Protein AF-0000000084926684 (afdb_homodimer)

Solvent-accessible surface area (backbone atoms only — not comparable to full-atom values): 25159 Å² total; per-residue (Å²): 110,56,66,33,24,41,9,26,12,23,26,50,42,32,26,41,13,52,52,22,28,48,64,52,44,57,76,66,35,34,79,58,34,39,21,10,3,25,33,12,22,49,54,46,49,42,50,31,59,65,50,61,58,69,57,51,49,54,52,50,63,63,48,74,48,72,62,54,48,48,65,66,72,50,98,59,48,67,61,27,46,51,53,54,50,51,55,45,42,74,76,22,63,89,38,38,41,85,64,34,81,41,58,49,36,30,29,22,22,31,58,48,79,50,39,79,38,76,35,67,60,55,51,40,36,62,41,40,55,18,6,50,9,35,76,79,58,30,70,66,33,72,59,89,92,43,42,20,22,19,5,37,62,76,34,32,53,31,26,52,64,44,43,76,68,70,50,84,41,31,36,27,36,43,28,58,20,86,52,86,50,62,82,57,89,47,55,67,46,38,45,51,50,49,50,50,31,37,40,49,51,43,44,62,74,48,48,81,43,34,77,39,76,50,74,45,95,38,48,88,51,65,44,57,37,49,72,48,31,64,59,26,22,51,46,20,30,51,51,40,60,70,41,43,66,60,49,57,60,64,72,96,111,58,64,34,26,42,9,27,11,23,26,49,41,34,25,41,13,53,54,22,28,49,64,52,45,59,75,66,34,36,80,58,35,40,22,9,2,23,33,12,21,50,54,47,48,44,49,31,60,65,50,60,58,69,58,52,50,54,52,49,63,64,50,71,54,76,62,49,50,53,67,65,71,53,96,60,49,69,57,34,50,53,54,53,50,52,53,46,42,73,76,23,61,91,37,36,42,86,66,34,80,40,57,50,37,31,29,20,21,30,59,48,79,49,39,80,39,77,34,66,61,56,51,39,35,61,40,41,54,19,6,51,8,36,76,78,58,30,71,66,32,71,58,90,92,42,44,20,23,19,5,37,62,77,34,31,52,30,26,52,63,45,44,76,68,69,50,83,41,31,36,29,36,44,29,58,20,85,53,83,49,62,81,57,88,46,55,68,48,38,44,52,50,50,49,52,33,36,40,50,51,43,45,62,74,48,48,82,43,34,76,40,75,48,73,47,94,38,49,88,51,64,44,57,37,49,73,49,33,61,59,26,22,53,47,20,30,52,51,40,60,70,41,44,66,61,48,57,61,65,71,99

Secondary structure (DSSP, 8-state):
--EEEEEEPP-GGGGGHHHHHHHHHTTT-EEEEEEEETHHHHHHHHHHHT--HHHHHHHHHHS-TTSS-----SS-THHHHHHHHHHHHHHHTT-BGGG-SS-EEEEEEETTTTEEEEE-SSBHHHHHHHHT--TTTSPPEEETTEEEEEGGGT-SS-HHHHHHTT-SSEEEEE-S-----PPPSSHHHHHHHHHHHHHHHHHHHHGGG-SEEEE---TTS-TT-STTHHHHHHHHHHHHHHHHHHHHHHH-/--EEEEEEPP-GGGGGHHHHHHHHHTTT-EEEEEEEETHHHHHHHHHHHT--HHHHHHHHHHS-TTSS-----SS-TTSTHHHHHHHHHHHHTT-BGGG-SS-EEEEEEETTTTEEEEE-SSBHHHHHHHHT--TTTSPPEEETTEEEEEGGGT-SS-HHHHHHTT-SSEEEEE-S-----PPPSSHHHHHHHHHHHHHHHHHHHHGGG-SEEEE---TTS-TT-STTHHHHHHHHHHHHHHHHHHHHHHH-

Organism: Caldicellulosiruptor owensensis (strain ATCC 700167 / DSM 13100 / OL) (NCBI:txid632518)

Structure (mmCIF, N/CA/C/O backbone):
data_AF-0000000084926684-model_v1
#
loop_
_entity.id
_entity.type
_entity.pdbx_description
1 polymer Patatin
#
loop_
_atom_site.group_PDB
_atom_site.id
_atom_site.type_symbol
_atom_site.label_atom_id
_atom_site.label_alt_id
_atom_site.label_comp_id
_atom_site.label_asym_id
_atom_site.label_entity_id
_atom_site.label_seq_id
_atom_site.pdbx_PDB_ins_code
_atom_site.Cartn_x
_atom_site.Cartn_y
_atom_site.Cartn_z
_atom_site.occupancy
_atom_site.B_iso_or_equiv
_atom_site.auth_seq_id
_atom_site.auth_comp_id
_atom_site.auth_asym_id
_atom_site.auth_atom_id
_atom_site.pdbx_PDB_model_num
ATOM 1 N N . MET A 1 1 ? -24.438 25.297 12.812 1 77.62 1 MET A N 1
ATOM 2 C CA . MET A 1 1 ? -23.547 24.828 11.758 1 77.62 1 MET A CA 1
ATOM 3 C C . MET A 1 1 ? -23.266 23.328 11.922 1 77.62 1 MET A C 1
ATOM 5 O O . MET A 1 1 ? -23.172 22.828 13.039 1 77.62 1 MET A O 1
ATOM 9 N N . LYS A 1 2 ? -23.359 22.609 10.852 1 88.75 2 LYS A N 1
ATOM 10 C CA . LYS A 1 2 ? -23.109 21.172 10.891 1 88.75 2 LYS A CA 1
ATOM 11 C C . LYS A 1 2 ? -21.656 20.891 11.281 1 88.75 2 LYS A C 1
ATOM 13 O O . LYS A 1 2 ? -20.734 21.609 10.875 1 88.75 2 LYS A O 1
ATOM 18 N N . LYS A 1 3 ? -21.531 19.906 12.117 1 94.62 3 LYS A N 1
ATOM 19 C CA . LYS A 1 3 ? -20.203 19.531 12.586 1 94.62 3 LYS A CA 1
ATOM 20 C C . LYS A 1 3 ? -19.516 18.609 11.578 1 94.62 3 LYS A C 1
ATOM 22 O O . LYS A 1 3 ? -20.125 17.656 11.078 1 94.62 3 LYS A O 1
ATOM 27 N N . VAL A 1 4 ? -18.312 18.969 11.258 1 97.44 4 VAL A N 1
ATOM 28 C CA . VAL A 1 4 ? -17.531 18.141 10.344 1 97.44 4 VAL A CA 1
ATOM 29 C C . VAL A 1 4 ? -16.141 17.922 10.906 1 97.44 4 VAL A C 1
ATOM 31 O O . VAL A 1 4 ? -15.641 18.719 11.703 1 97.44 4 VAL A O 1
ATOM 34 N N . SER A 1 5 ? -15.539 16.812 10.602 1 98.56 5 SER A N 1
ATOM 35 C CA . SER A 1 5 ? -14.141 16.516 10.906 1 98.56 5 SER A CA 1
ATOM 36 C C . SER A 1 5 ? -13.305 16.469 9.633 1 98.56 5 SER A C 1
ATOM 38 O O . SER A 1 5 ? -13.773 16.016 8.586 1 98.56 5 SER A O 1
ATOM 40 N N . LEU A 1 6 ? -12.086 16.953 9.734 1 98.75 6 LEU A N 1
ATOM 41 C CA . LEU A 1 6 ? -11.242 17.078 8.555 1 98.75 6 LEU A CA 1
ATOM 42 C C . LEU A 1 6 ? -10.031 16.172 8.648 1 98.75 6 LEU A C 1
ATOM 44 O O . LEU A 1 6 ? -9.312 16.172 9.648 1 98.75 6 LEU A O 1
ATOM 48 N N . ALA A 1 7 ? -9.859 15.32 7.668 1 98.88 7 ALA A N 1
ATOM 49 C CA . ALA A 1 7 ? -8.641 14.539 7.48 1 98.88 7 ALA A CA 1
ATOM 50 C C . ALA A 1 7 ? -7.711 15.203 6.469 1 98.88 7 ALA A C 1
ATOM 52 O O . ALA A 1 7 ? -7.984 15.203 5.266 1 98.88 7 ALA A O 1
ATOM 53 N N . LEU A 1 8 ? -6.617 15.719 6.969 1 98.81 8 LEU A N 1
ATOM 54 C CA . LEU A 1 8 ? -5.68 16.484 6.148 1 98.81 8 LEU A CA 1
ATOM 55 C C . LEU A 1 8 ? -4.586 15.586 5.59 1 98.81 8 LEU A C 1
ATOM 57 O O . LEU A 1 8 ? -3.748 15.078 6.34 1 98.81 8 LEU A O 1
ATOM 61 N N . GLY A 1 9 ? -4.559 15.484 4.301 1 98.38 9 GLY A N 1
ATOM 62 C CA . GLY A 1 9 ? -3.717 14.508 3.633 1 98.38 9 GLY A CA 1
ATOM 63 C C . GLY A 1 9 ? -2.277 14.961 3.486 1 98.38 9 GLY A C 1
ATOM 64 O O . GLY A 1 9 ? -1.965 16.141 3.693 1 98.38 9 GLY A O 1
ATOM 65 N N . SER A 1 10 ? -1.472 13.984 3.096 1 96.75 10 SER A N 1
ATOM 66 C CA . SER A 1 10 ? -0.053 14.203 2.836 1 96.75 10 SER A CA 1
ATOM 67 C C . SER A 1 10 ? 0.173 14.75 1.431 1 96.75 10 SER A C 1
ATOM 69 O O . SER A 1 10 ? -0.667 14.57 0.546 1 96.75 10 SER A O 1
ATOM 71 N N . GLY A 1 11 ? 1.316 15.523 1.32 1 92.31 11 GLY A N 1
ATOM 72 C CA . GLY A 1 11 ? 1.577 16.078 0.004 1 92.31 11 GLY A CA 1
ATOM 73 C C . GLY A 1 11 ? 2.719 17.078 -0.004 1 92.31 11 GLY A C 1
ATOM 74 O O . GLY A 1 11 ? 2.82 17.906 -0.913 1 92.31 11 GLY A O 1
ATOM 75 N N . ALA A 1 12 ? 3.512 17.031 0.988 1 88.5 12 ALA A N 1
ATOM 76 C CA . ALA A 1 12 ? 4.629 17.969 1.131 1 88.5 12 ALA A CA 1
ATOM 77 C C . ALA A 1 12 ? 4.164 19.406 0.957 1 88.5 12 ALA A C 1
ATOM 79 O O . ALA A 1 12 ? 3.172 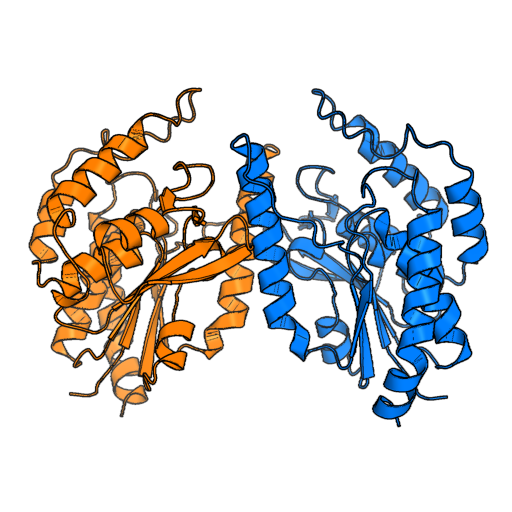19.828 1.556 1 88.5 12 ALA A O 1
ATOM 80 N N . MET A 1 13 ? 4.871 20.188 0.144 1 86.06 13 MET A N 1
ATOM 81 C CA . MET A 1 13 ? 4.586 21.609 0.064 1 86.06 13 MET A CA 1
ATOM 82 C C . MET A 1 13 ? 3.264 21.859 -0.654 1 86.06 13 MET A C 1
ATOM 84 O O . MET A 1 13 ? 2.707 22.969 -0.574 1 86.06 13 MET A O 1
ATOM 88 N N . ARG A 1 14 ? 2.721 20.906 -1.302 1 91.25 14 ARG A N 1
ATOM 89 C CA . ARG A 1 14 ? 1.383 21.016 -1.87 1 91.25 14 ARG A CA 1
ATOM 90 C C . ARG A 1 14 ? 0.336 21.188 -0.774 1 91.25 14 ARG A C 1
ATOM 92 O O . ARG A 1 14 ? -0.77 21.672 -1.032 1 91.25 14 ARG A O 1
ATOM 99 N N . GLY A 1 15 ? 0.779 20.891 0.385 1 94 15 GLY A N 1
ATOM 100 C CA . GLY A 1 15 ? -0.102 20.922 1.542 1 94 15 GLY A CA 1
ATOM 101 C C . GLY A 1 15 ? -0.52 22.312 1.944 1 94 15 GLY A C 1
ATOM 102 O O . GLY A 1 15 ? -1.452 22.484 2.732 1 94 15 GLY A O 1
ATOM 103 N N . PHE A 1 16 ? 0.102 23.328 1.389 1 93.69 16 PHE A N 1
ATOM 104 C CA . PHE A 1 16 ? -0.371 24.688 1.645 1 93.69 16 PHE A CA 1
ATOM 105 C C . PHE A 1 16 ? -1.795 24.859 1.133 1 93.69 16 PHE A C 1
ATOM 107 O O . PHE A 1 16 ? -2.49 25.797 1.534 1 93.69 16 PHE A O 1
ATOM 114 N N . ALA A 1 17 ? -2.217 24 0.299 1 97 17 ALA A N 1
ATOM 115 C CA . ALA A 1 17 ? -3.607 23.969 -0.147 1 97 17 ALA A CA 1
ATOM 116 C C . ALA A 1 17 ? -4.555 23.75 1.027 1 97 17 ALA A C 1
ATOM 118 O O . ALA A 1 17 ? -5.699 24.219 1.003 1 97 17 ALA A O 1
ATOM 119 N N . HIS A 1 18 ? -4.113 23.016 2.021 1 98.38 18 HIS A N 1
ATOM 120 C CA . HIS A 1 18 ? -4.938 22.797 3.203 1 98.38 18 HIS A CA 1
ATOM 121 C C . HIS A 1 18 ? -5.379 24.109 3.826 1 98.38 18 HIS A C 1
ATOM 123 O O . HIS A 1 18 ? -6.496 24.219 4.336 1 98.38 18 HIS A O 1
ATOM 129 N N . ILE A 1 19 ? -4.512 25.125 3.822 1 97.38 19 ILE A N 1
ATOM 130 C CA . ILE A 1 19 ? -4.812 26.422 4.422 1 97.38 19 ILE A CA 1
ATOM 131 C C . ILE A 1 19 ? -6.02 27.047 3.723 1 97.38 19 ILE A C 1
ATOM 133 O O . ILE A 1 19 ? -6.957 27.516 4.379 1 97.38 19 ILE A O 1
ATOM 137 N N . GLY A 1 20 ? -5.992 27.031 2.389 1 97.75 20 GLY A N 1
ATOM 138 C CA . GLY A 1 20 ? -7.125 27.531 1.633 1 97.75 20 GLY A CA 1
ATOM 139 C C . GLY A 1 20 ? -8.414 26.797 1.928 1 97.75 20 GLY A C 1
ATOM 140 O O . GLY A 1 20 ? -9.469 27.406 2.098 1 97.75 20 GLY A O 1
ATOM 141 N N . VAL A 1 21 ? -8.352 25.516 2.02 1 98.56 21 VAL A N 1
ATOM 142 C CA . VAL A 1 21 ? -9.523 24.672 2.271 1 98.56 21 VAL A CA 1
ATOM 143 C C . VAL A 1 21 ? -10.109 25 3.646 1 98.56 21 VAL A C 1
ATOM 145 O O . VAL A 1 21 ? -11.312 25.219 3.781 1 98.56 21 VAL A O 1
ATOM 148 N N . ILE A 1 22 ? -9.289 25.062 4.652 1 98.5 22 ILE A N 1
ATOM 149 C CA . ILE A 1 22 ? -9.719 25.297 6.027 1 98.5 22 ILE A CA 1
ATOM 150 C C . ILE A 1 22 ? -10.391 26.656 6.129 1 98.5 22 ILE A C 1
ATOM 152 O O . ILE A 1 22 ? -11.453 26.797 6.746 1 98.5 22 ILE A O 1
ATOM 156 N N . GLU A 1 23 ? -9.812 27.688 5.508 1 97.44 23 GLU A N 1
ATOM 157 C CA . GLU A 1 23 ? -10.336 29.047 5.57 1 97.44 23 GLU A CA 1
ATOM 158 C C . GLU A 1 23 ? -11.75 29.125 5 1 97.44 23 GLU A C 1
ATOM 160 O O . GLU A 1 23 ? -12.586 29.875 5.508 1 97.44 23 GLU A O 1
ATOM 165 N N . VAL A 1 24 ? -11.945 28.375 3.99 1 97.88 24 VAL A N 1
ATOM 166 C CA . VAL A 1 24 ? -13.258 28.391 3.354 1 97.88 24 VAL A CA 1
ATOM 167 C C . VAL A 1 24 ? -14.25 27.594 4.203 1 97.88 24 VAL A C 1
ATOM 169 O O . VAL A 1 24 ? -15.352 28.062 4.488 1 97.88 24 VAL A O 1
ATOM 172 N N . LEU A 1 25 ? -13.875 26.453 4.648 1 97.75 25 LEU A N 1
ATOM 173 C CA . LEU A 1 25 ? -14.805 25.547 5.328 1 97.75 25 LEU A CA 1
ATOM 174 C C . LEU A 1 25 ? -15.156 26.078 6.711 1 97.75 25 LEU A C 1
ATOM 176 O O . LEU A 1 25 ? -16.281 25.875 7.191 1 97.75 25 LEU A O 1
ATOM 180 N N . GLU A 1 26 ? -14.211 26.734 7.34 1 96.94 26 GLU A N 1
ATOM 181 C CA . GLU A 1 26 ? -14.445 27.172 8.711 1 96.94 26 GLU A CA 1
ATOM 182 C C . GLU A 1 26 ? -15.555 28.219 8.766 1 96.94 26 GLU A C 1
ATOM 184 O O . GLU A 1 26 ? -16.141 28.469 9.828 1 96.94 26 GLU A O 1
ATOM 189 N N . LYS A 1 27 ? -15.859 28.859 7.664 1 96 27 LYS A N 1
ATOM 190 C CA . LYS A 1 27 ? -16.922 29.859 7.59 1 96 27 LYS A CA 1
ATOM 191 C C . LYS A 1 27 ? -18.281 29.203 7.477 1 96 27 LYS A C 1
ATOM 193 O O . LYS A 1 27 ? -19.312 29.844 7.73 1 96 27 LYS A O 1
ATOM 198 N N . GLU A 1 28 ? -18.281 27.984 7.125 1 96 28 GLU A N 1
ATOM 199 C CA . GLU A 1 28 ? -19.547 27.344 6.762 1 96 28 GLU A CA 1
ATOM 200 C C . GLU A 1 28 ? -19.875 26.188 7.703 1 96 28 GLU A C 1
ATOM 202 O O . GLU A 1 28 ? -21.031 25.781 7.809 1 96 28 GLU A O 1
ATOM 207 N N . PHE A 1 29 ? -18.875 25.672 8.336 1 96.81 29 PHE A N 1
ATOM 208 C CA . PHE A 1 29 ? -19.062 24.484 9.18 1 96.81 29 PHE A CA 1
ATOM 209 C C . PHE A 1 29 ? -18.375 24.672 10.531 1 96.81 29 PHE A C 1
ATOM 211 O O . PHE A 1 29 ? -17.5 25.531 10.68 1 96.81 29 PHE A O 1
ATOM 218 N N . LYS A 1 30 ? -18.844 23.938 11.484 1 96.62 30 LYS A N 1
ATOM 219 C CA . LYS A 1 30 ? -18.141 23.797 12.758 1 96.62 30 LYS A CA 1
ATOM 220 C C . LYS A 1 30 ? -17.234 22.562 12.742 1 96.62 30 LYS A C 1
ATOM 222 O O . LYS A 1 30 ? -17.688 21.469 12.438 1 96.62 30 LYS A O 1
ATOM 227 N N . PHE A 1 31 ? -16.016 22.766 13.094 1 97.69 31 PHE A N 1
ATOM 228 C CA . PHE A 1 31 ? -15.094 21.641 13.117 1 97.69 31 PHE A CA 1
ATOM 229 C C . PHE A 1 31 ? -15.195 20.875 14.43 1 97.69 31 PHE A C 1
ATOM 231 O O . PHE A 1 31 ? -15.32 21.484 15.5 1 97.69 31 PHE A O 1
ATOM 238 N N . GLU A 1 32 ? -15.102 19.562 14.25 1 97.38 32 GLU A N 1
ATOM 239 C CA . GLU A 1 32 ? -15.18 18.703 15.422 1 97.38 32 GLU A CA 1
ATOM 240 C C . GLU A 1 32 ? -13.82 18.109 15.766 1 97.38 32 GLU A C 1
ATOM 242 O O . GLU A 1 32 ? -13.477 17.969 16.938 1 97.38 32 GLU A O 1
ATOM 247 N N . ALA A 1 33 ? -13.148 17.688 14.828 1 98.62 33 ALA A N 1
ATOM 248 C CA . ALA A 1 33 ? -11.859 17.047 15.008 1 98.62 33 ALA A CA 1
ATOM 249 C C . ALA A 1 33 ? -11.031 17.094 13.719 1 98.62 33 ALA A C 1
ATOM 251 O O . ALA A 1 33 ? -11.57 17.359 12.648 1 98.62 33 ALA A O 1
ATOM 252 N N . PHE A 1 34 ? -9.742 16.891 13.93 1 98.88 34 PHE A N 1
ATOM 253 C CA . PHE A 1 34 ? -8.828 16.844 12.797 1 98.88 34 PHE A CA 1
ATOM 254 C C . PHE A 1 34 ? -7.941 15.609 12.859 1 98.88 34 PHE A C 1
ATOM 256 O O . PHE A 1 34 ? -7.688 15.07 13.945 1 98.88 34 PHE A O 1
ATOM 263 N N . SER A 1 35 ? -7.57 15.094 11.758 1 98.94 35 SER A N 1
ATOM 264 C CA . SER A 1 35 ? -6.453 14.164 11.617 1 98.94 35 SER A CA 1
ATOM 265 C C . SER A 1 35 ? -5.488 14.625 10.523 1 98.94 35 SER A C 1
ATOM 267 O O . SER A 1 35 ? -5.848 15.445 9.68 1 98.94 35 SER A O 1
ATOM 269 N N . GLY A 1 36 ? -4.234 14.211 10.68 1 98.81 36 GLY A N 1
ATOM 270 C CA . GLY A 1 36 ? -3.275 14.656 9.68 1 98.81 36 GLY A CA 1
ATOM 271 C C . GLY A 1 36 ? -2.127 13.68 9.484 1 98.81 36 GLY A C 1
ATOM 272 O O . GLY A 1 36 ? -1.675 13.047 10.438 1 98.81 36 GLY A O 1
ATOM 273 N N . SER A 1 37 ? -1.598 13.602 8.281 1 98.44 37 SER A N 1
ATOM 274 C CA . SER A 1 37 ? -0.373 12.906 7.902 1 98.44 37 SER A CA 1
ATOM 275 C C . SER A 1 37 ? 0.59 13.836 7.172 1 98.44 37 SER A C 1
ATOM 277 O O . SER A 1 37 ? 0.21 14.492 6.199 1 98.44 37 SER A O 1
ATOM 279 N N . SER A 1 38 ? 1.878 13.836 7.574 1 96.5 38 SER A N 1
ATOM 280 C CA . SER A 1 38 ? 2.922 14.648 6.953 1 96.5 38 SER A CA 1
ATOM 281 C C . SER A 1 38 ? 2.553 16.125 6.969 1 96.5 38 SER A C 1
ATOM 283 O O . SER A 1 38 ? 2.322 16.703 8.031 1 96.5 38 SER A O 1
ATOM 285 N N . ILE A 1 39 ? 2.418 16.766 5.867 1 94.88 39 ILE A N 1
ATOM 286 C CA . ILE A 1 39 ? 2.096 18.188 5.812 1 94.88 39 ILE A CA 1
ATOM 287 C C . ILE A 1 39 ? 0.715 18.422 6.422 1 94.88 39 ILE A C 1
ATOM 289 O O . ILE A 1 39 ? 0.464 19.484 7.008 1 94.88 39 ILE A O 1
ATOM 293 N N . GLY A 1 40 ? -0.131 17.469 6.289 1 98 40 GLY A N 1
ATOM 294 C CA . GLY A 1 40 ? -1.421 17.562 6.953 1 98 40 GLY A CA 1
ATOM 295 C C . GLY A 1 40 ? -1.308 17.641 8.461 1 98 40 GLY A C 1
ATOM 296 O O . GLY A 1 40 ? -2.072 18.344 9.117 1 98 40 GLY A O 1
ATOM 297 N N . ALA A 1 41 ? -0.378 16.875 8.977 1 98.44 41 ALA A N 1
ATOM 298 C CA . ALA A 1 41 ? -0.107 16.953 10.414 1 98.44 41 ALA A CA 1
ATOM 299 C C . ALA A 1 41 ? 0.43 18.328 10.797 1 98.44 41 ALA A C 1
ATOM 301 O O . ALA A 1 41 ? 0.067 18.875 11.844 1 98.44 41 ALA A O 1
ATOM 302 N N . VAL A 1 42 ? 1.237 18.938 9.984 1 95.75 42 VAL A N 1
ATOM 303 C CA . VAL A 1 42 ? 1.832 20.25 10.25 1 95.75 42 VAL A CA 1
ATOM 304 C C . VAL A 1 42 ? 0.745 21.312 10.25 1 95.75 42 VAL A C 1
ATOM 306 O O . VAL A 1 42 ? 0.564 22.016 11.25 1 95.75 42 VAL A O 1
ATOM 309 N N . ILE A 1 43 ? -0.003 21.391 9.203 1 96.94 43 ILE A N 1
ATOM 310 C CA . ILE A 1 43 ? -1.028 22.406 9.055 1 96.94 43 ILE A CA 1
ATOM 311 C C . ILE A 1 43 ? -2.119 22.203 10.102 1 96.94 43 ILE A C 1
ATOM 313 O O . ILE A 1 43 ? -2.605 23.172 10.695 1 96.94 43 ILE A O 1
ATOM 317 N N . GLY A 1 44 ? -2.48 20.938 10.297 1 98.44 44 GLY A N 1
ATOM 318 C CA . GLY A 1 44 ? -3.453 20.641 11.336 1 98.44 44 GLY A CA 1
ATOM 319 C C . GLY A 1 44 ? -3.006 21.078 12.719 1 98.44 44 GLY A C 1
ATOM 320 O O . GLY A 1 44 ? -3.797 21.641 13.484 1 98.44 44 GLY A O 1
ATOM 321 N N . ALA A 1 45 ? -1.754 20.859 13.023 1 98 45 ALA A N 1
ATOM 322 C CA . ALA A 1 45 ? -1.217 21.281 14.312 1 98 45 ALA A CA 1
ATOM 323 C C . ALA A 1 45 ? -1.296 22.797 14.469 1 98 45 ALA A C 1
ATOM 325 O O . ALA A 1 45 ? -1.745 23.297 15.508 1 98 45 ALA A O 1
ATOM 326 N N . PHE A 1 46 ? -0.872 23.5 13.453 1 96.81 46 PHE A N 1
ATOM 327 C CA . PHE A 1 46 ? -0.891 24.953 13.5 1 96.81 46 PHE A CA 1
ATOM 328 C C . PHE A 1 46 ? -2.311 25.484 13.688 1 96.81 46 PHE A C 1
ATOM 330 O O . PHE A 1 46 ? -2.553 26.344 14.523 1 96.81 46 PHE A O 1
ATOM 337 N N . TYR A 1 47 ? -3.227 24.922 12.992 1 97.88 47 TYR A N 1
ATOM 338 C CA . TYR A 1 47 ? -4.613 25.375 13.094 1 97.88 47 TYR A CA 1
ATOM 339 C C . TYR A 1 47 ? -5.18 25.062 14.477 1 97.88 47 TYR A C 1
ATOM 341 O O . TYR A 1 47 ? -5.789 25.938 15.109 1 97.88 47 TYR A O 1
ATOM 349 N N . CYS A 1 48 ? -4.961 23.844 14.93 1 98.31 48 CYS A N 1
ATOM 350 C CA . CYS A 1 48 ? -5.543 23.406 16.188 1 98.31 48 CYS A CA 1
ATOM 351 C C . CYS A 1 48 ? -4.926 24.141 17.359 1 98.31 48 CYS A C 1
ATOM 353 O O . CYS A 1 48 ? -5.527 24.234 18.438 1 98.31 48 CYS A O 1
ATOM 355 N N . LEU A 1 49 ? -3.734 24.641 17.188 1 97.38 49 LEU A N 1
ATOM 356 C CA . LEU A 1 49 ? -3.104 25.453 18.203 1 97.38 49 LEU A CA 1
ATOM 357 C C . LEU A 1 49 ? -3.697 26.859 18.219 1 97.38 49 LEU A C 1
ATOM 359 O O . LEU A 1 49 ? -3.473 27.625 19.156 1 97.38 49 LEU A O 1
ATOM 363 N N . GLY A 1 50 ? -4.355 27.25 17.156 1 96.62 50 GLY A N 1
ATOM 364 C CA . GLY A 1 50 ? -4.965 28.578 17.062 1 96.62 50 GLY A CA 1
ATOM 365 C C . GLY A 1 50 ? -4.098 29.578 16.328 1 96.62 50 GLY A C 1
ATOM 366 O O . GLY A 1 50 ? -4.32 30.797 16.422 1 96.62 50 GLY A O 1
ATOM 367 N N . TYR A 1 51 ? -3.045 29.047 15.672 1 94.44 51 TYR A N 1
ATOM 368 C CA . TYR A 1 51 ? -2.215 29.969 14.891 1 94.44 51 TYR A CA 1
ATOM 369 C C . TYR A 1 51 ? -2.98 30.5 13.688 1 94.44 51 TYR A C 1
ATOM 371 O O . TYR A 1 51 ? -3.92 29.859 13.203 1 94.44 51 TYR A O 1
ATOM 379 N N . ASP A 1 52 ? -2.594 31.719 13.273 1 94.38 52 ASP A N 1
ATOM 380 C CA . ASP A 1 52 ? -3.156 32.312 12.07 1 94.38 52 ASP A CA 1
ATOM 381 C C . ASP A 1 52 ? -2.539 31.688 10.812 1 94.38 52 ASP A C 1
ATOM 383 O O . ASP A 1 52 ? -1.412 32.031 10.438 1 94.38 52 ASP A O 1
ATOM 387 N N . LEU A 1 53 ? -3.334 30.859 10.148 1 94 53 LEU A N 1
ATOM 388 C CA . LEU A 1 53 ? -2.818 30.156 8.977 1 94 53 LEU A CA 1
ATOM 389 C C . LEU A 1 53 ? -2.531 31.141 7.848 1 94 53 LEU A C 1
ATOM 391 O O . LEU A 1 53 ? -1.621 30.922 7.043 1 94 53 LEU A O 1
ATOM 395 N N . GLY A 1 54 ? -3.342 32.156 7.762 1 90.88 54 GLY A N 1
ATOM 396 C CA . GLY A 1 54 ? -3.07 33.188 6.781 1 90.88 54 GLY A CA 1
ATOM 397 C C . GLY A 1 54 ? -1.704 33.844 6.949 1 90.88 54 GLY A C 1
ATOM 398 O O . GLY A 1 54 ? -0.999 34.062 5.969 1 90.88 54 GLY A O 1
ATOM 399 N N . LEU A 1 55 ? -1.331 34.094 8.133 1 88.56 55 LEU A N 1
ATOM 400 C CA . LEU A 1 55 ? -0.016 34.656 8.422 1 88.56 55 LEU A CA 1
ATOM 401 C C . LEU A 1 55 ? 1.086 33.656 8.086 1 88.56 55 LEU A C 1
ATOM 403 O O . LEU A 1 55 ? 2.117 34.031 7.52 1 88.56 55 LEU A O 1
ATOM 407 N N . ILE A 1 56 ? 0.847 32.469 8.469 1 86.81 56 ILE A N 1
ATOM 408 C CA . ILE A 1 56 ? 1.816 31.422 8.18 1 86.81 56 ILE A CA 1
ATOM 409 C C . ILE A 1 56 ? 2.045 31.344 6.672 1 86.81 56 ILE A C 1
ATOM 411 O O . ILE A 1 56 ? 3.188 31.25 6.215 1 86.81 56 ILE A O 1
ATOM 415 N N . TYR A 1 57 ? 1.005 31.328 5.926 1 89.19 57 TYR A N 1
ATOM 416 C CA . TYR A 1 57 ? 1.083 31.312 4.469 1 89.19 57 TYR A CA 1
ATOM 417 C C . TYR A 1 57 ? 1.87 32.5 3.957 1 89.19 57 TYR A C 1
ATOM 419 O O . TYR A 1 57 ? 2.744 32.375 3.1 1 89.19 57 TYR A O 1
ATOM 427 N N . LYS A 1 58 ? 1.613 33.688 4.484 1 87.38 58 LYS A N 1
ATOM 428 C CA . LYS A 1 58 ? 2.281 34.906 4.047 1 87.38 58 LYS A CA 1
ATOM 429 C C . LYS A 1 58 ? 3.781 34.844 4.316 1 87.38 58 LYS A C 1
ATOM 431 O O . LYS A 1 58 ? 4.586 35.25 3.482 1 87.38 58 LYS A O 1
ATOM 436 N N . VAL A 1 59 ? 4.16 34.281 5.426 1 82 59 VAL A N 1
ATOM 437 C CA . VAL A 1 59 ? 5.566 34.156 5.777 1 82 59 VAL A CA 1
ATOM 438 C C . VAL A 1 59 ? 6.234 33.156 4.828 1 82 59 VAL A C 1
ATOM 440 O O . VAL A 1 59 ? 7.328 33.406 4.32 1 82 59 VAL A O 1
ATOM 443 N N . ALA A 1 60 ? 5.559 32.031 4.617 1 82.12 60 ALA A N 1
ATOM 444 C CA . ALA A 1 60 ? 6.105 31.031 3.727 1 82.12 60 ALA A CA 1
ATOM 445 C C . ALA A 1 60 ? 6.297 31.578 2.314 1 82.12 60 ALA A C 1
ATOM 447 O O . ALA A 1 60 ? 7.289 31.266 1.65 1 82.12 60 ALA A O 1
ATOM 448 N N . LYS A 1 61 ? 5.355 32.312 1.916 1 84.25 61 LYS A N 1
ATOM 449 C CA . LYS A 1 61 ? 5.383 32.906 0.58 1 84.25 61 LYS A CA 1
ATOM 450 C C . LYS A 1 61 ? 6.586 33.812 0.411 1 84.25 61 LYS A C 1
ATOM 452 O O . LYS A 1 61 ? 7.113 33.969 -0.695 1 84.25 61 LYS A O 1
ATOM 457 N N . GLN A 1 62 ? 6.996 34.406 1.486 1 78.75 62 GLN A N 1
ATOM 458 C CA . GLN A 1 62 ? 8.094 35.344 1.434 1 78.75 62 GLN A CA 1
ATOM 459 C C . GLN A 1 62 ? 9.445 34.656 1.535 1 78.75 62 GLN A C 1
ATOM 461 O O . GLN A 1 62 ? 10.477 35.25 1.19 1 78.75 62 GLN A O 1
ATOM 466 N N . ILE A 1 63 ? 9.391 33.5 2.199 1 68.75 63 ILE A N 1
ATOM 467 C CA . ILE A 1 63 ? 10.641 32.781 2.316 1 68.75 63 ILE A CA 1
ATOM 468 C C . ILE A 1 63 ? 11.109 32.312 0.934 1 68.75 63 ILE A C 1
ATOM 470 O O . ILE A 1 63 ? 10.344 31.734 0.172 1 68.75 63 ILE A O 1
ATOM 474 N N . ARG A 1 64 ? 12.086 33 0.257 1 54.94 64 ARG A N 1
ATOM 475 C CA . ARG A 1 64 ? 12.688 32.719 -1.047 1 54.94 64 ARG A CA 1
ATOM 476 C C . ARG A 1 64 ? 12.992 31.25 -1.23 1 54.94 64 ARG A C 1
ATOM 478 O O . ARG A 1 64 ? 13.203 30.531 -0.254 1 54.94 64 ARG A O 1
ATOM 485 N N . ASN A 1 65 ? 12.734 30.5 -2.461 1 54.91 65 ASN A N 1
ATOM 486 C CA . ASN A 1 65 ? 12.531 29.219 -3.123 1 54.91 65 ASN A CA 1
ATOM 487 C C . ASN A 1 65 ? 13.523 28.172 -2.641 1 54.91 65 ASN A C 1
ATOM 489 O O . ASN A 1 65 ? 13.258 26.969 -2.715 1 54.91 65 ASN A O 1
ATOM 493 N N . ASP A 1 66 ? 14.914 28.594 -2.459 1 47.94 66 ASP A N 1
ATOM 494 C CA . ASP A 1 66 ? 15.961 27.594 -2.676 1 47.94 66 ASP A CA 1
ATOM 495 C C . ASP A 1 66 ? 16.062 26.641 -1.488 1 47.94 66 ASP A C 1
ATOM 497 O O . ASP A 1 66 ? 16.719 25.609 -1.578 1 47.94 66 ASP A O 1
ATOM 501 N N . ILE A 1 67 ? 15.852 27.062 -0.318 1 44.38 67 ILE A N 1
ATOM 502 C CA . ILE A 1 67 ? 16.625 26.422 0.736 1 44.38 67 ILE A CA 1
ATOM 503 C C . ILE A 1 67 ? 15.82 25.297 1.365 1 44.38 67 ILE A C 1
ATOM 505 O O . ILE A 1 67 ? 16.297 24.625 2.287 1 44.38 67 ILE A O 1
ATOM 509 N N . LEU A 1 68 ? 14.547 25.297 1.291 1 48.53 68 LEU A N 1
ATOM 510 C CA . LEU A 1 68 ? 14.062 24.453 2.371 1 48.53 68 LEU A CA 1
ATOM 511 C C . LEU A 1 68 ? 14.539 23.016 2.186 1 48.53 68 LEU A C 1
ATOM 513 O O . LEU A 1 68 ? 15.062 22.406 3.121 1 48.53 68 LEU A O 1
ATOM 517 N N . ILE A 1 69 ? 13.898 22.266 1.166 1 44.94 69 ILE A N 1
ATOM 518 C CA . ILE A 1 69 ? 14.25 20.844 1.044 1 44.94 69 ILE A CA 1
ATOM 519 C C . ILE A 1 69 ? 15.234 20.656 -0.106 1 44.94 69 ILE A C 1
ATOM 521 O O . ILE A 1 69 ? 14.875 20.797 -1.275 1 44.94 69 ILE A O 1
ATOM 525 N N . ASP A 1 70 ? 16.453 21.172 -0.021 1 42.06 70 ASP A N 1
ATOM 526 C CA . ASP A 1 70 ? 17.422 20.906 -1.084 1 42.06 70 ASP A CA 1
ATOM 527 C C . ASP A 1 70 ? 17.469 19.422 -1.416 1 42.06 70 ASP A C 1
ATOM 529 O O . ASP A 1 70 ? 18.078 18.641 -0.677 1 42.06 70 ASP A O 1
ATOM 533 N N . PHE A 1 71 ? 16.578 18.969 -2.139 1 37.72 71 PHE A N 1
ATOM 534 C CA . PHE A 1 71 ? 16.625 17.578 -2.566 1 37.72 71 PHE A CA 1
ATOM 535 C C . PHE A 1 71 ? 17.859 17.297 -3.41 1 37.72 71 PHE A C 1
ATOM 537 O O . PHE A 1 71 ? 17.906 16.312 -4.148 1 37.72 71 PHE A O 1
ATOM 544 N N . LYS A 1 72 ? 18.656 18.297 -3.902 1 37.78 72 LYS A N 1
ATOM 545 C CA . LYS A 1 72 ? 19.797 17.703 -4.59 1 37.78 72 LYS A CA 1
ATOM 546 C C . LYS A 1 72 ? 20.359 16.516 -3.803 1 37.78 72 LYS A C 1
ATOM 548 O O . LYS A 1 72 ? 20.797 16.672 -2.66 1 37.78 72 LYS A O 1
ATOM 553 N N . VAL A 1 73 ? 19.719 15.43 -4.055 1 34.44 73 VAL A N 1
ATOM 554 C CA . VAL A 1 73 ? 20.281 14.117 -3.74 1 34.44 73 VAL A CA 1
ATOM 555 C C . VAL A 1 73 ? 21.797 14.188 -3.723 1 34.44 73 VAL A C 1
ATOM 557 O O . VAL A 1 73 ? 22.469 13.195 -4.023 1 34.44 73 VAL A O 1
ATOM 560 N N . ARG A 1 74 ? 22.453 15.273 -3.75 1 35.09 74 ARG A N 1
ATOM 561 C CA . ARG A 1 74 ? 23.859 14.945 -3.494 1 35.09 74 ARG A CA 1
ATOM 562 C C . ARG A 1 74 ? 24 14.086 -2.244 1 35.09 74 ARG A C 1
ATOM 564 O O . ARG A 1 74 ? 23.109 14.078 -1.386 1 35.09 74 ARG A O 1
ATOM 571 N N . LYS A 1 75 ? 25.156 13.602 -2.021 1 37 75 LYS A N 1
ATOM 572 C CA . LYS A 1 75 ? 25.656 12.766 -0.937 1 37 75 LYS A CA 1
ATOM 573 C C . LYS A 1 75 ? 25 13.125 0.391 1 37 75 LYS A C 1
ATOM 575 O O . LYS A 1 75 ? 25.062 12.359 1.352 1 37 75 LYS A O 1
ATOM 580 N N . ASN A 1 76 ? 24.672 14.469 0.625 1 31.89 76 ASN A N 1
ATOM 581 C CA . ASN A 1 76 ? 24.344 14.891 1.981 1 31.89 76 ASN A CA 1
ATOM 582 C C . ASN A 1 76 ? 22.844 15.094 2.152 1 31.89 76 ASN A C 1
ATOM 584 O O . ASN A 1 76 ? 22.359 16.219 2.084 1 31.89 76 ASN A O 1
ATOM 588 N N . ALA A 1 77 ? 21.922 14.414 1.769 1 40.59 77 ALA A N 1
ATOM 589 C CA . ALA A 1 77 ? 20.5 14.312 2.117 1 40.59 77 ALA A CA 1
ATOM 590 C C . ALA A 1 77 ? 20.25 14.852 3.521 1 40.59 77 ALA A C 1
ATOM 592 O O . ALA A 1 77 ? 19.094 15.109 3.893 1 40.59 77 ALA A O 1
ATOM 593 N N . LEU A 1 78 ? 21.281 14.867 4.359 1 38.69 78 LEU A N 1
ATOM 594 C CA . LEU A 1 78 ? 21.344 15.328 5.738 1 38.69 78 LEU A CA 1
ATOM 595 C C . LEU A 1 78 ? 20.938 16.797 5.844 1 38.69 78 LEU A C 1
ATOM 597 O O . LEU A 1 78 ? 20.375 17.219 6.855 1 38.69 78 LEU A O 1
ATOM 601 N N . ILE A 1 79 ? 21.344 17.578 4.988 1 39.97 79 ILE A N 1
ATOM 602 C CA . ILE A 1 79 ? 21.312 19 5.258 1 39.97 79 ILE A CA 1
ATOM 603 C C . ILE A 1 79 ? 19.859 19.469 5.371 1 39.97 79 ILE A C 1
ATOM 605 O O . ILE A 1 79 ? 19.531 20.266 6.25 1 39.97 79 ILE A O 1
ATOM 609 N N . SER A 1 80 ? 18.859 19.109 4.441 1 50.59 80 SER A N 1
ATOM 610 C CA . SER A 1 80 ? 17.562 19.75 4.273 1 50.59 80 SER A CA 1
ATOM 611 C C . SER A 1 80 ? 16.578 19.266 5.34 1 50.59 80 SER A C 1
ATOM 613 O O . SER A 1 80 ? 15.602 19.953 5.641 1 50.59 80 SER A O 1
ATOM 615 N N . GLY A 1 81 ? 16.875 18.266 6.027 1 57.84 81 GLY A N 1
ATOM 616 C CA . GLY A 1 81 ? 16.094 17.859 7.18 1 57.84 81 GLY A CA 1
ATOM 617 C C . GLY A 1 81 ? 16.266 18.766 8.375 1 57.84 81 GLY A C 1
ATOM 618 O O . GLY A 1 81 ? 15.32 18.984 9.148 1 57.84 81 GLY A O 1
ATOM 619 N N . LYS A 1 82 ? 17.344 19.469 8.438 1 63.16 82 LYS A N 1
ATOM 620 C CA . LYS A 1 82 ? 17.625 20.344 9.562 1 63.16 82 LYS A CA 1
ATOM 621 C C . LYS A 1 82 ? 16.766 21.594 9.531 1 63.16 82 LYS A C 1
ATOM 623 O O . LYS A 1 82 ? 16.297 22.047 10.578 1 63.16 82 LYS A O 1
ATOM 628 N N . ASN A 1 83 ? 16.531 22.062 8.391 1 72.88 83 ASN A N 1
ATOM 629 C CA . ASN A 1 83 ? 15.742 23.281 8.281 1 72.88 83 ASN A CA 1
ATOM 630 C C . ASN A 1 83 ? 14.289 23.047 8.68 1 72.88 83 ASN A C 1
ATOM 632 O O . ASN A 1 83 ? 13.703 23.844 9.422 1 72.88 83 ASN A O 1
ATOM 636 N N . ILE A 1 84 ? 13.773 21.938 8.359 1 77.94 84 ILE A N 1
ATOM 637 C CA . ILE A 1 84 ? 12.383 21.672 8.703 1 77.94 84 ILE A CA 1
ATOM 638 C C . ILE A 1 84 ? 12.266 21.422 10.203 1 77.94 84 ILE A C 1
ATOM 640 O O . ILE A 1 84 ? 11.289 21.828 10.836 1 77.94 84 ILE A O 1
ATOM 644 N N . GLU A 1 85 ? 13.25 20.781 10.711 1 82.75 85 GLU A N 1
ATOM 645 C CA . GLU A 1 85 ? 13.242 20.516 12.148 1 82.75 85 GLU A CA 1
ATOM 646 C C . GLU A 1 85 ? 13.289 21.812 12.953 1 82.75 85 GLU A C 1
ATOM 648 O O . GLU A 1 85 ? 12.609 21.938 13.969 1 82.75 85 GLU A O 1
ATOM 653 N N . GLU A 1 86 ? 14.062 22.734 12.531 1 82.38 86 GLU A N 1
ATOM 654 C CA . GLU A 1 86 ? 14.172 24.016 13.219 1 82.38 86 GLU A CA 1
ATOM 655 C C . GLU A 1 86 ? 12.867 24.797 13.164 1 82.38 86 GLU A C 1
ATOM 657 O O . GLU A 1 86 ? 12.461 25.422 14.148 1 82.38 86 GLU A O 1
ATOM 662 N N . ILE A 1 87 ? 12.258 24.75 12.086 1 79.62 87 ILE A N 1
ATOM 663 C CA . ILE A 1 87 ? 10.977 25.438 11.922 1 79.62 87 ILE A CA 1
ATOM 664 C C . ILE A 1 87 ? 9.938 24.797 12.836 1 79.62 87 ILE A C 1
ATOM 666 O O . ILE A 1 87 ? 9.203 25.5 13.539 1 79.62 87 ILE A O 1
ATOM 670 N N . LEU A 1 88 ? 9.898 23.531 12.898 1 89.12 88 LEU A N 1
ATOM 671 C CA . LEU A 1 88 ? 8.945 22.828 13.75 1 89.12 88 LEU A CA 1
ATOM 672 C C . LEU A 1 88 ? 9.203 23.109 15.219 1 89.12 88 LEU A C 1
ATOM 674 O O . LEU A 1 88 ? 8.258 23.281 16 1 89.12 88 LEU A O 1
ATOM 678 N N . LYS A 1 89 ? 10.445 23.109 15.508 1 88.69 89 LYS A N 1
ATOM 679 C CA . LYS A 1 89 ? 10.797 23.406 16.891 1 88.69 89 LYS A CA 1
ATOM 680 C C . LYS A 1 89 ? 10.32 24.797 17.297 1 88.69 89 LYS A C 1
ATOM 682 O O . LYS A 1 89 ? 9.82 24.984 18.406 1 88.69 89 LYS A O 1
ATOM 687 N N . LEU A 1 90 ? 10.492 25.703 16.469 1 86.06 90 LEU A N 1
ATOM 688 C CA . LEU A 1 90 ? 10.102 27.078 16.75 1 86.06 90 LEU A CA 1
ATOM 689 C C . LEU A 1 90 ? 8.602 27.172 17.031 1 86.06 90 LEU A C 1
ATOM 691 O O . LEU A 1 90 ? 8.18 27.891 17.938 1 86.06 90 LEU A O 1
ATOM 695 N N . PHE A 1 91 ? 7.824 26.391 16.375 1 89.5 91 PHE A N 1
ATOM 696 C CA . PHE A 1 91 ? 6.375 26.547 16.438 1 89.5 91 PHE A CA 1
ATOM 697 C C . PHE A 1 91 ? 5.766 25.547 17.422 1 89.5 91 PHE A C 1
ATOM 699 O O . PHE A 1 91 ? 4.707 25.812 18 1 89.5 91 PHE A O 1
ATOM 706 N N . LEU A 1 92 ? 6.469 24.391 17.656 1 94 92 LEU A N 1
ATOM 707 C CA . LEU A 1 92 ? 5.766 23.297 18.312 1 94 92 LEU A CA 1
ATOM 708 C C . LEU A 1 92 ? 6.535 22.812 19.531 1 94 92 LEU A C 1
ATOM 710 O O . LEU A 1 92 ? 6.043 21.984 20.297 1 94 92 LEU A O 1
ATOM 714 N N . ARG A 1 93 ? 7.816 23.219 19.797 1 86.75 93 ARG A N 1
ATOM 715 C CA . ARG A 1 93 ? 8.734 22.641 20.766 1 86.75 93 ARG A CA 1
ATOM 716 C C . ARG A 1 93 ? 8.07 22.5 22.125 1 86.75 93 ARG A C 1
ATOM 718 O O . ARG A 1 93 ? 8.195 21.453 22.781 1 86.75 93 ARG A O 1
ATOM 725 N N . ASP A 1 94 ? 7.324 23.344 22.656 1 91.31 94 ASP A N 1
ATOM 726 C CA . ASP A 1 94 ? 6.762 23.281 24 1 91.31 94 ASP A CA 1
ATOM 727 C C . ASP A 1 94 ? 5.242 23.109 23.953 1 91.31 94 ASP A C 1
ATOM 729 O O . ASP A 1 94 ? 4.551 23.422 24.922 1 91.31 94 ASP A O 1
ATOM 733 N N . LYS A 1 95 ? 4.836 22.609 22.844 1 97.12 95 LYS A N 1
ATOM 734 C CA . LYS A 1 95 ? 3.393 22.438 22.703 1 97.12 95 LYS A CA 1
ATOM 735 C C . LYS A 1 95 ? 2.982 20.984 22.875 1 97.12 95 LYS A C 1
ATOM 737 O O . LYS A 1 95 ? 3.76 20.078 22.578 1 97.12 95 LYS A O 1
ATOM 742 N N . ARG A 1 96 ? 1.8 20.812 23.453 1 98.38 96 ARG A N 1
ATOM 743 C CA . ARG A 1 96 ? 1.217 19.5 23.703 1 98.38 96 ARG A CA 1
ATOM 744 C C . ARG A 1 96 ? -0.174 19.391 23.078 1 98.38 96 ARG A C 1
ATOM 746 O O . ARG A 1 96 ? -0.797 20.406 22.766 1 98.38 96 ARG A O 1
ATOM 753 N N . PHE A 1 97 ? -0.597 18.203 22.938 1 98.62 97 PHE A N 1
ATOM 754 C CA . PHE A 1 97 ? -1.943 17.984 22.422 1 98.62 97 PHE A CA 1
ATOM 755 C C . PHE A 1 97 ? -2.98 18.641 23.328 1 98.62 97 PHE A C 1
ATOM 757 O O . PHE A 1 97 ? -4.023 19.094 22.859 1 98.62 97 PHE A O 1
ATOM 764 N N . SER A 1 98 ? -2.73 18.719 24.578 1 98.06 98 SER A N 1
ATOM 765 C CA . SER A 1 98 ? -3.641 19.312 25.547 1 98.06 98 SER A CA 1
ATOM 766 C C . SER A 1 98 ? -3.809 20.812 25.297 1 98.06 98 SER A C 1
ATOM 768 O O . SER A 1 98 ? -4.734 21.438 25.828 1 98.06 98 SER A O 1
ATOM 770 N N . ASP A 1 99 ? -2.902 21.406 24.547 1 98.06 99 ASP A N 1
ATOM 771 C CA . ASP A 1 99 ? -2.961 22.828 24.234 1 98.06 99 ASP A CA 1
ATOM 772 C C . ASP A 1 99 ? -3.881 23.094 23.047 1 98.06 99 ASP A C 1
ATOM 774 O O . ASP A 1 99 ? -4.184 24.25 22.719 1 98.06 99 ASP A O 1
ATOM 778 N N . LEU A 1 100 ? -4.402 22.078 22.406 1 98.44 100 LEU A N 1
ATOM 779 C CA . LEU A 1 100 ? -5.117 22.219 21.141 1 98.44 100 LEU A CA 1
ATOM 780 C C . LEU A 1 100 ? -6.582 22.562 21.375 1 98.44 100 LEU A C 1
ATOM 782 O O . LEU A 1 100 ? -7.188 22.109 22.344 1 98.44 100 LEU A O 1
ATOM 786 N N . LYS A 1 101 ? -7.172 23.281 20.422 1 98 101 LYS A N 1
ATOM 787 C CA . LYS A 1 101 ? -8.562 23.719 20.484 1 98 101 LYS A CA 1
ATOM 788 C C . LYS A 1 101 ? -9.508 22.609 20.047 1 98 101 LYS A C 1
ATOM 790 O O . LYS A 1 101 ? -10.703 22.641 20.344 1 98 101 LYS A O 1
ATOM 795 N N . TYR A 1 102 ? -8.977 21.672 19.312 1 98.38 102 TYR A N 1
ATOM 796 C CA . TYR A 1 102 ? -9.758 20.562 18.797 1 98.38 102 TYR A CA 1
ATOM 797 C C . TYR A 1 102 ? -9.047 19.234 19.031 1 98.38 102 TYR A C 1
ATOM 799 O O . TYR A 1 102 ? -7.812 19.188 19.094 1 98.38 102 TYR A O 1
ATOM 807 N N . PRO A 1 103 ? -9.844 18.141 19.172 1 98.56 103 PRO A N 1
ATOM 808 C CA . PRO A 1 103 ? -9.203 16.828 19.062 1 98.56 103 PRO A CA 1
ATOM 809 C C . PRO A 1 103 ? -8.43 16.656 17.75 1 98.56 103 PRO A C 1
ATOM 811 O O . PRO A 1 103 ? -8.945 16.969 16.672 1 98.56 103 PRO A O 1
ATOM 814 N N . PHE A 1 104 ? -7.211 16.281 17.891 1 98.88 104 PHE A N 1
ATOM 815 C CA . PHE A 1 104 ? -6.328 16.156 16.734 1 98.88 104 PHE A CA 1
ATOM 816 C C . PHE A 1 104 ? -5.562 14.836 16.781 1 98.88 104 PHE A C 1
ATOM 818 O O . PHE A 1 104 ? -4.988 14.477 17.812 1 98.88 104 PHE A O 1
ATOM 825 N N . TYR A 1 105 ? -5.613 14.078 15.695 1 98.94 105 TYR A N 1
ATOM 826 C CA . TYR A 1 105 ? -4.941 12.797 15.57 1 98.94 105 TYR A CA 1
ATOM 827 C C . TYR A 1 105 ? -3.84 12.852 14.516 1 98.94 105 TYR A C 1
ATOM 829 O O . TYR A 1 105 ? -4.117 13.031 13.328 1 98.94 105 TYR A O 1
ATOM 837 N N . VAL A 1 106 ? -2.621 12.711 14.93 1 98.88 106 VAL A N 1
ATOM 838 C CA . VAL A 1 106 ? -1.469 12.727 14.031 1 98.88 106 VAL A CA 1
ATOM 839 C C . VAL A 1 106 ? -1.04 11.297 13.711 1 98.88 106 VAL A C 1
ATOM 841 O O . VAL A 1 106 ? -0.836 10.484 14.617 1 98.88 106 VAL A O 1
ATOM 844 N N . VAL A 1 107 ? -0.906 11 12.453 1 98.81 107 VAL A N 1
ATOM 845 C CA . VAL A 1 107 ? -0.617 9.633 12.031 1 98.81 107 VAL A CA 1
ATOM 846 C C . VAL A 1 107 ? 0.851 9.516 11.625 1 98.81 107 VAL A C 1
ATOM 848 O O . VAL A 1 107 ? 1.381 10.391 10.938 1 98.81 107 VAL A O 1
ATOM 851 N N . ALA A 1 108 ? 1.517 8.547 12.086 1 98.56 108 ALA A N 1
ATOM 852 C CA . ALA A 1 108 ? 2.861 8.125 11.703 1 98.56 108 ALA A CA 1
ATOM 853 C C . ALA A 1 108 ? 2.916 6.621 11.469 1 98.56 108 ALA A C 1
ATOM 855 O O . ALA A 1 108 ? 1.881 5.949 11.461 1 98.56 108 ALA A O 1
ATOM 856 N N . THR A 1 109 ? 4.102 6.137 11.109 1 97.56 109 THR A N 1
ATOM 857 C CA . THR A 1 109 ? 4.262 4.711 10.844 1 97.56 109 THR A CA 1
ATOM 858 C C . THR A 1 109 ? 5.426 4.145 11.648 1 97.56 109 THR A C 1
ATOM 860 O O . THR A 1 109 ? 6.531 4.688 11.625 1 97.56 109 THR A O 1
ATOM 863 N N . ASP A 1 110 ? 5.199 3.088 12.391 1 96.25 110 ASP A N 1
ATOM 864 C CA . ASP A 1 110 ? 6.254 2.35 13.078 1 96.25 110 ASP A CA 1
ATOM 865 C C . ASP A 1 110 ? 7.02 1.459 12.102 1 96.25 110 ASP A C 1
ATOM 867 O O . ASP A 1 110 ? 6.465 0.503 11.555 1 96.25 110 ASP A O 1
ATOM 871 N N . LEU A 1 111 ? 8.227 1.762 11.984 1 92 111 LEU A N 1
ATOM 872 C CA . LEU A 1 111 ? 9.031 1.074 10.977 1 92 111 LEU A CA 1
ATOM 873 C C . LEU A 1 111 ? 9.344 -0.354 11.414 1 92 111 LEU A C 1
ATOM 875 O O . LEU A 1 111 ? 9.5 -1.243 10.57 1 92 111 LEU A O 1
ATOM 879 N N . LEU A 1 112 ? 9.461 -0.577 12.648 1 89.44 112 LEU A N 1
ATOM 880 C CA . LEU A 1 112 ? 9.859 -1.886 13.156 1 89.44 112 LEU A CA 1
ATOM 881 C C . LEU A 1 112 ? 8.664 -2.822 13.25 1 89.44 112 LEU A C 1
ATOM 883 O O . LEU A 1 112 ? 8.758 -4.004 12.906 1 89.44 112 LEU A O 1
ATOM 887 N N . LYS A 1 113 ? 7.543 -2.279 13.602 1 91 113 LYS A N 1
ATOM 888 C CA . LYS A 1 113 ? 6.332 -3.088 13.711 1 91 113 LYS A CA 1
ATOM 889 C C . LYS A 1 113 ? 5.559 -3.105 12.398 1 91 113 LYS A C 1
ATOM 891 O O . LYS A 1 113 ? 4.719 -3.979 12.172 1 91 113 LYS A O 1
ATOM 896 N N . GLY A 1 114 ? 5.789 -2.102 11.625 1 91.06 114 GLY A N 1
ATOM 897 C CA . GLY A 1 114 ? 5.098 -1.991 10.352 1 91.06 114 GLY A CA 1
ATOM 898 C C . GLY A 1 114 ? 3.641 -1.6 10.492 1 91.06 114 GLY A C 1
ATOM 899 O O . GLY A 1 114 ? 2.793 -2.049 9.719 1 91.06 114 GLY A O 1
ATOM 900 N N . GLU A 1 115 ? 3.371 -0.816 11.461 1 93 115 GLU A N 1
ATOM 901 C CA . GLU A 1 115 ? 1.978 -0.499 11.758 1 93 115 GLU A CA 1
ATOM 902 C C . GLU A 1 115 ? 1.771 1.007 11.891 1 93 115 GLU A C 1
ATOM 904 O O . GLU A 1 115 ? 2.725 1.749 12.133 1 93 115 GLU A O 1
ATOM 909 N N . GLN A 1 116 ? 0.534 1.379 11.727 1 96.88 116 GLN A N 1
ATOM 910 C CA . GLN A 1 116 ? 0.132 2.764 11.945 1 96.88 116 GLN A CA 1
ATOM 911 C C . GLN A 1 116 ? 0.261 3.15 13.414 1 96.88 116 GLN A C 1
ATOM 913 O O . GLN A 1 116 ? -0.087 2.367 14.297 1 96.88 116 GLN A O 1
ATOM 918 N N . VAL A 1 117 ? 0.802 4.289 13.656 1 97.88 117 VAL A N 1
ATOM 919 C CA . VAL A 1 117 ? 0.823 4.902 14.984 1 97.88 117 VAL A CA 1
ATOM 920 C C . VAL A 1 117 ? -0.001 6.188 14.977 1 97.88 117 VAL A C 1
ATOM 922 O O . VAL A 1 117 ? 0.143 7.016 14.07 1 97.88 117 VAL A O 1
ATOM 925 N N . VAL A 1 118 ? -0.887 6.32 15.945 1 98.75 118 VAL A N 1
ATOM 926 C CA . VAL A 1 118 ? -1.713 7.52 16.062 1 98.75 118 VAL A CA 1
ATOM 927 C C . VAL A 1 118 ? -1.372 8.266 17.344 1 98.75 118 VAL A C 1
ATOM 929 O O . VAL A 1 118 ? -1.433 7.688 18.438 1 98.75 118 VAL A O 1
ATOM 932 N N . PHE A 1 119 ? -0.958 9.516 17.172 1 98.62 119 PHE A N 1
ATOM 933 C CA . PHE A 1 119 ? -0.741 10.391 18.312 1 98.62 119 PHE A CA 1
ATOM 934 C C . PHE A 1 119 ? -1.969 11.258 18.578 1 98.62 119 PHE A C 1
ATOM 936 O O . PHE A 1 119 ? -2.5 11.883 17.656 1 98.62 119 PHE A O 1
ATOM 943 N N . SER A 1 120 ? -2.408 11.266 19.812 1 98.69 120 SER A N 1
ATOM 944 C CA . SER A 1 120 ? -3.512 12.133 20.203 1 98.69 120 SER A CA 1
ATOM 945 C C . SER A 1 120 ? -3.264 12.758 21.578 1 98.69 120 SER A C 1
ATOM 947 O O . SER A 1 120 ? -4.145 13.422 22.141 1 98.69 120 SER A O 1
ATOM 949 N N . GLU A 1 121 ? -2.119 12.508 22.125 1 98.38 121 GLU A N 1
ATOM 950 C CA . GLU A 1 121 ? -1.68 13.07 23.391 1 98.38 121 GLU A CA 1
ATOM 951 C C . GLU A 1 121 ? -0.162 13.219 23.438 1 98.38 121 GLU A C 1
ATOM 953 O O . GLU A 1 121 ? 0.542 12.727 22.547 1 98.38 121 GLU A O 1
ATOM 958 N N . GLY A 1 122 ? 0.293 14.023 24.391 1 97.94 122 GLY A N 1
ATOM 959 C CA . GLY A 1 122 ? 1.729 14.18 24.562 1 97.94 122 GLY A CA 1
ATOM 960 C C . GLY A 1 122 ? 2.316 15.312 23.75 1 97.94 122 GLY A C 1
ATOM 961 O O . GLY A 1 122 ? 1.693 16.359 23.594 1 97.94 122 GLY A O 1
ATOM 962 N N . SER A 1 123 ? 3.586 15.117 23.344 1 98 123 SER A N 1
ATOM 963 C CA . SER A 1 123 ? 4.332 16.156 22.641 1 98 123 SER A CA 1
ATOM 964 C C . SER A 1 123 ? 3.852 16.312 21.203 1 98 123 SER A C 1
ATOM 966 O O . SER A 1 123 ? 3.908 15.367 20.422 1 98 123 SER A O 1
ATOM 968 N N . LEU A 1 124 ? 3.426 17.531 20.984 1 98 124 LEU A N 1
ATOM 969 C CA . LEU A 1 124 ? 2.996 17.812 19.625 1 98 124 LEU A CA 1
ATOM 970 C C . LEU A 1 124 ? 4.184 17.797 18.656 1 98 124 LEU A C 1
ATOM 972 O O . LEU A 1 124 ? 4.062 17.328 17.531 1 98 124 LEU A O 1
ATOM 976 N N . TYR A 1 125 ? 5.289 18.25 19.094 1 97.25 125 TYR A N 1
ATOM 977 C CA . TYR A 1 125 ? 6.5 18.25 18.281 1 97.25 125 TYR A CA 1
ATOM 978 C C . TYR A 1 125 ? 6.887 16.828 17.891 1 97.25 125 TYR A C 1
ATOM 980 O O . TYR A 1 125 ? 7.137 16.547 16.719 1 97.25 125 TYR A O 1
ATOM 988 N N . ASP A 1 126 ? 6.879 15.898 18.859 1 97.44 126 ASP A N 1
ATOM 989 C CA . ASP A 1 126 ? 7.258 14.516 18.594 1 97.44 126 ASP A CA 1
ATOM 990 C C . ASP A 1 126 ? 6.309 13.875 17.578 1 97.44 126 ASP A C 1
ATOM 992 O O . ASP A 1 126 ? 6.75 13.164 16.672 1 97.44 126 ASP A O 1
ATOM 996 N N . ALA A 1 127 ? 5.062 14.172 17.75 1 98.31 127 ALA A N 1
ATOM 997 C CA . ALA A 1 127 ? 4.051 13.594 16.859 1 98.31 127 ALA A CA 1
ATOM 998 C C . ALA A 1 127 ? 4.234 14.078 15.43 1 98.31 127 ALA A C 1
ATOM 1000 O O . ALA A 1 127 ? 4.305 13.273 14.5 1 98.31 127 ALA A O 1
ATOM 1001 N N . VAL A 1 128 ? 4.363 15.375 15.273 1 98.06 128 VAL A N 1
ATOM 1002 C CA . VAL A 1 128 ? 4.445 15.969 13.938 1 98.06 128 VAL A CA 1
ATOM 1003 C C . VAL A 1 128 ? 5.785 15.609 13.297 1 98.06 128 VAL A C 1
ATOM 1005 O O . VAL A 1 128 ? 5.84 15.258 12.117 1 98.06 128 VAL A O 1
ATOM 1008 N N . ARG A 1 129 ? 6.875 15.656 14.039 1 95.88 129 ARG A N 1
ATOM 1009 C CA . ARG A 1 129 ? 8.188 15.297 13.508 1 95.88 129 ARG A CA 1
ATOM 1010 C C . ARG A 1 129 ? 8.203 13.852 13.031 1 95.88 129 ARG A C 1
ATOM 1012 O O . ARG A 1 129 ? 8.836 13.531 12.016 1 95.88 129 ARG A O 1
ATOM 1019 N N . SER A 1 130 ? 7.555 13 13.789 1 96.94 130 SER A N 1
ATOM 1020 C CA . SER A 1 130 ? 7.418 11.609 13.359 1 96.94 130 SER A CA 1
ATOM 1021 C C . SER A 1 130 ? 6.68 11.508 12.031 1 96.94 130 SER A C 1
ATOM 1023 O O . SER A 1 130 ? 7.148 10.836 11.109 1 96.94 130 SER A O 1
ATOM 1025 N N . SER A 1 131 ? 5.668 12.227 11.93 1 97.88 131 SER A N 1
ATOM 1026 C CA . SER A 1 131 ? 4.727 12.109 10.82 1 97.88 131 SER A CA 1
ATOM 1027 C C . SER A 1 131 ? 5.336 12.641 9.531 1 97.88 131 SER A C 1
ATOM 1029 O O . SER A 1 131 ? 4.918 12.25 8.438 1 97.88 131 SER A O 1
ATOM 1031 N N . ILE A 1 132 ? 6.359 13.453 9.602 1 94.81 132 ILE A N 1
ATOM 1032 C CA . ILE A 1 132 ? 6.875 14.078 8.391 1 94.81 132 ILE A CA 1
ATOM 1033 C C . ILE A 1 132 ? 8.148 13.352 7.941 1 94.81 132 ILE A C 1
ATOM 1035 O O . ILE A 1 132 ? 8.82 13.789 7.004 1 94.81 132 ILE A O 1
ATOM 1039 N N . SER A 1 133 ? 8.523 12.305 8.641 1 93 133 SER A N 1
ATOM 1040 C CA . SER A 1 133 ? 9.758 11.586 8.328 1 93 133 SER A CA 1
ATOM 1041 C C . SER A 1 133 ? 9.609 10.766 7.059 1 93 133 SER A C 1
ATOM 1043 O O . SER A 1 133 ? 9.562 9.531 7.109 1 93 133 SER A O 1
ATOM 1045 N N . ILE A 1 134 ? 9.641 11.422 5.953 1 89.62 134 ILE A N 1
ATOM 1046 C CA . ILE A 1 134 ? 9.453 10.781 4.652 1 89.62 134 ILE A CA 1
ATOM 1047 C C . ILE A 1 134 ? 10.617 9.828 4.379 1 89.62 134 ILE A C 1
ATOM 1049 O O . ILE A 1 134 ? 11.773 10.242 4.34 1 89.62 134 ILE A O 1
ATOM 1053 N N . PRO A 1 135 ? 10.305 8.602 4.152 1 89.56 135 PRO A N 1
ATOM 1054 C CA . PRO A 1 135 ? 11.383 7.668 3.84 1 89.56 135 PRO A CA 1
ATOM 1055 C C . PRO A 1 135 ? 12.219 8.102 2.639 1 89.56 135 PRO A C 1
ATOM 1057 O O . PRO A 1 135 ? 11.664 8.469 1.597 1 89.56 135 PRO A O 1
ATOM 1060 N N . GLY A 1 136 ? 13.547 8.078 2.818 1 81.19 136 GLY A N 1
ATOM 1061 C CA . GLY A 1 136 ? 14.445 8.453 1.731 1 81.19 136 GLY A CA 1
ATOM 1062 C C . GLY A 1 136 ? 14.703 9.945 1.654 1 81.19 136 GLY A C 1
ATOM 1063 O O . GLY A 1 136 ? 15.633 10.383 0.971 1 81.19 136 GLY A O 1
ATOM 1064 N N . VAL A 1 137 ? 13.906 10.711 2.346 1 81.94 137 VAL A N 1
ATOM 1065 C CA . VAL A 1 137 ? 14.055 12.164 2.295 1 81.94 137 VAL A CA 1
ATOM 1066 C C . VAL A 1 137 ? 14.531 12.68 3.65 1 81.94 137 VAL A C 1
ATOM 1068 O O . VAL A 1 137 ? 15.492 13.453 3.727 1 81.94 137 VAL A O 1
ATOM 1071 N N . LEU A 1 138 ? 13.875 12.203 4.691 1 85.81 138 LEU A N 1
ATOM 1072 C CA . LEU A 1 138 ? 14.242 12.539 6.062 1 85.81 138 LEU A CA 1
ATOM 1073 C C . LEU A 1 138 ? 14.547 11.281 6.867 1 85.81 138 LEU A C 1
ATOM 1075 O O . LEU A 1 138 ? 13.961 10.219 6.621 1 85.81 138 LEU A O 1
ATOM 1079 N N . PRO A 1 139 ? 15.5 11.453 7.805 1 86.56 139 PRO A N 1
ATOM 1080 C CA . PRO A 1 139 ? 15.734 10.289 8.664 1 86.56 139 PRO A CA 1
ATOM 1081 C C . PRO A 1 139 ? 14.523 9.93 9.523 1 86.56 139 PRO A C 1
ATOM 1083 O O . PRO A 1 139 ? 13.727 10.805 9.875 1 86.56 139 PRO A O 1
ATOM 1086 N N . PRO A 1 140 ? 14.422 8.672 9.844 1 92.12 140 PRO A N 1
ATOM 1087 C CA . PRO A 1 140 ? 13.367 8.281 10.781 1 92.12 140 PRO A CA 1
ATOM 1088 C C . PRO A 1 140 ? 13.484 8.992 12.133 1 92.12 140 PRO A C 1
ATOM 1090 O O . PRO A 1 140 ? 14.555 9.5 12.477 1 92.12 140 PRO A O 1
ATOM 1093 N N . TYR A 1 141 ? 12.406 9.156 12.773 1 93.31 141 TYR A N 1
ATOM 1094 C CA . TYR A 1 141 ? 12.375 9.773 14.094 1 93.31 141 TYR A CA 1
ATOM 1095 C C . TYR A 1 141 ? 12.203 8.727 15.188 1 93.31 141 TYR A C 1
ATOM 1097 O O . TYR A 1 141 ? 11.328 7.863 15.086 1 93.31 141 TYR A O 1
ATOM 1105 N N . LYS A 1 142 ? 13.039 8.781 16.188 1 94.81 142 LYS A N 1
ATOM 1106 C CA . LYS A 1 142 ? 13 7.77 17.234 1 94.81 142 LYS A CA 1
ATOM 1107 C C . LYS A 1 142 ? 12.375 8.32 18.516 1 94.81 142 LYS A C 1
ATOM 1109 O O . LYS A 1 142 ? 12.727 9.414 18.953 1 94.81 142 LYS A O 1
ATOM 1114 N N . ILE A 1 143 ? 11.438 7.695 19.016 1 95.62 143 ILE A N 1
ATOM 1115 C CA . ILE A 1 143 ? 10.859 7.934 20.328 1 95.62 143 ILE A CA 1
ATOM 1116 C C . ILE A 1 143 ? 10.977 6.672 21.188 1 95.62 143 ILE A C 1
ATOM 1118 O O . ILE A 1 143 ? 10.234 5.707 20.984 1 95.62 143 ILE A O 1
ATOM 1122 N N . GLY A 1 144 ? 11.859 6.707 22.172 1 93.69 144 GLY A N 1
ATOM 1123 C CA . GLY A 1 144 ? 12.164 5.473 22.875 1 93.69 144 GLY A CA 1
ATOM 1124 C C . GLY A 1 144 ? 12.664 4.371 21.953 1 93.69 144 GLY A C 1
ATOM 1125 O O . GLY A 1 144 ? 13.625 4.57 21.203 1 93.69 144 GLY A O 1
ATOM 1126 N N . ASP A 1 145 ? 11.992 3.271 21.922 1 90.88 145 ASP A N 1
ATOM 1127 C CA . ASP A 1 145 ? 12.414 2.127 21.125 1 90.88 145 ASP A CA 1
ATOM 1128 C C . ASP A 1 145 ? 11.641 2.07 19.812 1 90.88 145 ASP A C 1
ATOM 1130 O O . ASP A 1 145 ? 11.812 1.135 19.016 1 90.88 145 ASP A O 1
ATOM 1134 N N . THR A 1 146 ? 10.891 3.096 19.594 1 93.31 146 THR A N 1
ATOM 1135 C CA . THR A 1 146 ? 10.078 3.111 18.375 1 93.31 146 THR A CA 1
ATOM 1136 C C . THR A 1 146 ? 10.75 3.957 17.297 1 93.31 146 THR A C 1
ATOM 1138 O O . THR A 1 146 ? 11.234 5.055 17.562 1 93.31 146 THR A O 1
ATOM 1141 N N . VAL A 1 147 ? 10.859 3.408 16.141 1 94 147 VAL A N 1
ATOM 1142 C CA . VAL A 1 147 ? 11.391 4.105 14.984 1 94 147 VAL A CA 1
ATOM 1143 C C . VAL A 1 147 ? 10.258 4.48 14.031 1 94 147 VAL A C 1
ATOM 1145 O O . VAL A 1 147 ? 9.586 3.605 13.484 1 94 147 VAL A O 1
ATOM 1148 N N . LEU A 1 148 ? 10.07 5.789 13.844 1 96 148 LEU A N 1
ATOM 1149 C CA . LEU A 1 148 ? 8.867 6.262 13.18 1 96 148 LEU A CA 1
ATOM 1150 C C . LEU A 1 148 ? 9.211 6.941 11.859 1 96 148 LEU A C 1
ATOM 1152 O O . LEU A 1 148 ? 10.234 7.617 11.75 1 96 148 LEU A O 1
ATOM 1156 N N . VAL A 1 149 ? 8.352 6.699 10.898 1 95.25 149 VAL A N 1
ATOM 1157 C CA . VAL A 1 149 ? 8.438 7.379 9.609 1 95.25 149 VAL A CA 1
ATOM 1158 C C . VAL A 1 149 ? 7.09 8 9.258 1 95.25 149 VAL A C 1
ATOM 1160 O O . VAL A 1 149 ? 6.156 7.969 10.062 1 95.25 149 VAL A O 1
ATOM 1163 N N . ASP A 1 150 ? 7.008 8.555 8.125 1 96.19 150 ASP A N 1
ATOM 1164 C CA . ASP A 1 150 ? 5.887 9.359 7.645 1 96.19 150 ASP A CA 1
ATOM 1165 C C . ASP A 1 150 ? 4.582 8.57 7.707 1 96.19 150 ASP A C 1
ATOM 1167 O O . ASP A 1 150 ? 4.543 7.387 7.348 1 96.19 150 ASP A O 1
ATOM 1171 N N . GLY A 1 151 ? 3.551 9.227 8.117 1 97.56 151 GLY A N 1
ATOM 1172 C CA . GLY A 1 151 ? 2.246 8.594 8.227 1 97.56 151 GLY A CA 1
ATOM 1173 C C . GLY A 1 151 ? 1.654 8.211 6.887 1 97.56 151 GLY A C 1
ATOM 1174 O O . GLY A 1 151 ? 0.788 7.336 6.809 1 97.56 151 GLY A O 1
ATOM 1175 N N . ALA A 1 152 ? 2.1 8.875 5.84 1 96.25 152 ALA A N 1
ATOM 1176 C CA . ALA A 1 152 ? 1.567 8.641 4.5 1 96.25 152 ALA A CA 1
ATOM 1177 C C . ALA A 1 152 ? 1.859 7.223 4.027 1 96.25 152 ALA A C 1
ATOM 1179 O O . ALA A 1 152 ? 1.22 6.727 3.098 1 96.25 152 ALA A O 1
ATOM 1180 N N . VAL A 1 153 ? 2.814 6.578 4.676 1 96.12 153 VAL A N 1
ATOM 1181 C CA . VAL A 1 153 ? 3.182 5.211 4.32 1 96.12 153 VAL A CA 1
ATOM 1182 C C . VAL A 1 153 ? 1.983 4.285 4.512 1 96.12 153 VAL A C 1
ATOM 1184 O O . VAL A 1 153 ? 1.734 3.404 3.686 1 96.12 153 VAL A O 1
ATOM 1187 N N . VAL A 1 154 ? 1.15 4.59 5.5 1 96.88 154 VAL A N 1
ATOM 1188 C CA . VAL A 1 154 ? 0.067 3.654 5.789 1 96.88 154 VAL A CA 1
ATOM 1189 C C . VAL A 1 154 ? -1.278 4.359 5.633 1 96.88 154 VAL A C 1
ATOM 1191 O O . VAL A 1 154 ? -2.32 3.707 5.539 1 96.88 154 VAL A O 1
ATOM 1194 N N . ASP A 1 155 ? -1.234 5.672 5.652 1 97.81 155 ASP A N 1
ATOM 1195 C CA . ASP A 1 155 ? -2.496 6.398 5.547 1 97.81 155 ASP A CA 1
ATOM 1196 C C . ASP A 1 155 ? -2.264 7.836 5.078 1 97.81 155 ASP A C 1
ATOM 1198 O O . ASP A 1 155 ? -2.057 8.734 5.898 1 97.81 155 ASP A O 1
ATOM 1202 N N . LYS A 1 156 ? -2.414 8.117 3.824 1 96.5 156 LYS A N 1
ATOM 1203 C CA . LYS A 1 156 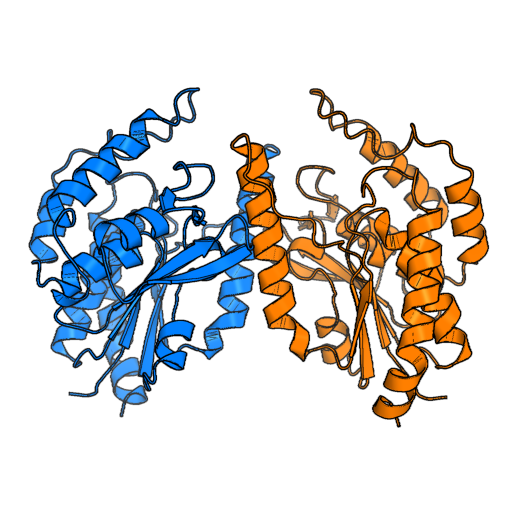? -2.049 9.422 3.275 1 96.5 156 LYS A CA 1
ATOM 1204 C C . LYS A 1 156 ? -3.125 10.461 3.568 1 96.5 156 LYS A C 1
ATOM 1206 O O . LYS A 1 156 ? -2.83 11.656 3.666 1 96.5 156 LYS A O 1
ATOM 1211 N N . VAL A 1 157 ? -4.391 10.07 3.561 1 98.25 157 VAL A N 1
ATOM 1212 C CA . VAL A 1 157 ? -5.516 10.883 4.004 1 98.25 157 VAL A CA 1
ATOM 1213 C C . VAL A 1 157 ? -6.227 10.195 5.168 1 98.25 157 VAL A C 1
ATOM 1215 O O . VAL A 1 157 ? -7.164 9.422 4.961 1 98.25 157 VAL A O 1
ATOM 1218 N N . PRO A 1 158 ? -5.852 10.508 6.406 1 98.56 158 PRO A N 1
ATOM 1219 C CA . PRO A 1 158 ? -6.168 9.648 7.551 1 98.56 158 PRO A CA 1
ATOM 1220 C C . PRO A 1 158 ? -7.586 9.867 8.078 1 98.56 158 PRO A C 1
ATOM 1222 O O . PRO A 1 158 ? -7.762 10.281 9.234 1 98.56 158 PRO A O 1
ATOM 1225 N N . GLY A 1 159 ? -8.594 9.477 7.34 1 98.56 159 GLY A N 1
ATOM 1226 C CA . GLY A 1 159 ? -9.992 9.562 7.734 1 98.56 159 GLY A CA 1
ATOM 1227 C C . GLY A 1 159 ? -10.406 8.445 8.672 1 98.56 159 GLY A C 1
ATOM 1228 O O . GLY A 1 159 ? -11.312 8.625 9.492 1 98.56 159 GLY A O 1
ATOM 1229 N N . LYS A 1 160 ? -9.758 7.293 8.562 1 98.12 160 LYS A N 1
ATOM 1230 C CA . LYS A 1 160 ? -10.125 6.125 9.352 1 98.12 160 LYS A CA 1
ATOM 1231 C C . LYS A 1 160 ? -10.023 6.422 10.852 1 98.12 160 LYS A C 1
ATOM 1233 O O . LYS A 1 160 ? -10.906 6.039 11.617 1 98.12 160 LYS A O 1
ATOM 1238 N N . VAL A 1 161 ? -8.961 7.125 11.219 1 98.5 161 VAL A N 1
ATOM 1239 C CA . VAL A 1 161 ? -8.742 7.395 12.633 1 98.5 161 VAL A CA 1
ATOM 1240 C C . VAL A 1 161 ? -9.859 8.281 13.172 1 98.5 161 VAL A C 1
ATOM 1242 O O . VAL A 1 161 ? -10.273 8.141 14.328 1 98.5 161 VAL A O 1
ATOM 1245 N N . LEU A 1 162 ? -10.352 9.219 12.383 1 98.62 162 LEU A N 1
ATOM 1246 C CA . LEU A 1 162 ? -11.477 10.047 12.797 1 98.62 162 LEU A CA 1
ATOM 1247 C C . LEU A 1 162 ? -12.727 9.203 13.008 1 98.62 162 LEU A C 1
ATOM 1249 O O . LEU A 1 162 ? -13.414 9.336 14.023 1 98.62 162 LEU A O 1
ATOM 1253 N N . ARG A 1 163 ? -12.961 8.281 12.07 1 97.69 163 ARG A N 1
ATOM 1254 C CA . ARG A 1 163 ? -14.117 7.391 12.172 1 97.69 163 ARG A CA 1
ATOM 1255 C C . ARG A 1 163 ? -14.023 6.52 13.422 1 97.69 163 ARG A C 1
ATOM 1257 O O . ARG A 1 163 ? -15.008 6.383 14.156 1 97.69 163 ARG A O 1
ATOM 1264 N N . GLU A 1 164 ? -12.953 6.047 13.609 1 97.44 164 GLU A N 1
ATOM 1265 C CA . GLU A 1 164 ? -12.734 5.148 14.742 1 97.44 164 GLU A CA 1
ATOM 1266 C C . GLU A 1 164 ? -12.859 5.895 16.062 1 97.44 164 GLU A C 1
ATOM 1268 O O . GLU A 1 164 ? -13.023 5.273 17.125 1 97.44 164 GLU A O 1
ATOM 1273 N N . ASN A 1 165 ? -12.75 7.203 15.992 1 97.75 165 ASN A N 1
ATOM 1274 C CA . ASN A 1 165 ? -12.875 8.008 17.203 1 97.75 165 ASN A CA 1
ATOM 1275 C C . ASN A 1 165 ? -14.211 8.734 17.25 1 97.75 165 ASN A C 1
ATOM 1277 O O . ASN A 1 165 ? -14.328 9.789 17.891 1 97.75 165 ASN A O 1
ATOM 1281 N N . GLY A 1 166 ? -15.164 8.281 16.516 1 96.69 166 GLY A N 1
ATOM 1282 C CA . GLY A 1 166 ? -16.562 8.648 16.719 1 96.69 166 GLY A CA 1
ATOM 1283 C C . GLY A 1 166 ? -17 9.82 15.859 1 96.69 166 GLY A C 1
ATOM 1284 O O . GLY A 1 166 ? -18.125 10.305 15.992 1 96.69 166 GLY A O 1
ATOM 1285 N N . CYS A 1 167 ? -16.172 10.281 14.977 1 96.81 167 CYS A N 1
ATOM 1286 C CA . CYS A 1 167 ? -16.578 11.375 14.102 1 96.81 167 CYS A CA 1
ATOM 1287 C C . CYS A 1 167 ? -17.578 10.898 13.062 1 96.81 167 CYS A C 1
ATOM 1289 O O . CYS A 1 167 ? -17.359 9.891 12.391 1 96.81 167 CYS A O 1
ATOM 1291 N N . GLU A 1 168 ? -18.609 11.594 12.891 1 94.38 168 GLU A N 1
ATOM 1292 C CA . GLU A 1 168 ? -19.719 11.117 12.078 1 94.38 168 GLU A CA 1
ATOM 1293 C C . GLU A 1 168 ? -19.578 11.578 10.625 1 94.38 168 GLU A C 1
ATOM 1295 O O . GLU A 1 168 ? -19.938 10.844 9.703 1 94.38 168 GLU A O 1
ATOM 1300 N N . PHE A 1 169 ? -19.188 12.812 10.43 1 97.31 169 PHE A N 1
ATOM 1301 C CA . PHE A 1 169 ? -19 13.328 9.078 1 97.31 169 PHE A CA 1
ATOM 1302 C C . PHE A 1 169 ? -17.547 13.703 8.836 1 97.31 169 PHE A C 1
ATOM 1304 O O . PHE A 1 169 ? -17.078 14.727 9.344 1 97.31 169 PHE A O 1
ATOM 1311 N N . VAL A 1 170 ? -16.938 12.883 8.023 1 98.38 170 VAL A N 1
ATOM 1312 C CA . VAL A 1 170 ? -15.5 13.031 7.809 1 98.38 170 VAL A CA 1
ATOM 1313 C C . VAL A 1 170 ? -15.227 13.508 6.383 1 98.38 170 VAL A C 1
ATOM 1315 O O . VAL A 1 170 ? -15.609 12.836 5.418 1 98.38 170 VAL A O 1
ATOM 1318 N N . ILE A 1 171 ? -14.57 14.672 6.285 1 98.56 171 ILE A N 1
ATOM 1319 C CA . ILE A 1 171 ? -14.125 15.211 5.004 1 98.56 171 ILE A CA 1
ATOM 1320 C C . ILE A 1 171 ? -12.617 14.984 4.848 1 98.56 171 ILE A C 1
ATOM 1322 O O . ILE A 1 171 ? -11.836 15.391 5.707 1 98.56 171 ILE A O 1
ATOM 1326 N N . GLY A 1 172 ? -12.273 14.305 3.787 1 98.69 172 GLY A N 1
ATOM 1327 C CA . GLY A 1 172 ? -10.867 14.188 3.447 1 98.69 172 GLY A CA 1
ATOM 1328 C C . GLY A 1 172 ? -10.398 15.25 2.467 1 98.69 172 GLY A C 1
ATOM 1329 O O . GLY A 1 172 ? -11.141 15.625 1.556 1 98.69 172 GLY A O 1
ATOM 1330 N N . VAL A 1 173 ? -9.156 15.711 2.67 1 98.69 173 VAL A N 1
ATOM 1331 C CA . VAL A 1 173 ? -8.531 16.641 1.732 1 98.69 173 VAL A CA 1
ATOM 1332 C C . VAL A 1 173 ? -7.266 16 1.15 1 98.69 173 VAL A C 1
ATOM 1334 O O . VAL A 1 173 ? -6.293 15.766 1.871 1 98.69 173 VAL A O 1
ATOM 1337 N N . ASP A 1 174 ? -7.293 15.711 -0.126 1 97.38 174 ASP A N 1
ATOM 1338 C CA . ASP A 1 174 ? -6.168 15.102 -0.827 1 97.38 174 ASP A CA 1
ATOM 1339 C C . ASP A 1 174 ? -5.344 16.156 -1.567 1 97.38 174 ASP A C 1
ATOM 1341 O O . ASP A 1 174 ? -5.805 16.734 -2.553 1 97.38 174 ASP A O 1
ATOM 1345 N N . VAL A 1 175 ? -4.086 16.297 -1.113 1 96.25 175 VAL A N 1
ATOM 1346 C CA . VAL A 1 175 ? -3.221 17.312 -1.719 1 96.25 175 VAL A CA 1
ATOM 1347 C C . VAL A 1 175 ? -2.018 16.625 -2.369 1 96.25 175 VAL A C 1
ATOM 1349 O O . VAL A 1 175 ? -0.99 17.266 -2.605 1 96.25 175 VAL A O 1
ATOM 1352 N N . SER A 1 176 ? -2.023 15.352 -2.6 1 89.56 176 SER A N 1
ATOM 1353 C CA . SER A 1 176 ? -0.879 14.562 -3.053 1 89.56 176 SER A CA 1
ATOM 1354 C C . SER A 1 176 ? -0.526 14.883 -4.5 1 89.56 176 SER A C 1
ATOM 1356 O O . SER A 1 176 ? 0.626 14.734 -4.914 1 89.56 176 SER A O 1
ATOM 1358 N N . GLY A 1 177 ? -1.314 15.461 -5.297 1 77.12 177 GLY A N 1
ATOM 1359 C CA . GLY A 1 177 ? -1.032 15.781 -6.688 1 77.12 177 GLY A CA 1
ATOM 1360 C C . GLY A 1 177 ? -0.701 14.562 -7.523 1 77.12 177 GLY A C 1
ATOM 1361 O O . GLY A 1 177 ? 0.391 14.461 -8.086 1 77.12 177 GLY A O 1
ATOM 1362 N N . LYS A 1 178 ? -1.568 13.586 -7.711 1 67.19 178 LYS A N 1
ATOM 1363 C CA . LYS A 1 178 ? -1.283 12.398 -8.508 1 67.19 178 LYS A CA 1
ATOM 1364 C C . LYS A 1 178 ? -0.726 12.781 -9.883 1 67.19 178 LYS A C 1
ATOM 1366 O O . LYS A 1 178 ? -1.404 13.438 -10.672 1 67.19 178 LYS A O 1
ATOM 1371 N N . GLY A 1 179 ? 0.6 12.914 -10.078 1 59.22 179 GLY A N 1
ATOM 1372 C CA . GLY A 1 179 ? 1.125 13.258 -11.391 1 59.22 179 GLY A CA 1
ATOM 1373 C C . GLY A 1 179 ? 1.103 12.094 -12.367 1 59.22 179 GLY A C 1
ATOM 1374 O O . GLY A 1 179 ? 0.839 10.953 -11.969 1 59.22 179 GLY A O 1
ATOM 1375 N N . LEU A 1 180 ? 1.104 12.391 -13.656 1 59.91 180 LEU A N 1
ATOM 1376 C CA . LEU A 1 180 ? 1.271 11.391 -14.711 1 59.91 180 LEU A CA 1
ATOM 1377 C C . LEU A 1 180 ? 2.492 10.516 -14.438 1 59.91 180 LEU A C 1
ATOM 1379 O O . LEU A 1 180 ? 3.58 11.031 -14.172 1 59.91 180 LEU A O 1
ATOM 1383 N N . LEU A 1 181 ? 2.168 9.281 -14.125 1 65.56 181 LEU A N 1
ATOM 1384 C CA . LEU A 1 181 ? 3.291 8.367 -13.938 1 65.56 181 LEU A CA 1
ATOM 1385 C C . LEU A 1 181 ? 4.086 8.211 -15.234 1 65.56 181 LEU A C 1
ATOM 1387 O O . LEU A 1 181 ? 3.508 8.125 -16.312 1 65.56 181 LEU A O 1
ATOM 1391 N N . LYS A 1 182 ? 5.293 8.695 -15.227 1 77.19 182 LYS A N 1
ATOM 1392 C CA . LYS A 1 182 ? 6.215 8.5 -16.344 1 77.19 182 LYS A CA 1
ATOM 1393 C C . LYS A 1 182 ? 7.008 7.203 -16.188 1 77.19 182 LYS A C 1
ATOM 1395 O O . LYS A 1 182 ? 7.109 6.668 -15.078 1 77.19 182 LYS A O 1
ATOM 1400 N N . GLU A 1 183 ? 7.387 6.719 -17.359 1 84.69 183 GLU A N 1
ATOM 1401 C CA . GLU A 1 183 ? 8.219 5.52 -17.312 1 84.69 183 GLU A CA 1
ATOM 1402 C C . GLU A 1 183 ? 9.5 5.77 -16.516 1 84.69 183 GLU A C 1
ATOM 1404 O O . GLU A 1 183 ? 10.25 6.703 -16.812 1 84.69 183 GLU A O 1
ATOM 1409 N N . PRO A 1 184 ? 9.695 5.02 -15.523 1 84.5 184 PRO A N 1
ATOM 1410 C CA . PRO A 1 184 ? 10.914 5.211 -14.734 1 84.5 184 PRO A CA 1
ATOM 1411 C C . PRO A 1 184 ? 12.188 5.004 -15.555 1 84.5 184 PRO A C 1
ATOM 1413 O O . PRO A 1 184 ? 12.242 4.105 -16.391 1 84.5 184 PRO A O 1
ATOM 1416 N N . LYS A 1 185 ? 13.203 5.887 -15.297 1 84.94 185 LYS A N 1
ATOM 1417 C CA . LYS A 1 185 ? 14.445 5.871 -16.078 1 84.94 185 LYS A CA 1
ATOM 1418 C C . LYS A 1 185 ? 15.5 5 -15.398 1 84.94 185 LYS A C 1
ATOM 1420 O O . LYS A 1 185 ? 16.5 4.629 -16.016 1 84.94 185 LYS A O 1
ATOM 1425 N N . ASN A 1 186 ? 15.383 4.766 -14.188 1 85.38 186 ASN A N 1
ATOM 1426 C CA . ASN A 1 186 ? 16.312 3.949 -13.414 1 85.38 186 ASN A CA 1
ATOM 1427 C C . ASN A 1 186 ? 15.602 3.225 -12.273 1 85.38 186 ASN A C 1
ATOM 1429 O O . ASN A 1 186 ? 14.398 3.4 -12.07 1 85.38 186 ASN A O 1
ATOM 1433 N N . ILE A 1 187 ? 16.328 2.486 -11.539 1 82.88 187 ILE A N 1
ATOM 1434 C CA . ILE A 1 187 ? 15.781 1.599 -10.516 1 82.88 187 ILE A CA 1
ATOM 1435 C C . ILE A 1 187 ? 15.195 2.426 -9.375 1 82.88 187 ILE A C 1
ATOM 1437 O O . ILE A 1 187 ? 14.148 2.076 -8.82 1 82.88 187 ILE A O 1
ATOM 1441 N N . LEU A 1 188 ? 15.891 3.465 -9.086 1 83.38 188 LEU A N 1
ATOM 1442 C CA . LEU A 1 188 ? 15.406 4.305 -7.996 1 83.38 188 LEU A CA 1
ATOM 1443 C C . LEU A 1 188 ? 14.062 4.941 -8.352 1 83.38 188 LEU A C 1
ATOM 1445 O O . LEU A 1 188 ? 13.141 4.949 -7.539 1 83.38 188 LEU A O 1
ATOM 1449 N N . GLU A 1 189 ? 13.961 5.426 -9.555 1 84.38 189 GLU A N 1
ATOM 1450 C CA . GLU A 1 189 ? 12.703 5.996 -10.016 1 84.38 189 GLU A CA 1
ATOM 1451 C C . GLU A 1 189 ? 11.594 4.949 -10.031 1 84.38 189 GLU A C 1
ATOM 1453 O O . GLU A 1 189 ? 10.445 5.25 -9.719 1 84.38 189 GLU A O 1
ATOM 1458 N N . MET A 1 190 ? 11.969 3.736 -10.352 1 87.19 190 MET A N 1
ATOM 1459 C CA . MET A 1 190 ? 10.992 2.648 -10.367 1 87.19 190 MET A CA 1
ATOM 1460 C C . MET A 1 190 ? 10.484 2.352 -8.961 1 87.19 190 MET A C 1
ATOM 1462 O O . MET A 1 190 ? 9.281 2.164 -8.758 1 87.19 190 MET A O 1
ATOM 1466 N N . ILE A 1 191 ? 11.422 2.348 -8.109 1 87 191 ILE A N 1
ATOM 1467 C CA . ILE A 1 191 ? 11.086 2.062 -6.715 1 87 191 ILE A CA 1
ATOM 1468 C C . ILE A 1 191 ? 10.18 3.166 -6.168 1 87 191 ILE A C 1
ATOM 1470 O O . ILE A 1 191 ? 9.18 2.887 -5.508 1 87 191 ILE A O 1
ATOM 1474 N N . MET A 1 192 ? 10.477 4.402 -6.5 1 85.81 192 MET A N 1
ATOM 1475 C CA . MET A 1 192 ? 9.664 5.52 -6.031 1 85.81 192 MET A CA 1
ATOM 1476 C C . MET A 1 192 ? 8.273 5.48 -6.648 1 85.81 192 MET A C 1
ATOM 1478 O O . MET A 1 192 ? 7.277 5.758 -5.973 1 85.81 192 MET A O 1
ATOM 1482 N N . THR A 1 193 ? 8.25 5.145 -7.918 1 89.62 193 THR A N 1
ATOM 1483 C CA . THR A 1 193 ? 6.965 4.984 -8.586 1 89.62 193 THR A CA 1
ATOM 1484 C C . THR A 1 193 ? 6.141 3.887 -7.918 1 89.62 193 THR A C 1
ATOM 1486 O O . THR A 1 193 ? 4.934 4.035 -7.73 1 89.62 193 THR A O 1
ATOM 1489 N N . THR A 1 194 ? 6.809 2.822 -7.555 1 91.81 194 THR A N 1
ATOM 1490 C CA . THR A 1 194 ? 6.156 1.717 -6.863 1 91.81 194 THR A CA 1
ATOM 1491 C C . THR A 1 194 ? 5.547 2.186 -5.543 1 91.81 194 THR A C 1
ATOM 1493 O O . THR A 1 194 ? 4.398 1.871 -5.238 1 91.81 194 THR A O 1
ATOM 1496 N N . ILE A 1 195 ? 6.246 2.963 -4.828 1 91 195 ILE A N 1
ATOM 1497 C CA . ILE A 1 195 ? 5.781 3.5 -3.553 1 91 195 ILE A CA 1
ATOM 1498 C C . ILE A 1 195 ? 4.543 4.363 -3.779 1 91 195 ILE A C 1
ATOM 1500 O O . ILE A 1 195 ? 3.559 4.254 -3.043 1 91 195 ILE A O 1
ATOM 1504 N N . ASP A 1 196 ? 4.586 5.172 -4.805 1 90.44 196 ASP A N 1
ATOM 1505 C CA . ASP A 1 196 ? 3.449 6.027 -5.137 1 90.44 196 ASP A CA 1
ATOM 1506 C C . ASP A 1 196 ? 2.209 5.191 -5.453 1 90.44 196 ASP A C 1
ATOM 1508 O O . ASP A 1 196 ? 1.112 5.496 -4.98 1 90.44 196 ASP A O 1
ATOM 1512 N N . ILE A 1 197 ? 2.398 4.172 -6.203 1 93.38 197 ILE A N 1
ATOM 1513 C CA . ILE A 1 197 ? 1.297 3.301 -6.598 1 93.38 197 ILE A CA 1
ATOM 1514 C C . ILE A 1 197 ? 0.702 2.631 -5.363 1 93.38 197 ILE A C 1
ATOM 1516 O O . ILE A 1 197 ? -0.52 2.596 -5.195 1 93.38 197 ILE A O 1
ATOM 1520 N N . MET A 1 198 ? 1.555 2.119 -4.551 1 95.25 198 MET A N 1
ATOM 1521 C CA . MET A 1 198 ? 1.089 1.441 -3.342 1 95.25 198 MET A CA 1
ATOM 1522 C C . MET A 1 198 ? 0.335 2.406 -2.434 1 95.25 198 MET A C 1
ATOM 1524 O O . MET A 1 198 ? -0.695 2.049 -1.86 1 95.25 198 MET A O 1
ATOM 1528 N N . GLY A 1 199 ? 0.899 3.605 -2.283 1 94.69 199 GLY A N 1
ATOM 1529 C CA . GLY A 1 199 ? 0.192 4.617 -1.517 1 94.69 199 GLY A CA 1
ATOM 1530 C C . GLY A 1 199 ? -1.198 4.91 -2.051 1 94.69 199 GLY A C 1
ATOM 1531 O O . GLY A 1 199 ? -2.152 5.023 -1.279 1 94.69 199 GLY A O 1
ATOM 1532 N N . GLU A 1 200 ? -1.345 5.02 -3.322 1 93.69 200 GLU A N 1
ATOM 1533 C CA . GLU A 1 200 ? -2.637 5.262 -3.957 1 93.69 200 GLU A CA 1
ATOM 1534 C C . GLU A 1 200 ? -3.592 4.094 -3.73 1 93.69 200 GLU A C 1
ATOM 1536 O O . GLU A 1 200 ? -4.793 4.293 -3.547 1 93.69 200 GLU A O 1
ATOM 1541 N N . GLU A 1 201 ? -3.041 2.91 -3.84 1 95.19 201 GLU A N 1
ATOM 1542 C CA . GLU A 1 201 ? -3.877 1.733 -3.619 1 95.19 201 GLU A CA 1
ATOM 1543 C C . GLU A 1 201 ? -4.418 1.698 -2.193 1 95.19 201 GLU A C 1
ATOM 1545 O O . GLU A 1 201 ? -5.602 1.431 -1.978 1 95.19 201 GLU A O 1
ATOM 1550 N N . ILE A 1 202 ? -3.57 1.954 -1.247 1 96.62 202 ILE A N 1
ATOM 1551 C CA . ILE A 1 202 ? -3.994 2.006 0.148 1 96.62 202 ILE A CA 1
ATOM 1552 C C . ILE A 1 202 ? -5.082 3.064 0.317 1 96.62 202 ILE A C 1
ATOM 1554 O O . ILE A 1 202 ? -6.113 2.809 0.948 1 96.62 202 ILE A O 1
ATOM 1558 N N . PHE A 1 203 ? -4.84 4.219 -0.284 1 96 203 PHE A N 1
ATOM 1559 C CA . PHE A 1 203 ? -5.809 5.305 -0.205 1 96 203 PHE A CA 1
ATOM 1560 C C . PHE A 1 203 ? -7.145 4.883 -0.803 1 96 203 PHE A C 1
ATOM 1562 O O . PHE A 1 203 ? -8.203 5.129 -0.213 1 96 203 PHE A O 1
ATOM 1569 N N . ARG A 1 204 ? -7.094 4.27 -1.943 1 95 204 ARG A N 1
ATOM 1570 C CA . ARG A 1 204 ? -8.305 3.791 -2.6 1 95 204 ARG A CA 1
ATOM 1571 C C . ARG A 1 204 ? -9.078 2.836 -1.696 1 95 204 ARG A C 1
ATOM 1573 O O . ARG A 1 204 ? -10.305 2.936 -1.581 1 95 204 ARG A O 1
ATOM 1580 N N . LEU A 1 205 ? -8.438 1.945 -1.018 1 95.88 205 LEU A N 1
ATOM 1581 C CA . LEU A 1 205 ? -9.055 0.928 -0.174 1 95.88 205 LEU A CA 1
ATOM 1582 C C . LEU A 1 205 ? -9.633 1.55 1.094 1 95.88 205 LEU A C 1
ATOM 1584 O O . LEU A 1 205 ? -10.531 0.982 1.714 1 95.88 205 LEU A O 1
ATOM 1588 N N . LYS A 1 206 ? -9.164 2.773 1.469 1 97 206 LYS A N 1
ATOM 1589 C CA . LYS A 1 206 ? -9.594 3.404 2.713 1 97 206 LYS A CA 1
ATOM 1590 C C . LYS A 1 206 ? -10.594 4.527 2.441 1 97 206 LYS A C 1
ATOM 1592 O O . LYS A 1 206 ? -11.016 5.223 3.365 1 97 206 LYS A O 1
ATOM 1597 N N . GLN A 1 207 ? -10.938 4.762 1.242 1 95.81 207 GLN A N 1
ATOM 1598 C CA . GLN A 1 207 ? -11.797 5.879 0.869 1 95.81 207 GLN A CA 1
ATOM 1599 C C . GLN A 1 207 ? -13.164 5.766 1.537 1 95.81 207 GLN A C 1
ATOM 1601 O O . GLN A 1 207 ? -13.836 6.773 1.771 1 95.81 207 GLN A O 1
ATOM 1606 N N . GLY A 1 208 ? -13.555 4.543 1.903 1 95.25 208 GLY A N 1
ATOM 1607 C CA . GLY A 1 208 ? -14.852 4.309 2.518 1 95.25 208 GLY A CA 1
ATOM 1608 C C . GLY A 1 208 ? -14.984 4.945 3.889 1 95.25 208 GLY A C 1
ATOM 1609 O O . GLY A 1 208 ? -16.094 5.094 4.406 1 95.25 208 GLY A O 1
ATOM 1610 N N . TYR A 1 209 ? -13.883 5.336 4.438 1 97 209 TYR A N 1
ATOM 1611 C CA . TYR A 1 209 ? -13.906 5.965 5.754 1 97 209 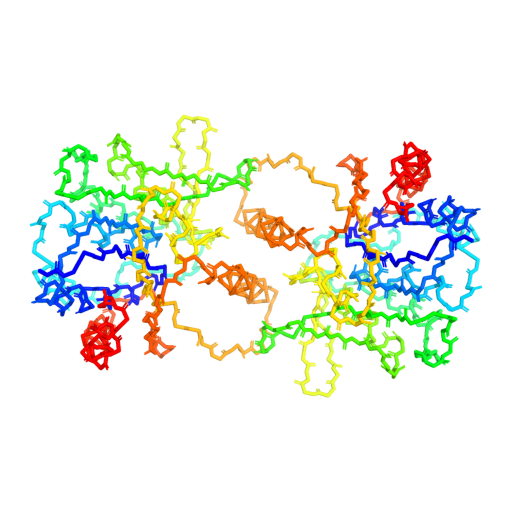TYR A CA 1
ATOM 1612 C C . TYR A 1 209 ? -14.203 7.453 5.645 1 97 209 TYR A C 1
ATOM 1614 O O . TYR A 1 209 ? -14.383 8.133 6.656 1 97 209 TYR A O 1
ATOM 1622 N N . LEU A 1 210 ? -14.258 7.996 4.441 1 97.75 210 LEU A N 1
ATOM 1623 C CA . LEU A 1 210 ? -14.578 9.398 4.188 1 97.75 210 LEU A CA 1
ATOM 1624 C C . LEU A 1 210 ? -16 9.547 3.686 1 97.75 210 LEU A C 1
ATOM 1626 O O . LEU A 1 210 ? -16.469 8.734 2.881 1 97.75 210 LEU A O 1
ATOM 1630 N N . ASP A 1 211 ? -16.656 10.492 4.203 1 97.44 211 ASP A N 1
ATOM 1631 C CA . ASP A 1 211 ? -17.969 10.828 3.666 1 97.44 211 ASP A CA 1
ATOM 1632 C C . ASP A 1 211 ? -17.844 11.68 2.402 1 97.44 211 ASP A C 1
ATOM 1634 O O . ASP A 1 211 ? -18.719 11.641 1.534 1 97.44 211 ASP A O 1
ATOM 1638 N N . TYR A 1 212 ? -16.797 12.445 2.355 1 97.88 212 TYR A N 1
ATOM 1639 C CA . TYR A 1 212 ? -16.531 13.312 1.209 1 97.88 212 TYR A CA 1
ATOM 1640 C C . TYR A 1 212 ? -15.039 13.547 1.035 1 97.88 212 TYR A C 1
ATOM 1642 O O . TYR A 1 212 ? -14.305 13.656 2.02 1 97.88 212 TYR A O 1
ATOM 1650 N N . LEU A 1 213 ? -14.633 13.586 -0.222 1 98 213 LEU A N 1
ATOM 1651 C CA . LEU A 1 213 ? -13.234 13.828 -0.532 1 98 213 LEU A CA 1
ATOM 1652 C C . LEU A 1 213 ? -13.078 15.086 -1.387 1 98 213 LEU A C 1
ATOM 1654 O O . LEU A 1 213 ? -13.656 15.18 -2.471 1 98 213 LEU A O 1
ATOM 1658 N N . ILE A 1 214 ? -12.359 16.031 -0.854 1 98.06 214 ILE A N 1
ATOM 1659 C CA . ILE A 1 214 ? -11.93 17.188 -1.653 1 98.06 214 ILE A CA 1
ATOM 1660 C C . ILE A 1 214 ? -10.562 16.891 -2.277 1 98.06 214 ILE A C 1
ATOM 1662 O O . ILE A 1 214 ? -9.547 16.891 -1.582 1 98.06 214 ILE A O 1
ATOM 1666 N N . LYS A 1 215 ? -10.562 16.625 -3.521 1 96.44 215 LYS A N 1
ATOM 1667 C CA . LYS A 1 215 ? -9.32 16.391 -4.258 1 96.44 215 LYS A CA 1
ATOM 1668 C C . LYS A 1 215 ? -8.883 17.641 -5.008 1 96.44 215 LYS A C 1
ATOM 1670 O O . LYS A 1 215 ? -9.664 18.219 -5.773 1 96.44 215 LYS A O 1
ATOM 1675 N N . ILE A 1 216 ? -7.676 18.047 -4.84 1 96.25 216 ILE A N 1
ATOM 1676 C CA . ILE A 1 216 ? -7.18 19.281 -5.449 1 96.25 216 ILE A CA 1
ATOM 1677 C C . ILE A 1 216 ? -6.137 18.938 -6.516 1 96.25 216 ILE A C 1
ATOM 1679 O O . ILE A 1 216 ? -5.246 18.109 -6.281 1 96.25 216 ILE A O 1
ATOM 1683 N N . ASN A 1 217 ? -6.254 19.469 -7.688 1 91 217 ASN A N 1
ATOM 1684 C CA . ASN A 1 217 ? -5.297 19.266 -8.773 1 91 217 ASN A CA 1
ATOM 1685 C C . ASN A 1 217 ? -4.004 20.047 -8.523 1 91 217 ASN A C 1
ATOM 1687 O O . ASN A 1 217 ? -3.947 21.25 -8.75 1 91 217 ASN A O 1
ATOM 1691 N N . LEU A 1 218 ? -2.998 19.297 -8.148 1 93 218 LEU A N 1
ATOM 1692 C CA . LEU A 1 218 ? -1.739 19.953 -7.801 1 93 218 LEU A CA 1
ATOM 1693 C C . LEU A 1 218 ? -0.563 19.266 -8.484 1 93 218 LEU A C 1
ATOM 1695 O O . LEU A 1 218 ? 0.572 19.344 -8.016 1 93 218 LEU A O 1
ATOM 1699 N N . GLU A 1 219 ? -0.812 18.578 -9.523 1 87.12 219 GLU A N 1
ATOM 1700 C CA . GLU A 1 219 ? 0.18 17.734 -10.18 1 87.12 219 GLU A CA 1
ATOM 1701 C C . GLU A 1 219 ? 1.34 18.562 -10.727 1 87.12 219 GLU A C 1
ATOM 1703 O O . GLU A 1 219 ? 2.461 18.062 -10.844 1 87.12 219 GLU A O 1
ATOM 1708 N N . ASP A 1 220 ? 1.112 19.797 -11.039 1 87.12 220 ASP A N 1
ATOM 1709 C CA . ASP A 1 220 ? 2.127 20.656 -11.664 1 87.12 220 ASP A CA 1
ATOM 1710 C C . ASP A 1 220 ? 2.938 21.391 -10.602 1 87.12 220 ASP A C 1
ATOM 1712 O O . ASP A 1 220 ? 3.816 22.188 -10.938 1 87.12 220 ASP A O 1
ATOM 1716 N N . ILE A 1 221 ? 2.686 21.156 -9.406 1 86.44 221 ILE A N 1
ATOM 1717 C CA . ILE A 1 221 ? 3.393 21.828 -8.32 1 86.44 221 ILE A CA 1
ATOM 1718 C C . ILE A 1 221 ? 4.512 20.922 -7.805 1 86.44 221 ILE A C 1
ATOM 1720 O O . ILE A 1 221 ? 4.285 19.75 -7.504 1 86.44 221 ILE A O 1
ATOM 1724 N N . ASN A 1 222 ? 5.75 21.453 -7.797 1 81.19 222 ASN A N 1
ATOM 1725 C CA . ASN A 1 222 ? 6.867 20.734 -7.184 1 81.19 222 ASN A CA 1
ATOM 1726 C C . ASN A 1 222 ? 6.707 20.641 -5.668 1 81.19 222 ASN A C 1
ATOM 1728 O O . ASN A 1 222 ? 6.691 21.656 -4.973 1 81.19 222 ASN A O 1
ATOM 1732 N N . PRO A 1 223 ? 6.574 19.469 -5.141 1 81.69 223 PRO A N 1
ATOM 1733 C CA . PRO A 1 223 ? 6.273 19.312 -3.717 1 81.69 223 PRO A CA 1
ATOM 1734 C C . PRO A 1 223 ? 7.473 19.609 -2.82 1 81.69 223 PRO A C 1
ATOM 1736 O O . PRO A 1 223 ? 7.336 19.656 -1.596 1 81.69 223 PRO A O 1
ATOM 1739 N N . TYR A 1 224 ? 8.578 19.922 -3.354 1 78.62 224 TYR A N 1
ATOM 1740 C CA . TYR A 1 224 ? 9.773 19.984 -2.516 1 78.62 224 TYR A CA 1
ATOM 1741 C C . TYR A 1 224 ? 10.367 21.391 -2.527 1 78.62 224 TYR A C 1
ATOM 1743 O O . TYR A 1 224 ? 11.492 21.594 -2.068 1 78.62 224 TYR A O 1
ATOM 1751 N N . THR A 1 225 ? 9.633 22.312 -3.119 1 76.75 225 THR A N 1
ATOM 1752 C CA . THR A 1 225 ? 10.031 23.719 -3.074 1 76.75 225 THR A CA 1
ATOM 1753 C C . THR A 1 225 ? 8.859 24.609 -2.648 1 76.75 225 THR A C 1
ATOM 1755 O O . THR A 1 225 ? 7.695 24.203 -2.783 1 76.75 225 THR A O 1
ATOM 1758 N N . LEU A 1 226 ? 9.219 25.734 -2.127 1 80.38 226 LEU A N 1
ATOM 1759 C CA . LEU A 1 226 ? 8.195 26.688 -1.705 1 80.38 226 LEU A CA 1
ATOM 1760 C C . LEU A 1 226 ? 7.789 27.594 -2.859 1 80.38 226 LEU A C 1
ATOM 1762 O O . LEU A 1 226 ? 6.957 28.484 -2.686 1 80.38 226 LEU A O 1
ATOM 1766 N N . ALA A 1 227 ? 8.25 27.312 -3.992 1 77.69 227 ALA A N 1
ATOM 1767 C CA . ALA A 1 227 ? 8.094 28.219 -5.133 1 77.69 227 ALA A CA 1
ATOM 1768 C C . ALA A 1 227 ? 6.629 28.344 -5.531 1 77.69 227 ALA A C 1
ATOM 1770 O O . ALA A 1 227 ? 6.188 29.422 -5.953 1 77.69 227 ALA A O 1
ATOM 1771 N N . ASP A 1 228 ? 5.883 27.328 -5.34 1 86 228 ASP A N 1
ATOM 1772 C CA . ASP A 1 228 ? 4.512 27.312 -5.836 1 86 228 ASP A CA 1
ATOM 1773 C C . ASP A 1 228 ? 3.51 27.25 -4.688 1 86 228 ASP A C 1
ATOM 1775 O O . ASP A 1 228 ? 2.395 26.75 -4.855 1 86 228 ASP A O 1
ATOM 1779 N N . VAL A 1 229 ? 3.877 27.781 -3.564 1 89.12 229 VAL A N 1
ATOM 1780 C CA . VAL A 1 229 ? 3.012 27.703 -2.393 1 89.12 229 VAL A CA 1
ATOM 1781 C C . VAL A 1 229 ? 1.743 28.516 -2.635 1 89.12 229 VAL A C 1
ATOM 1783 O O . VAL A 1 229 ? 0.663 28.156 -2.168 1 89.12 229 VAL A O 1
ATOM 1786 N N . GLU A 1 230 ? 1.886 29.688 -3.307 1 91.75 230 GLU A N 1
ATOM 1787 C CA . GLU A 1 230 ? 0.723 30.516 -3.607 1 91.75 230 GLU A CA 1
ATOM 1788 C C . GLU A 1 230 ? -0.281 29.766 -4.477 1 91.75 230 GLU A C 1
ATOM 1790 O O . GLU A 1 230 ? -1.489 29.828 -4.238 1 91.75 230 GLU A O 1
ATOM 1795 N N . LYS A 1 231 ? 0.229 29.141 -5.477 1 94.19 231 LYS A N 1
ATOM 1796 C CA . LYS A 1 231 ? -0.629 28.344 -6.352 1 94.19 231 LYS A CA 1
ATOM 1797 C C . LYS A 1 231 ? -1.373 27.266 -5.566 1 94.19 231 LYS A C 1
ATOM 1799 O O . LYS A 1 231 ? -2.574 27.078 -5.762 1 94.19 231 LYS A O 1
ATOM 1804 N N . ALA A 1 232 ? -0.743 26.562 -4.711 1 94.94 232 ALA A N 1
ATOM 1805 C CA . ALA A 1 232 ? -1.354 25.516 -3.885 1 94.94 232 ALA A CA 1
ATOM 1806 C C . ALA A 1 232 ? -2.451 26.094 -2.996 1 94.94 232 ALA A C 1
ATOM 1808 O O . ALA A 1 232 ? -3.568 25.578 -2.957 1 94.94 232 ALA A O 1
ATOM 1809 N N . TYR A 1 233 ? -2.115 27.234 -2.371 1 95.69 233 TYR A N 1
ATOM 1810 C CA . TYR A 1 233 ? -3.057 27.906 -1.485 1 95.69 233 TYR A CA 1
ATOM 1811 C C . TYR A 1 233 ? -4.32 28.312 -2.238 1 95.69 233 TYR A C 1
ATOM 1813 O O . TYR A 1 233 ? -5.434 28 -1.805 1 95.69 233 TYR A O 1
ATOM 1821 N N . GLN A 1 234 ? -4.164 28.938 -3.352 1 96.88 234 GLN A N 1
ATOM 1822 C CA . GLN A 1 234 ? -5.285 29.453 -4.133 1 96.88 234 GLN A CA 1
ATOM 1823 C C . GLN A 1 23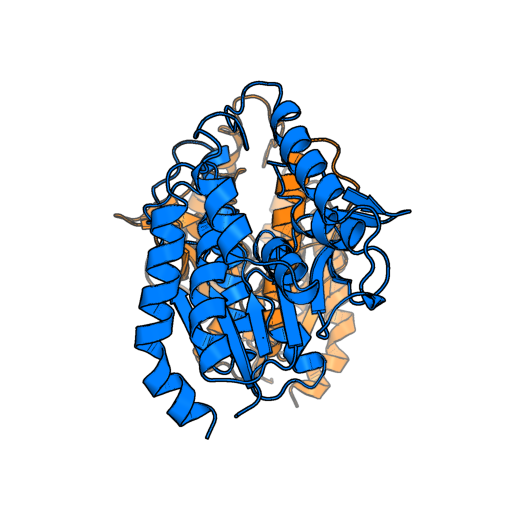4 ? -6.141 28.312 -4.68 1 96.88 234 GLN A C 1
ATOM 1825 O O . GLN A 1 234 ? -7.371 28.406 -4.695 1 96.88 234 GLN A O 1
ATOM 1830 N N . ARG A 1 235 ? -5.582 27.312 -5.059 1 97.56 235 ARG A N 1
ATOM 1831 C CA . ARG A 1 235 ? -6.32 26.172 -5.59 1 97.56 235 ARG A CA 1
ATOM 1832 C C . ARG A 1 235 ? -7.098 25.453 -4.488 1 97.56 235 ARG A C 1
ATOM 1834 O O . ARG A 1 235 ? -8.195 24.953 -4.723 1 97.56 235 ARG A O 1
ATOM 1841 N N . GLY A 1 236 ? -6.477 25.391 -3.314 1 97.94 236 GLY A N 1
ATOM 1842 C CA . GLY A 1 236 ? -7.215 24.875 -2.174 1 97.94 236 GLY A CA 1
ATOM 1843 C C . GLY A 1 236 ? -8.469 25.656 -1.864 1 97.94 236 GLY A C 1
ATOM 1844 O O . GLY A 1 236 ? -9.539 25.078 -1.647 1 97.94 236 GLY A O 1
ATOM 1845 N N . LYS A 1 237 ? -8.289 27 -1.887 1 97.44 237 LYS A N 1
ATOM 1846 C CA . LYS A 1 237 ? -9.43 27.891 -1.641 1 97.44 237 LYS A CA 1
ATOM 1847 C C . LYS A 1 237 ? -10.508 27.703 -2.699 1 97.44 237 LYS A C 1
ATOM 1849 O O . LYS A 1 237 ? -11.68 27.484 -2.367 1 97.44 237 LYS A O 1
ATOM 1854 N N . LYS A 1 238 ? -10.07 27.734 -3.893 1 98.19 238 LYS A N 1
ATOM 1855 C CA . LYS A 1 238 ? -11.008 27.625 -5.008 1 98.19 238 LYS A CA 1
ATOM 1856 C C . LYS A 1 238 ? -11.75 26.297 -4.988 1 98.19 238 LYS A C 1
ATOM 1858 O O . LYS A 1 238 ? -12.969 26.25 -5.152 1 98.19 238 LYS A O 1
ATOM 1863 N N . ARG A 1 239 ? -11.062 25.219 -4.82 1 97.94 239 ARG A N 1
ATOM 1864 C CA . ARG A 1 239 ? -11.672 23.891 -4.832 1 97.94 239 ARG A CA 1
ATOM 1865 C C . ARG A 1 239 ? -12.672 23.75 -3.689 1 97.94 239 ARG A C 1
ATOM 1867 O O . ARG A 1 239 ? -13.742 23.172 -3.871 1 97.94 239 ARG A O 1
ATOM 1874 N N . ALA A 1 240 ? -12.281 24.234 -2.525 1 98.06 240 ALA A N 1
ATOM 1875 C CA . ALA A 1 240 ? -13.195 24.172 -1.387 1 98.06 240 ALA A CA 1
ATOM 1876 C C . ALA A 1 240 ? -14.484 24.938 -1.677 1 98.06 240 ALA A C 1
ATOM 1878 O O . ALA A 1 240 ? -15.578 24.469 -1.366 1 98.06 240 ALA A O 1
ATOM 1879 N N . GLU A 1 241 ? -14.359 26.094 -2.254 1 98.06 241 GLU A N 1
ATOM 1880 C CA . GLU A 1 241 ? -15.523 26.906 -2.602 1 98.06 241 GLU A CA 1
ATOM 1881 C C . GLU A 1 241 ? -16.438 26.17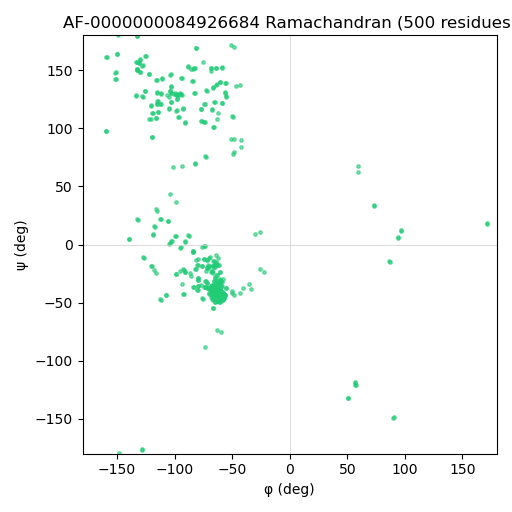2 -3.576 1 98.06 241 GLU A C 1
ATOM 1883 O O . GLU A 1 241 ? -17.656 26.188 -3.428 1 98.06 241 GLU A O 1
ATOM 1888 N N . GLU A 1 242 ? -15.812 25.5 -4.516 1 98.06 242 GLU A N 1
ATOM 1889 C CA . GLU A 1 242 ? -16.562 24.75 -5.52 1 98.06 242 GLU A CA 1
ATOM 1890 C C . GLU A 1 242 ? -17.344 23.609 -4.879 1 98.06 242 GLU A C 1
ATOM 1892 O O . GLU A 1 242 ? -18.406 23.203 -5.387 1 98.06 242 GLU A O 1
ATOM 1897 N N . GLU A 1 243 ? -16.844 23.094 -3.779 1 97.25 243 GLU A N 1
ATOM 1898 C CA . GLU A 1 243 ? -17.422 21.891 -3.188 1 97.25 243 GLU A CA 1
ATOM 1899 C C . GLU A 1 243 ? -18.438 22.234 -2.102 1 97.25 243 GLU A C 1
ATOM 1901 O O . GLU A 1 243 ? -19.094 21.359 -1.55 1 97.25 243 GLU A O 1
ATOM 1906 N N . LEU A 1 244 ? -18.641 23.5 -1.792 1 96.19 244 LEU A N 1
ATOM 1907 C CA . LEU A 1 244 ? -19.484 23.922 -0.675 1 96.19 244 LEU A CA 1
ATOM 1908 C C . LEU A 1 244 ? -20.922 23.438 -0.858 1 96.19 244 LEU A C 1
ATOM 1910 O O . LEU A 1 244 ? -21.531 22.953 0.088 1 96.19 244 LEU A O 1
ATOM 1914 N N . GLY A 1 245 ? -21.422 23.609 -2.053 1 94.44 245 GLY A N 1
ATOM 1915 C CA . GLY A 1 245 ? -22.781 23.172 -2.311 1 94.44 245 GLY A CA 1
ATOM 1916 C C . GLY A 1 245 ? -22.984 21.688 -2.027 1 94.44 245 GLY A C 1
ATOM 1917 O O . GLY A 1 245 ? -23.953 21.312 -1.35 1 94.44 245 GLY A O 1
ATOM 1918 N N . ASN A 1 246 ? -22.078 20.875 -2.51 1 95.38 246 ASN A N 1
ATOM 1919 C CA . ASN A 1 246 ? -22.141 19.438 -2.293 1 95.38 246 ASN A CA 1
ATOM 1920 C C . ASN A 1 246 ? -22.031 19.078 -0.812 1 95.38 246 ASN A C 1
ATOM 1922 O O . ASN A 1 246 ? -22.766 18.219 -0.315 1 95.38 246 ASN A O 1
ATOM 1926 N N . LEU A 1 247 ? -21.172 19.75 -0.181 1 95.69 247 LEU A N 1
ATOM 1927 C CA . LEU A 1 247 ? -20.906 19.469 1.228 1 95.69 247 LEU A CA 1
ATOM 1928 C C . LEU A 1 247 ? -22.109 19.844 2.086 1 95.69 247 LEU A C 1
ATOM 1930 O O . LEU A 1 247 ? -22.484 19.094 2.992 1 95.69 247 LEU A O 1
ATOM 1934 N N . LYS A 1 248 ? -22.719 20.953 1.807 1 93.19 248 LYS A N 1
ATOM 1935 C CA . LYS A 1 248 ? -23.891 21.391 2.562 1 93.19 248 LYS A CA 1
ATOM 1936 C C . LYS A 1 248 ? -25.062 20.438 2.361 1 93.19 248 LYS A C 1
ATOM 1938 O O . LYS A 1 248 ? -25.812 20.156 3.301 1 93.19 248 LYS A O 1
ATOM 1943 N N . ASN A 1 249 ? -25.141 19.891 1.213 1 91.81 249 ASN A N 1
ATOM 1944 C CA . ASN A 1 249 ? -26.219 18.953 0.913 1 91.81 249 ASN A CA 1
ATOM 1945 C C . ASN A 1 249 ? -26.016 17.625 1.633 1 91.81 249 ASN A C 1
ATOM 1947 O O . ASN A 1 249 ? -26.969 17 2.096 1 91.81 249 ASN A O 1
ATOM 1951 N N . LEU A 1 250 ? -24.812 17.188 1.743 1 89.69 250 LEU A N 1
ATOM 1952 C CA . LEU A 1 250 ? -24.5 15.891 2.326 1 89.69 250 LEU A CA 1
ATOM 1953 C C . LEU A 1 250 ? -24.516 15.961 3.85 1 89.69 250 LEU A C 1
ATOM 1955 O O . LEU A 1 250 ? -24.938 15.016 4.516 1 89.69 250 LEU A O 1
ATOM 1959 N N . ALA A 1 251 ? -24.047 16.969 4.32 1 81.25 251 ALA A N 1
ATOM 1960 C CA . ALA A 1 251 ? -23.953 17.109 5.773 1 81.25 251 ALA A CA 1
ATOM 1961 C C . ALA A 1 251 ? -25.328 17.391 6.379 1 81.25 251 ALA A C 1
ATOM 1963 O O . ALA A 1 251 ? -25.516 17.25 7.59 1 81.25 251 ALA A O 1
ATOM 1964 N N . SER A 1 252 ? -26.391 17.734 5.578 1 68.88 252 SER A N 1
ATOM 1965 C CA . SER A 1 252 ? -27.734 18 6.062 1 68.88 252 SER A CA 1
ATOM 1966 C C . SER A 1 252 ? -28.484 16.703 6.371 1 68.88 252 SER A C 1
ATOM 1968 O O . SER A 1 252 ? -28.25 15.688 5.727 1 68.88 252 SER A O 1
ATOM 1970 N N . MET B 1 1 ? -17.188 -33.219 -3.566 1 77.38 1 MET B N 1
ATOM 1971 C CA . MET B 1 1 ? -16.156 -32.375 -2.953 1 77.38 1 MET B CA 1
ATOM 1972 C C . MET B 1 1 ? -16.5 -30.906 -3.098 1 77.38 1 MET B C 1
ATOM 1974 O O . MET B 1 1 ? -17.062 -30.5 -4.117 1 77.38 1 MET B O 1
ATOM 1978 N N . LYS B 1 2 ? -16.375 -30.203 -2.043 1 88.31 2 LYS B N 1
ATOM 1979 C CA . LYS B 1 2 ? -16.672 -28.766 -2.078 1 88.31 2 LYS B CA 1
ATOM 1980 C C . LYS B 1 2 ? -15.703 -28.031 -3.008 1 88.31 2 LYS B C 1
ATOM 1982 O O . LYS B 1 2 ? -14.516 -28.359 -3.068 1 88.31 2 LYS B O 1
ATOM 1987 N N . LYS B 1 3 ? -16.281 -27.156 -3.742 1 94.5 3 LYS B N 1
ATOM 1988 C CA . LYS B 1 3 ? -15.484 -26.375 -4.684 1 94.5 3 LYS B CA 1
ATOM 1989 C C . LYS B 1 3 ? -14.805 -25.203 -3.984 1 94.5 3 LYS B C 1
ATOM 1991 O O . LYS B 1 3 ? -15.438 -24.484 -3.211 1 94.5 3 LYS B O 1
ATOM 1996 N N . VAL B 1 4 ? -13.516 -25.094 -4.227 1 97.38 4 VAL B N 1
ATOM 1997 C CA . VAL B 1 4 ? -12.781 -23.984 -3.648 1 97.38 4 VAL B CA 1
ATOM 1998 C C . VAL B 1 4 ? -11.906 -23.328 -4.719 1 97.38 4 VAL B C 1
ATOM 2000 O O . VAL B 1 4 ? -11.531 -23.969 -5.699 1 97.38 4 VAL B O 1
ATOM 2003 N N . SER B 1 5 ? -11.664 -22.078 -4.609 1 98.56 5 SER B N 1
ATOM 2004 C CA . SER B 1 5 ? -10.711 -21.344 -5.434 1 98.56 5 SER B CA 1
ATOM 2005 C C . SER B 1 5 ? -9.5 -20.906 -4.621 1 98.56 5 SER B C 1
ATOM 2007 O O . SER B 1 5 ? -9.625 -20.562 -3.445 1 98.56 5 SER B O 1
ATOM 2009 N N . LEU B 1 6 ? -8.336 -20.953 -5.254 1 98.75 6 LEU B N 1
ATOM 2010 C CA . LEU B 1 6 ? -7.102 -20.688 -4.535 1 98.75 6 LEU B CA 1
ATOM 2011 C C . LEU B 1 6 ? -6.43 -19.422 -5.047 1 98.75 6 LEU B C 1
ATOM 2013 O O . LEU B 1 6 ? -6.234 -19.266 -6.254 1 98.75 6 LEU B O 1
ATOM 2017 N N . ALA B 1 7 ? -6.18 -18.484 -4.172 1 98.88 7 ALA B N 1
ATOM 2018 C CA . ALA B 1 7 ? -5.34 -17.328 -4.441 1 98.88 7 ALA B CA 1
ATOM 2019 C C . ALA B 1 7 ? -3.91 -17.562 -3.959 1 98.88 7 ALA B C 1
ATOM 2021 O O . ALA B 1 7 ? -3.648 -17.547 -2.754 1 98.88 7 ALA B O 1
ATOM 2022 N N . LEU B 1 8 ? -3.014 -17.703 -4.898 1 98.81 8 LEU B N 1
ATOM 2023 C CA . LEU B 1 8 ? -1.626 -18.031 -4.598 1 98.81 8 LEU B CA 1
ATOM 2024 C C . LEU B 1 8 ? -0.783 -16.766 -4.469 1 98.81 8 LEU B C 1
ATOM 2026 O O . LEU B 1 8 ? -0.558 -16.062 -5.457 1 98.81 8 LEU B O 1
ATOM 2030 N N . GLY B 1 9 ? -0.256 -16.562 -3.305 1 98.38 9 GLY B N 1
ATOM 2031 C CA . GLY B 1 9 ? 0.391 -15.305 -2.967 1 98.38 9 GLY B CA 1
ATOM 2032 C C . GLY B 1 9 ? 1.821 -15.211 -3.465 1 98.38 9 GLY B C 1
ATOM 2033 O O . GLY B 1 9 ? 2.406 -16.219 -3.871 1 98.38 9 GLY B O 1
ATOM 2034 N N . SER B 1 10 ? 2.322 -13.992 -3.365 1 96.69 10 SER B N 1
ATOM 2035 C CA . SER B 1 10 ? 3.701 -13.688 -3.732 1 96.69 10 SER B CA 1
ATOM 2036 C C . SER B 1 10 ? 4.664 -14.023 -2.598 1 96.69 10 SER B C 1
ATOM 2038 O O . SER B 1 10 ? 4.258 -14.086 -1.434 1 96.69 10 SER B O 1
ATOM 2040 N N . GLY B 1 11 ? 5.938 -14.344 -3.016 1 92 11 GLY B N 1
ATOM 2041 C CA . GLY B 1 11 ? 6.891 -14.68 -1.973 1 92 11 GLY B CA 1
ATOM 2042 C C . GLY B 1 11 ? 8.203 -15.211 -2.514 1 92 11 GLY B C 1
ATOM 2043 O O . GLY B 1 11 ? 8.953 -15.875 -1.794 1 92 11 GLY B O 1
ATOM 2044 N N . ALA B 1 12 ? 8.453 -14.977 -3.75 1 88.25 12 ALA B N 1
ATOM 2045 C CA . ALA B 1 12 ? 9.656 -15.469 -4.41 1 88.25 12 ALA B CA 1
ATOM 2046 C C . ALA B 1 12 ? 9.836 -16.969 -4.172 1 88.25 12 ALA B C 1
ATOM 2048 O O . ALA B 1 12 ? 8.898 -17.75 -4.344 1 88.25 12 ALA B O 1
ATOM 2049 N N . MET B 1 13 ? 11.031 -17.375 -3.779 1 85.69 13 MET B N 1
ATOM 2050 C CA . MET B 1 13 ? 11.32 -18.812 -3.703 1 85.69 13 MET B CA 1
ATOM 2051 C C . MET B 1 13 ? 10.586 -19.453 -2.527 1 85.69 13 MET B C 1
ATOM 2053 O O . MET B 1 13 ? 10.461 -20.672 -2.459 1 85.69 13 MET B O 1
ATOM 2057 N N . ARG B 1 14 ? 10.062 -18.688 -1.639 1 90.88 14 ARG B N 1
ATOM 2058 C CA . ARG B 1 14 ? 9.211 -19.219 -0.583 1 90.88 14 ARG B CA 1
ATOM 2059 C C . ARG B 1 14 ? 7.93 -19.828 -1.161 1 90.88 14 ARG B C 1
ATOM 2061 O O . ARG B 1 14 ? 7.27 -20.641 -0.509 1 90.88 14 ARG B O 1
ATOM 2068 N N . GLY B 1 15 ? 7.723 -19.469 -2.363 1 93.75 15 GLY B N 1
ATOM 2069 C CA . GLY B 1 15 ? 6.512 -19.875 -3.055 1 93.75 15 GLY B CA 1
ATOM 2070 C C . GLY B 1 15 ? 6.473 -21.359 -3.357 1 93.75 15 GLY B C 1
ATOM 2071 O O . GLY B 1 15 ? 5.422 -21.906 -3.705 1 93.75 15 GLY B O 1
ATOM 2072 N N . PHE B 1 16 ? 7.574 -22.062 -3.184 1 93.56 16 PHE B N 1
ATOM 2073 C CA . PHE B 1 16 ? 7.535 -23.516 -3.328 1 93.56 16 PHE B CA 1
ATOM 2074 C C . PHE B 1 16 ? 6.609 -24.125 -2.289 1 93.56 16 PHE B C 1
ATOM 2076 O O . PHE B 1 16 ? 6.18 -25.281 -2.441 1 93.56 16 PHE B O 1
ATOM 2083 N N . ALA B 1 17 ? 6.297 -23.406 -1.294 1 96.94 17 ALA B N 1
ATOM 2084 C CA . ALA B 1 17 ? 5.301 -23.828 -0.314 1 96.94 17 ALA B CA 1
ATOM 2085 C C . ALA B 1 17 ? 3.941 -24.047 -0.971 1 96.94 17 ALA B C 1
ATOM 2087 O O . ALA B 1 17 ? 3.145 -24.875 -0.511 1 96.94 17 ALA B O 1
ATOM 2088 N N . HIS B 1 18 ? 3.645 -23.281 -2.002 1 98.31 18 HIS B N 1
ATOM 2089 C CA . HIS B 1 18 ? 2.385 -23.438 -2.717 1 98.31 18 HIS B CA 1
ATOM 2090 C C . HIS B 1 18 ? 2.211 -24.875 -3.201 1 98.31 18 HIS B C 1
ATOM 2092 O O . HIS B 1 18 ? 1.096 -25.406 -3.213 1 98.31 18 HIS B O 1
ATOM 2098 N N . ILE B 1 19 ? 3.293 -25.531 -3.637 1 97.31 19 ILE B N 1
ATOM 2099 C CA . ILE B 1 19 ? 3.238 -26.891 -4.16 1 97.31 19 ILE B CA 1
ATOM 2100 C C . ILE B 1 19 ? 2.73 -27.844 -3.074 1 97.31 19 ILE B C 1
ATOM 2102 O O . ILE B 1 19 ? 1.828 -28.641 -3.318 1 97.31 19 ILE B O 1
ATOM 2106 N N . GLY B 1 20 ? 3.295 -27.719 -1.869 1 97.81 20 GLY B N 1
ATOM 2107 C CA . GLY B 1 20 ? 2.822 -28.516 -0.755 1 97.81 20 GLY B CA 1
ATOM 2108 C C . GLY B 1 20 ? 1.358 -28.297 -0.433 1 97.81 20 GLY B C 1
ATOM 2109 O O . GLY B 1 20 ? 0.613 -29.25 -0.2 1 97.81 20 GLY B O 1
ATOM 2110 N N . VAL B 1 21 ? 0.928 -27.078 -0.437 1 98.56 21 VAL B N 1
ATOM 2111 C CA . VAL B 1 21 ? -0.45 -26.719 -0.119 1 98.56 21 VAL B CA 1
ATOM 2112 C C . VAL B 1 21 ? -1.395 -27.328 -1.151 1 98.56 21 VAL B C 1
ATOM 2114 O O . VAL B 1 21 ? -2.393 -27.953 -0.792 1 98.56 21 VAL B O 1
ATOM 2117 N N . ILE B 1 22 ? -1.105 -27.172 -2.412 1 98.5 22 ILE B N 1
ATOM 2118 C CA . ILE B 1 22 ? -1.957 -27.641 -3.496 1 98.5 22 ILE B CA 1
ATOM 2119 C C . ILE B 1 22 ? -2.094 -29.172 -3.418 1 98.5 22 ILE B C 1
ATOM 2121 O O . ILE B 1 22 ? -3.197 -29.703 -3.549 1 98.5 22 ILE B O 1
ATOM 2125 N N . GLU B 1 23 ? -0.99 -29.875 -3.174 1 97.44 23 GLU B N 1
ATOM 2126 C CA . GLU B 1 23 ? -0.987 -31.344 -3.117 1 97.44 23 GLU B CA 1
ATOM 2127 C C . GLU B 1 23 ? -1.916 -31.859 -2.021 1 97.44 23 GLU B C 1
ATOM 2129 O O . GLU B 1 23 ? -2.578 -32.875 -2.189 1 97.44 23 GLU B O 1
ATOM 2134 N N . VAL B 1 24 ? -1.918 -31.156 -0.962 1 97.88 24 VAL B N 1
ATOM 2135 C CA . VAL B 1 24 ? -2.76 -31.562 0.157 1 97.88 24 VAL B CA 1
ATOM 2136 C C . VAL B 1 24 ? -4.219 -31.234 -0.143 1 97.88 24 VAL B C 1
ATOM 2138 O O . VAL B 1 24 ? -5.102 -32.062 0.016 1 97.88 24 VAL B O 1
ATOM 2141 N N . LEU B 1 25 ? -4.492 -30.062 -0.615 1 97.69 25 LEU B N 1
ATOM 2142 C CA . LEU B 1 25 ? -5.863 -29.594 -0.78 1 97.69 25 LEU B CA 1
ATOM 2143 C C . LEU B 1 25 ? -6.551 -30.312 -1.931 1 97.69 25 LEU B C 1
ATOM 2145 O O . LEU B 1 25 ? -7.762 -30.547 -1.889 1 97.69 25 LEU B O 1
ATOM 2149 N N . GLU B 1 26 ? -5.781 -30.641 -2.943 1 96.88 26 GLU B N 1
ATOM 2150 C CA . GLU B 1 26 ? -6.398 -31.25 -4.121 1 96.88 26 GLU B CA 1
ATOM 2151 C C . GLU B 1 26 ? -6.996 -32.625 -3.793 1 96.88 26 GLU B C 1
ATOM 2153 O O . GLU B 1 26 ? -7.832 -33.125 -4.535 1 96.88 26 GLU B O 1
ATOM 2158 N N . LYS B 1 27 ? -6.566 -33.219 -2.721 1 95.94 27 LYS B N 1
ATOM 2159 C CA . LYS B 1 27 ? -7.082 -34.531 -2.295 1 95.94 27 LYS B CA 1
ATOM 2160 C C . LYS B 1 27 ? -8.422 -34.375 -1.577 1 95.94 27 LYS B C 1
ATOM 2162 O O . LYS B 1 27 ? -9.164 -35.344 -1.434 1 95.94 27 LYS B O 1
ATOM 2167 N N . GLU B 1 28 ? -8.695 -33.219 -1.159 1 95.94 28 GLU B N 1
ATOM 2168 C CA . GLU B 1 28 ? -9.828 -33 -0.263 1 95.94 28 GLU B CA 1
ATOM 2169 C C . GLU B 1 28 ? -10.891 -32.125 -0.901 1 95.94 28 GLU B C 1
ATOM 2171 O O . GLU B 1 28 ? -12.055 -32.125 -0.491 1 95.94 28 GLU B O 1
ATOM 2176 N N . PHE B 1 29 ? -10.5 -31.328 -1.846 1 96.69 29 PHE B N 1
ATOM 2177 C CA . PHE B 1 29 ? -11.398 -30.359 -2.445 1 96.69 29 PHE B CA 1
ATOM 2178 C C . PHE B 1 29 ? -11.32 -30.406 -3.967 1 96.69 29 PHE B C 1
ATOM 2180 O O . PHE B 1 29 ? -10.344 -30.906 -4.527 1 96.69 29 PHE B O 1
ATOM 2187 N N . LYS B 1 30 ? -12.359 -29.953 -4.594 1 96.5 30 LYS B N 1
ATOM 2188 C CA . LYS B 1 30 ? -12.328 -29.688 -6.027 1 96.5 30 LYS B CA 1
ATOM 2189 C C . LYS B 1 30 ? -11.984 -28.219 -6.293 1 96.5 30 LYS B C 1
ATOM 2191 O O . LYS B 1 30 ? -12.625 -27.312 -5.742 1 96.5 30 LYS B O 1
ATOM 2196 N N . PHE B 1 31 ? -11.039 -28.016 -7.129 1 97.62 31 PHE B N 1
ATOM 2197 C CA . PHE B 1 31 ? -10.656 -26.641 -7.441 1 97.62 31 PHE B CA 1
ATOM 2198 C C . PHE B 1 31 ? -11.547 -26.062 -8.539 1 97.62 31 PHE B C 1
ATOM 2200 O O . PHE B 1 31 ? -11.883 -26.766 -9.5 1 97.62 31 PHE B O 1
ATOM 2207 N N . GLU B 1 32 ? -11.844 -24.797 -8.305 1 97.31 32 GLU B N 1
ATOM 2208 C CA . GLU B 1 32 ? -12.695 -24.109 -9.266 1 97.31 32 GLU B CA 1
ATOM 2209 C C . GLU B 1 32 ? -11.898 -23.109 -10.094 1 97.31 32 GLU B C 1
ATOM 2211 O O . GLU B 1 32 ? -12.141 -22.938 -11.289 1 97.31 32 GLU B O 1
ATOM 2216 N N . ALA B 1 33 ? -11.078 -22.406 -9.492 1 98.62 33 ALA B N 1
ATOM 2217 C CA . ALA B 1 33 ? -10.289 -21.375 -10.141 1 98.62 33 ALA B CA 1
ATOM 2218 C C . ALA B 1 33 ? -9.047 -21.031 -9.312 1 98.62 33 ALA B C 1
ATOM 2220 O O . ALA B 1 33 ? -8.969 -21.391 -8.133 1 98.62 33 ALA B O 1
ATOM 2221 N N . PHE B 1 34 ? -8.117 -20.406 -10.016 1 98.88 34 PHE B N 1
ATOM 2222 C CA . PHE B 1 34 ? -6.891 -19.953 -9.359 1 98.88 34 PHE B CA 1
ATOM 2223 C C . PHE B 1 34 ? -6.598 -18.5 -9.688 1 98.88 34 PHE B C 1
ATOM 2225 O O . PHE B 1 34 ? -7.012 -18 -10.734 1 98.88 34 PHE B O 1
ATOM 2232 N N . SER B 1 35 ? -6.012 -17.797 -8.805 1 98.94 35 SER B N 1
ATOM 2233 C CA . SER B 1 35 ? -5.328 -16.547 -9.062 1 98.94 35 SER B CA 1
ATOM 2234 C C . SER B 1 35 ? -3.908 -16.562 -8.508 1 98.94 35 SER B C 1
ATOM 2236 O O . SER B 1 35 ? -3.58 -17.375 -7.648 1 98.94 35 SER B O 1
ATOM 2238 N N . GLY B 1 36 ? -3.061 -15.742 -9.133 1 98.75 36 GLY B N 1
ATOM 2239 C CA . GLY B 1 36 ? -1.687 -15.75 -8.656 1 98.75 36 GLY B CA 1
ATOM 2240 C C . GLY B 1 36 ? -0.974 -14.43 -8.875 1 98.75 36 GLY B C 1
ATOM 2241 O O . GLY B 1 36 ? -1.208 -13.75 -9.875 1 98.75 36 GLY B O 1
ATOM 2242 N N . SER B 1 37 ? -0.06 -14.078 -7.992 1 98.44 37 SER B N 1
ATOM 2243 C CA . SER B 1 37 ? 0.886 -12.969 -8.102 1 98.44 37 SER B CA 1
ATOM 2244 C C . SER B 1 37 ? 2.32 -13.453 -7.902 1 98.44 37 SER B C 1
ATOM 2246 O O . SER B 1 37 ? 2.629 -14.117 -6.91 1 98.44 37 SER B O 1
ATOM 2248 N N . SER B 1 38 ? 3.246 -13.039 -8.797 1 96.44 38 SER B N 1
ATOM 2249 C CA . SER B 1 38 ? 4.66 -13.391 -8.727 1 96.44 38 SER B CA 1
ATOM 2250 C C . SER B 1 38 ? 4.852 -14.906 -8.703 1 96.44 38 SER B C 1
ATOM 2252 O O . SER B 1 38 ? 4.418 -15.609 -9.617 1 96.44 38 SER B O 1
ATOM 2254 N N . ILE B 1 39 ? 5.418 -15.469 -7.699 1 94.69 39 ILE B N 1
ATOM 2255 C CA . ILE B 1 39 ? 5.656 -16.906 -7.625 1 94.69 39 ILE B CA 1
ATOM 2256 C C . ILE B 1 39 ? 4.32 -17.656 -7.625 1 94.69 39 ILE B C 1
ATOM 2258 O O . ILE B 1 39 ? 4.23 -18.781 -8.133 1 94.69 39 ILE B O 1
ATOM 2262 N N . GLY B 1 40 ? 3.336 -17.031 -7.086 1 97.94 40 GLY B N 1
ATOM 2263 C CA . GLY B 1 40 ? 2.006 -17.625 -7.164 1 97.94 40 GLY B CA 1
ATOM 2264 C C . GLY B 1 40 ? 1.505 -17.766 -8.586 1 97.94 40 GLY B C 1
ATOM 2265 O O . GLY B 1 40 ? 0.842 -18.75 -8.922 1 97.94 40 GLY B O 1
ATOM 2266 N N . ALA B 1 41 ? 1.815 -16.781 -9.383 1 98.38 41 ALA B N 1
ATOM 2267 C CA . ALA B 1 41 ? 1.48 -16.875 -10.805 1 98.38 41 ALA B CA 1
ATOM 2268 C C . ALA B 1 41 ? 2.248 -18 -11.477 1 98.38 41 ALA B C 1
ATOM 2270 O O . ALA B 1 41 ? 1.699 -18.719 -12.32 1 98.38 41 ALA B O 1
ATOM 2271 N N . VAL B 1 42 ? 3.475 -18.234 -11.117 1 95.75 42 VAL B N 1
ATOM 2272 C CA . VAL B 1 42 ? 4.316 -19.281 -11.703 1 95.75 42 VAL B CA 1
ATOM 2273 C C . VAL B 1 42 ? 3.768 -20.656 -11.344 1 95.75 42 VAL B C 1
ATOM 2275 O O . VAL B 1 42 ? 3.447 -21.453 -12.227 1 95.75 42 VAL B O 1
ATOM 2278 N N . ILE B 1 43 ? 3.596 -20.891 -10.078 1 96.94 43 ILE B N 1
ATOM 2279 C CA . ILE B 1 43 ? 3.145 -22.188 -9.602 1 96.94 43 ILE B CA 1
ATOM 2280 C C . ILE B 1 43 ? 1.723 -22.453 -10.094 1 96.94 43 ILE B C 1
ATOM 2282 O O . ILE B 1 43 ? 1.4 -23.562 -10.508 1 96.94 43 ILE B O 1
ATOM 2286 N N . GLY B 1 44 ? 0.895 -21.406 -10.023 1 98.44 44 GLY B N 1
ATOM 2287 C CA . GLY B 1 44 ? -0.456 -21.547 -10.539 1 98.44 44 GLY B CA 1
ATOM 2288 C C . GLY B 1 44 ? -0.493 -21.906 -12.016 1 98.44 44 GLY B C 1
ATOM 2289 O O . GLY B 1 44 ? -1.286 -22.766 -12.422 1 98.44 44 GLY B O 1
ATOM 2290 N N . ALA B 1 45 ? 0.358 -21.281 -12.789 1 98 45 ALA B N 1
ATOM 2291 C CA . ALA B 1 45 ? 0.426 -21.594 -14.219 1 98 45 ALA B CA 1
ATOM 2292 C C . ALA B 1 45 ? 0.816 -23.047 -14.445 1 98 45 ALA B C 1
ATOM 2294 O O . ALA B 1 45 ? 0.183 -23.75 -15.234 1 98 45 ALA B O 1
ATOM 2295 N N . PHE B 1 46 ? 1.845 -23.5 -13.742 1 96.81 46 PHE B N 1
ATOM 2296 C CA . PHE B 1 46 ? 2.312 -24.875 -13.891 1 96.81 46 PHE B CA 1
ATOM 2297 C C . PHE B 1 46 ? 1.212 -25.859 -13.523 1 96.81 46 PHE B C 1
ATOM 2299 O O . PHE B 1 46 ? 0.965 -26.828 -14.25 1 96.81 46 PHE B O 1
ATOM 2306 N N . TYR B 1 47 ? 0.53 -25.609 -12.469 1 97.88 47 TYR B N 1
ATOM 2307 C CA . TYR B 1 47 ? -0.529 -26.516 -12.031 1 97.88 47 TYR B CA 1
ATOM 2308 C C . TYR B 1 47 ? -1.68 -26.531 -13.031 1 97.88 47 TYR B C 1
ATOM 2310 O O . TYR B 1 47 ? -2.156 -27.594 -13.422 1 97.88 47 TYR B O 1
ATOM 2318 N N . CYS B 1 48 ? -2.109 -25.34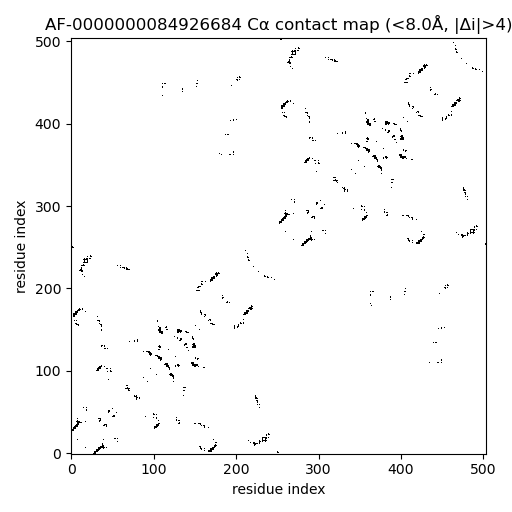4 -13.43 1 98.31 48 CYS B N 1
ATOM 2319 C CA . CYS B 1 48 ? -3.271 -25.219 -14.305 1 98.31 48 CYS B CA 1
ATOM 2320 C C . CYS B 1 48 ? -2.977 -25.797 -15.688 1 98.31 48 CYS B C 1
ATOM 2322 O O . CYS B 1 48 ? -3.896 -26.172 -16.422 1 98.31 48 CYS B O 1
ATOM 2324 N N . LEU B 1 49 ? -1.721 -25.828 -16.047 1 97.38 49 LEU B N 1
ATOM 2325 C CA . LEU B 1 49 ? -1.325 -26.453 -17.297 1 97.38 49 LEU B CA 1
ATOM 2326 C C . LEU B 1 49 ? -1.346 -27.984 -17.172 1 97.38 49 LEU B C 1
ATOM 2328 O O . LEU B 1 49 ? -1.274 -28.688 -18.172 1 97.38 49 LEU B O 1
ATOM 2332 N N . GLY B 1 50 ? -1.33 -28.484 -15.953 1 96.62 50 GLY B N 1
ATOM 2333 C CA . GLY B 1 50 ? -1.353 -29.922 -15.719 1 96.62 50 GLY B CA 1
ATOM 2334 C C . GLY B 1 50 ? 0.026 -30.516 -15.492 1 96.62 50 GLY B C 1
ATOM 2335 O O . GLY B 1 50 ? 0.211 -31.719 -15.578 1 96.62 50 GLY B O 1
ATOM 2336 N N . TYR B 1 51 ? 1.007 -29.594 -15.281 1 94.5 51 TYR B N 1
ATOM 2337 C CA . TYR B 1 51 ? 2.342 -30.109 -14.984 1 94.5 51 TYR B CA 1
ATOM 2338 C C . TYR B 1 51 ? 2.375 -30.781 -13.617 1 94.5 51 TYR B C 1
ATOM 2340 O O . TYR B 1 51 ? 1.564 -30.469 -12.742 1 94.5 51 TYR B O 1
ATOM 2348 N N . ASP B 1 52 ? 3.279 -31.75 -13.492 1 94.44 52 ASP B N 1
ATOM 2349 C CA . ASP B 1 52 ? 3.506 -32.406 -12.203 1 94.44 52 ASP B CA 1
ATOM 2350 C C . ASP B 1 52 ? 4.328 -31.516 -11.273 1 94.44 52 ASP B C 1
ATOM 2352 O O . ASP B 1 52 ? 5.551 -31.422 -11.422 1 94.44 52 ASP B O 1
ATOM 2356 N N . LEU B 1 53 ? 3.658 -30.969 -10.297 1 94.06 53 LEU B N 1
ATOM 2357 C CA . LEU B 1 53 ? 4.336 -30.047 -9.391 1 94.06 53 LEU B CA 1
ATOM 2358 C C . LEU B 1 53 ? 5.383 -30.781 -8.555 1 94.06 53 LEU B C 1
ATOM 2360 O O . LEU B 1 53 ? 6.406 -30.203 -8.188 1 94.06 53 LEU B O 1
ATOM 2364 N N . GLY B 1 54 ? 5.078 -32 -8.219 1 91.12 54 GLY B N 1
ATOM 2365 C CA . GLY B 1 54 ? 6.066 -32.812 -7.523 1 91.12 54 GLY B CA 1
ATOM 2366 C C . GLY B 1 54 ? 7.371 -32.938 -8.289 1 91.12 54 GLY B C 1
ATOM 2367 O O . GLY B 1 54 ? 8.453 -32.844 -7.703 1 91.12 54 GLY B O 1
ATOM 2368 N N . LEU B 1 55 ? 7.301 -33.156 -9.539 1 88.75 55 LEU B N 1
ATOM 2369 C CA . LEU B 1 55 ? 8.484 -33.281 -10.383 1 88.75 55 LEU B CA 1
ATOM 2370 C C . LEU B 1 55 ? 9.211 -31.922 -10.461 1 88.75 55 LEU B C 1
ATOM 2372 O O . LEU B 1 55 ? 10.438 -31.875 -10.398 1 88.75 55 LEU B O 1
ATOM 2376 N N . ILE B 1 56 ? 8.438 -30.922 -10.617 1 87.06 56 ILE B N 1
ATOM 2377 C CA . ILE B 1 56 ? 9.016 -29.594 -10.672 1 87.06 56 ILE B CA 1
ATOM 2378 C C . ILE B 1 56 ? 9.805 -29.312 -9.391 1 87.06 56 ILE B C 1
ATOM 2380 O O . ILE B 1 56 ? 10.93 -28.812 -9.445 1 87.06 56 ILE B O 1
ATOM 2384 N N . TYR B 1 57 ? 9.227 -29.594 -8.281 1 89.38 57 TYR B N 1
ATOM 2385 C CA . TYR B 1 57 ? 9.891 -29.438 -6.988 1 89.38 57 TYR B CA 1
ATOM 2386 C C . TYR B 1 57 ? 11.18 -30.25 -6.938 1 89.38 57 TYR B C 1
ATOM 2388 O O . TYR B 1 57 ? 12.219 -29.75 -6.504 1 89.38 57 TYR B O 1
ATOM 2396 N N . LYS B 1 58 ? 11.133 -31.469 -7.402 1 87.62 58 LYS B N 1
ATOM 2397 C CA . LYS B 1 58 ? 12.297 -32.344 -7.371 1 87.62 58 LYS B CA 1
ATOM 2398 C C . LYS B 1 58 ? 13.43 -31.797 -8.227 1 87.62 58 LYS B C 1
ATOM 2400 O O . LYS B 1 58 ? 14.594 -31.844 -7.836 1 87.62 58 LYS B O 1
ATOM 2405 N N . VAL B 1 59 ? 13.117 -31.25 -9.352 1 82.12 59 VAL B N 1
ATOM 2406 C CA . VAL B 1 59 ? 14.109 -30.656 -10.234 1 82.12 59 VAL B CA 1
ATOM 2407 C C . VAL B 1 59 ? 14.719 -29.422 -9.57 1 82.12 59 VAL B C 1
ATOM 2409 O O . VAL B 1 59 ? 15.945 -29.25 -9.578 1 82.12 59 VAL B O 1
ATOM 2412 N N . ALA B 1 60 ? 13.859 -28.594 -9.016 1 82.25 60 ALA B N 1
ATOM 2413 C CA . ALA B 1 60 ? 14.336 -27.375 -8.352 1 82.25 60 ALA B CA 1
ATOM 2414 C C . ALA B 1 60 ? 15.266 -27.719 -7.195 1 82.25 60 ALA B C 1
ATOM 2416 O O . ALA B 1 60 ? 16.266 -27.031 -6.973 1 82.25 60 ALA B O 1
ATOM 2417 N N . LYS B 1 61 ? 14.883 -28.703 -6.492 1 84.5 61 LYS B N 1
ATOM 2418 C CA . LYS B 1 61 ? 15.664 -29.141 -5.336 1 84.5 61 LYS B CA 1
ATOM 2419 C C . LYS B 1 61 ? 17.062 -29.562 -5.746 1 84.5 61 LYS B C 1
ATOM 2421 O O . LYS B 1 61 ? 18.016 -29.438 -4.969 1 84.5 61 LYS B O 1
ATOM 2426 N N . GLN B 1 62 ? 17.172 -30.047 -6.945 1 78.94 62 GLN B N 1
ATOM 2427 C CA . GLN B 1 62 ? 18.453 -30.562 -7.418 1 78.94 62 GLN B CA 1
ATOM 2428 C C . GLN B 1 62 ? 19.312 -29.453 -8.016 1 78.94 62 GLN B C 1
ATOM 2430 O O . GLN B 1 62 ? 20.516 -29.609 -8.18 1 78.94 62 GLN B O 1
ATOM 2435 N N . ILE B 1 63 ? 18.625 -28.406 -8.477 1 69.38 63 ILE B N 1
ATOM 2436 C CA . ILE B 1 63 ? 19.359 -27.297 -9.062 1 69.38 63 ILE B CA 1
ATOM 2437 C C . ILE B 1 63 ? 20.188 -26.609 -7.98 1 69.38 63 ILE B C 1
ATOM 2439 O O . ILE B 1 63 ? 19.656 -26.25 -6.926 1 69.38 63 ILE B O 1
ATOM 2443 N N . ARG B 1 64 ? 21.531 -26.828 -7.828 1 55.47 64 ARG B N 1
ATOM 2444 C CA . ARG B 1 64 ? 22.5 -26.281 -6.887 1 55.47 64 ARG B CA 1
ATOM 2445 C C . ARG B 1 64 ? 22.359 -24.766 -6.785 1 55.47 64 ARG B C 1
ATOM 2447 O O . ARG B 1 64 ? 21.938 -24.109 -7.738 1 55.47 64 ARG B O 1
ATOM 2454 N N . ASN B 1 65 ? 22.391 -24.047 -5.559 1 54.59 65 ASN B N 1
ATOM 2455 C CA . ASN B 1 65 ? 22.094 -22.797 -4.867 1 54.59 65 ASN B CA 1
ATOM 2456 C C . ASN B 1 65 ? 22.453 -21.594 -5.73 1 54.59 65 ASN B C 1
ATOM 2458 O O . ASN B 1 65 ? 21.844 -20.531 -5.598 1 54.59 65 ASN B O 1
ATOM 2462 N N . ASP B 1 66 ? 23.625 -21.688 -6.543 1 47.69 66 ASP B N 1
ATOM 2463 C CA . ASP B 1 66 ? 24.312 -20.469 -6.949 1 47.69 66 ASP B CA 1
ATOM 2464 C C . ASP B 1 66 ? 23.641 -19.828 -8.156 1 47.69 66 ASP B C 1
ATOM 2466 O O . ASP B 1 66 ? 23.969 -18.703 -8.539 1 47.69 66 ASP B O 1
ATOM 2470 N N . ILE B 1 67 ? 22.828 -20.469 -8.781 1 45 67 ILE B N 1
ATOM 2471 C CA . ILE B 1 67 ? 22.609 -20.031 -10.148 1 45 67 ILE B CA 1
ATOM 2472 C C . ILE B 1 67 ? 21.438 -19.062 -10.195 1 45 67 ILE B C 1
ATOM 2474 O O . ILE B 1 67 ? 21.344 -18.219 -11.102 1 45 67 ILE B O 1
ATOM 2478 N N . LEU B 1 68 ? 20.484 -19.25 -9.375 1 49.19 68 LEU B N 1
ATOM 2479 C CA . LEU B 1 68 ? 19.297 -18.625 -9.945 1 49.19 68 LEU B CA 1
ATOM 2480 C C . LEU B 1 68 ? 19.391 -17.109 -9.844 1 49.19 68 LEU B C 1
ATOM 2482 O O . LEU B 1 68 ? 19.266 -16.406 -10.852 1 49.19 68 LEU B O 1
ATOM 2486 N N . ILE B 1 69 ? 18.875 -16.484 -8.578 1 45.97 69 ILE B N 1
ATOM 2487 C CA . ILE B 1 69 ? 18.766 -15.039 -8.492 1 45.97 69 ILE B CA 1
ATOM 2488 C C . ILE B 1 69 ? 20.031 -14.453 -7.867 1 45.97 69 ILE B C 1
ATOM 2490 O O . ILE B 1 69 ? 20.281 -14.641 -6.676 1 45.97 69 ILE B O 1
ATOM 2494 N N . ASP B 1 70 ? 21.172 -14.523 -8.531 1 43.41 70 ASP B N 1
ATOM 2495 C CA . ASP B 1 70 ? 22.359 -13.883 -7.969 1 43.41 70 ASP B CA 1
ATOM 2496 C C . ASP B 1 70 ? 22.062 -12.445 -7.547 1 43.41 70 ASP B C 1
ATOM 2498 O O . ASP B 1 70 ? 22.031 -11.539 -8.383 1 43.41 70 ASP B O 1
ATOM 2502 N N . PHE B 1 71 ? 21.438 -12.289 -6.449 1 39.59 71 PHE B N 1
ATOM 2503 C CA . PHE B 1 71 ? 21.156 -10.953 -5.945 1 39.59 71 PHE B CA 1
ATOM 2504 C C . PHE B 1 71 ? 22.453 -10.211 -5.613 1 39.59 71 PHE B C 1
ATOM 2506 O O . PHE B 1 71 ? 22.438 -9.258 -4.832 1 39.59 71 PHE B O 1
ATOM 2513 N N . LYS B 1 72 ? 23.672 -10.789 -5.598 1 38.88 72 LYS B N 1
ATOM 2514 C CA . LYS B 1 72 ? 24.734 -9.812 -5.34 1 38.88 72 LYS B CA 1
ATOM 2515 C C . LYS B 1 72 ? 24.5 -8.523 -6.129 1 38.88 72 LYS B C 1
ATOM 2517 O O . LYS B 1 72 ? 24.406 -8.555 -7.359 1 38.88 72 LYS B O 1
ATOM 2522 N N . VAL B 1 73 ? 23.812 -7.664 -5.492 1 34.81 73 VAL B N 1
ATOM 2523 C CA . VAL B 1 73 ? 23.703 -6.25 -5.844 1 34.81 73 VAL B CA 1
ATOM 2524 C C . VAL B 1 73 ? 25 -5.793 -6.516 1 34.81 73 VAL B C 1
ATOM 2526 O O . VAL B 1 73 ? 25.344 -4.609 -6.477 1 34.81 73 VAL B O 1
ATOM 2529 N N . ARG B 1 74 ? 25.969 -6.484 -6.898 1 35.38 74 ARG B N 1
ATOM 2530 C CA . ARG B 1 74 ? 26.875 -5.625 -7.656 1 35.38 74 ARG B CA 1
ATOM 2531 C C . ARG B 1 74 ? 26.125 -4.812 -8.703 1 35.38 74 ARG B C 1
ATOM 2533 O O . ARG B 1 74 ? 25.031 -5.191 -9.117 1 35.38 74 ARG B O 1
ATOM 2540 N N . LYS B 1 75 ? 26.781 -3.869 -9.305 1 37.69 75 LYS B N 1
ATOM 2541 C CA . LYS B 1 75 ? 26.438 -2.945 -10.375 1 37.69 75 LYS B CA 1
ATOM 2542 C C . LYS B 1 75 ? 25.484 -3.596 -11.375 1 37.69 75 LYS B C 1
ATOM 2544 O O . LYS B 1 75 ? 24.812 -2.904 -12.141 1 37.69 75 LYS B O 1
ATOM 2549 N N . ASN B 1 76 ? 25.688 -4.898 -11.664 1 32.16 76 ASN B N 1
ATOM 2550 C CA . ASN B 1 76 ? 25.016 -5.52 -12.797 1 32.16 76 ASN B CA 1
ATOM 2551 C C . ASN B 1 76 ? 23.781 -6.305 -12.359 1 32.16 76 ASN B C 1
ATOM 2553 O O . ASN B 1 76 ? 23.828 -7.531 -12.234 1 32.16 76 ASN B O 1
ATOM 2557 N N . ALA B 1 77 ? 23.031 -6.008 -11.508 1 39.81 77 ALA B N 1
ATOM 2558 C CA . ALA B 1 77 ? 21.688 -6.488 -11.18 1 39.81 77 ALA B CA 1
ATOM 2559 C C . ALA B 1 77 ? 20.984 -7.035 -12.422 1 39.81 77 ALA B C 1
ATOM 2561 O O . ALA B 1 77 ? 19.859 -7.527 -12.336 1 39.81 77 ALA B O 1
ATOM 2562 N N . LEU B 1 78 ? 21.469 -6.598 -13.57 1 38.81 78 LEU B N 1
ATOM 2563 C CA . LEU B 1 78 ? 21.078 -7.059 -14.898 1 38.81 78 LEU B CA 1
ATOM 2564 C C . LEU B 1 78 ? 21.125 -8.578 -14.984 1 38.81 78 LEU B C 1
ATOM 2566 O O . LEU B 1 78 ? 20.391 -9.18 -15.773 1 38.81 78 LEU B O 1
ATOM 2570 N N . ILE B 1 79 ? 22.078 -9.141 -14.422 1 39.94 79 ILE B N 1
ATOM 2571 C CA . ILE B 1 79 ? 22.359 -10.516 -14.852 1 39.94 79 ILE B CA 1
ATOM 2572 C C . ILE B 1 79 ? 21.125 -11.391 -14.586 1 39.94 79 ILE B C 1
ATOM 2574 O O . ILE B 1 79 ? 20.688 -12.125 -15.469 1 39.94 79 ILE B O 1
ATOM 2578 N N . SER B 1 80 ? 20.672 -11.906 -13.242 1 49.12 80 SER B N 1
ATOM 2579 C CA . SER B 1 80 ? 20.016 -13.195 -13.016 1 49.12 80 SER B CA 1
ATOM 2580 C C . SER B 1 80 ? 18.562 -13.156 -13.453 1 49.12 80 SER B C 1
ATOM 2582 O O . SER B 1 80 ? 17.781 -14.062 -13.117 1 49.12 80 SER B O 1
ATOM 2584 N N . GLY B 1 81 ? 18.031 -12.164 -13.883 1 57.16 81 GLY B N 1
ATOM 2585 C CA . GLY B 1 81 ? 16.766 -12.125 -14.57 1 57.16 81 GLY B CA 1
ATOM 2586 C C . GLY B 1 81 ? 16.734 -12.992 -15.82 1 57.16 81 GLY B C 1
ATOM 2587 O O . GLY B 1 81 ? 15.703 -13.578 -16.156 1 57.16 81 GLY B O 1
ATOM 2588 N N . LYS B 1 82 ? 17.828 -13.156 -16.422 1 63.22 82 LYS B N 1
ATOM 2589 C CA . LYS B 1 82 ? 17.922 -13.961 -17.641 1 63.22 82 LYS B CA 1
ATOM 2590 C C . LYS B 1 82 ? 17.625 -15.43 -17.344 1 63.22 82 LYS B C 1
ATOM 2592 O O . LYS B 1 82 ? 16.969 -16.109 -18.141 1 63.22 82 LYS B O 1
ATOM 2597 N N . ASN B 1 83 ? 18.078 -15.852 -16.234 1 72.81 83 ASN B N 1
ATOM 2598 C CA . ASN B 1 83 ? 17.875 -17.25 -15.898 1 72.81 83 ASN B CA 1
ATOM 2599 C C . ASN B 1 83 ? 16.406 -17.562 -15.641 1 72.81 83 ASN B C 1
ATOM 2601 O O . ASN B 1 83 ? 15.875 -18.562 -16.141 1 72.81 83 ASN B O 1
ATOM 2605 N N . ILE B 1 84 ? 15.742 -16.625 -15.055 1 77.94 84 ILE B N 1
ATOM 2606 C CA . ILE B 1 84 ? 14.336 -16.875 -14.766 1 77.94 84 ILE B CA 1
ATOM 2607 C C . ILE B 1 84 ? 13.523 -16.797 -16.062 1 77.94 84 ILE B C 1
ATOM 2609 O O . ILE B 1 84 ? 12.586 -17.578 -16.266 1 77.94 84 ILE B O 1
ATOM 2613 N N . GLU B 1 85 ? 13.938 -15.898 -16.875 1 82.62 85 GLU B N 1
ATOM 2614 C CA . GLU B 1 85 ? 13.242 -15.758 -18.156 1 82.62 85 GLU B CA 1
ATOM 2615 C C . GLU B 1 85 ? 13.398 -17.016 -19 1 82.62 85 GLU B C 1
ATOM 2617 O O . GLU B 1 85 ? 12.445 -17.453 -19.656 1 82.62 85 GLU B O 1
ATOM 2622 N N . GLU B 1 86 ? 14.547 -17.594 -19.016 1 82.31 86 GLU B N 1
ATOM 2623 C CA . GLU B 1 86 ? 14.797 -18.812 -19.781 1 82.31 86 GLU B CA 1
ATOM 2624 C C . GLU B 1 86 ? 13.984 -19.984 -19.25 1 82.31 86 GLU B C 1
ATOM 2626 O O . GLU B 1 86 ? 13.445 -20.781 -20.016 1 82.31 86 GLU B O 1
ATOM 2631 N N . ILE B 1 87 ? 13.898 -20.047 -18.016 1 79.81 87 ILE B N 1
ATOM 2632 C CA . ILE B 1 87 ? 13.117 -21.109 -17.391 1 79.81 87 ILE B CA 1
ATOM 2633 C C . ILE B 1 87 ? 11.641 -20.938 -17.734 1 79.81 87 ILE B C 1
ATOM 2635 O O . ILE B 1 87 ? 10.977 -21.906 -18.125 1 79.81 87 ILE B O 1
ATOM 2639 N N . LEU B 1 88 ? 11.156 -19.797 -17.672 1 89 88 LEU B N 1
ATOM 2640 C CA . LEU B 1 88 ? 9.758 -19.516 -18 1 89 88 LEU B CA 1
ATOM 2641 C C . LEU B 1 88 ? 9.469 -19.812 -19.469 1 89 88 LEU B C 1
ATOM 2643 O O . LEU B 1 88 ? 8.414 -20.359 -19.797 1 89 88 LEU B O 1
ATOM 2647 N N . LYS B 1 89 ? 10.406 -19.406 -20.234 1 88.69 89 LYS B N 1
ATOM 2648 C CA . LYS B 1 89 ? 10.234 -19.672 -21.656 1 88.69 89 LYS B CA 1
ATOM 2649 C C . LYS B 1 89 ? 10.141 -21.172 -21.938 1 88.69 89 LYS B C 1
ATOM 2651 O O . LYS B 1 89 ? 9.328 -21.609 -22.75 1 88.69 89 LYS B O 1
ATOM 2656 N N . LEU B 1 90 ? 10.938 -21.891 -21.328 1 86.19 90 LEU B N 1
ATOM 2657 C CA . LEU B 1 90 ? 10.961 -23.328 -21.516 1 86.19 90 LEU B CA 1
ATOM 2658 C C . LEU B 1 90 ? 9.617 -23.953 -21.172 1 86.19 90 LEU B C 1
ATOM 2660 O O . LEU B 1 90 ? 9.133 -24.844 -21.875 1 86.19 90 LEU B O 1
ATOM 2664 N N . PHE B 1 91 ? 8.969 -23.422 -20.188 1 89.56 91 PHE B N 1
ATOM 2665 C CA . PHE B 1 91 ? 7.773 -24.078 -19.656 1 89.56 91 PHE B CA 1
ATOM 2666 C C . PHE B 1 91 ? 6.512 -23.438 -20.219 1 89.56 91 PHE B C 1
ATOM 2668 O O . PHE B 1 91 ? 5.469 -24.078 -20.328 1 89.56 91 PHE B O 1
ATOM 2675 N N . LEU B 1 92 ? 6.609 -22.125 -20.641 1 93.94 92 LEU B N 1
ATOM 2676 C CA . LEU B 1 92 ? 5.367 -21.391 -20.859 1 93.94 92 LEU B CA 1
ATOM 2677 C C . LEU B 1 92 ? 5.348 -20.781 -22.266 1 93.94 92 LEU B C 1
ATOM 2679 O O . LEU B 1 92 ? 4.332 -20.234 -22.688 1 93.94 92 LEU B O 1
ATOM 2683 N N . ARG B 1 93 ? 6.461 -20.734 -23.047 1 86.62 93 ARG B N 1
ATOM 2684 C CA . ARG B 1 93 ? 6.641 -19.953 -24.281 1 86.62 93 ARG B CA 1
ATOM 2685 C C . ARG B 1 93 ? 5.465 -20.156 -25.219 1 86.62 93 ARG B C 1
ATOM 2687 O O . ARG B 1 93 ? 4.941 -19.188 -25.781 1 86.62 93 ARG B O 1
ATOM 2694 N N . ASP B 1 94 ? 4.914 -21.234 -25.484 1 91.19 94 ASP B N 1
ATOM 2695 C CA . ASP B 1 94 ? 3.859 -21.469 -26.453 1 91.19 94 ASP B CA 1
ATOM 2696 C C . ASP B 1 94 ? 2.543 -21.828 -25.781 1 91.19 94 ASP B C 1
ATOM 2698 O O . ASP B 1 94 ? 1.664 -22.438 -26.391 1 91.19 94 ASP B O 1
ATOM 2702 N N . LYS B 1 95 ? 2.482 -21.422 -24.562 1 97.12 95 LYS B N 1
ATOM 2703 C CA . LYS B 1 95 ? 1.265 -21.75 -23.828 1 97.12 95 LYS B CA 1
ATOM 2704 C C . LYS B 1 95 ? 0.342 -20.547 -23.703 1 97.12 95 LYS B C 1
ATOM 2706 O O . LYS B 1 95 ? 0.807 -19.406 -23.688 1 97.12 95 LYS B O 1
ATOM 2711 N N . ARG B 1 96 ? -0.952 -20.828 -23.719 1 98.38 96 ARG B N 1
ATOM 2712 C CA . ARG B 1 96 ? -2 -19.812 -23.609 1 98.38 96 ARG B CA 1
ATOM 2713 C C . ARG B 1 96 ? -2.959 -20.156 -22.469 1 98.38 96 ARG B C 1
ATOM 2715 O O . ARG B 1 96 ? -3.004 -21.281 -22 1 98.38 96 ARG B O 1
ATOM 2722 N N . PHE B 1 97 ? -3.674 -19.172 -22.078 1 98.62 97 PHE B N 1
ATOM 2723 C CA . PHE B 1 97 ? -4.672 -19.391 -21.047 1 98.62 97 PHE B CA 1
ATOM 2724 C C . PHE B 1 97 ? -5.691 -20.438 -21.484 1 98.62 97 PHE B C 1
ATOM 2726 O O . PHE B 1 97 ? -6.219 -21.188 -20.656 1 98.62 97 PHE B O 1
ATOM 2733 N N . SER B 1 98 ? -5.977 -20.516 -22.734 1 98 98 SER B N 1
ATOM 2734 C CA . SER B 1 98 ? -6.934 -21.469 -23.281 1 98 98 SER B CA 1
ATOM 2735 C C . SER B 1 98 ? -6.457 -22.906 -23.094 1 98 98 SER B C 1
ATOM 2737 O O . SER B 1 98 ? -7.238 -23.844 -23.234 1 98 98 SER B O 1
ATOM 2739 N N . ASP B 1 99 ? -5.18 -23.094 -22.828 1 98.06 99 ASP B N 1
ATOM 2740 C CA . ASP B 1 99 ? -4.609 -24.422 -22.625 1 98.06 99 ASP B CA 1
ATOM 2741 C C . ASP B 1 99 ? -4.805 -24.891 -21.188 1 98.06 99 ASP B C 1
ATOM 2743 O O . ASP B 1 99 ? -4.527 -26.047 -20.859 1 98.06 99 ASP B O 1
ATOM 2747 N N . LEU B 1 100 ? -5.32 -24.078 -20.312 1 98.38 100 LEU B N 1
ATOM 2748 C CA . LEU B 1 100 ? -5.352 -24.344 -18.875 1 98.38 100 LEU B CA 1
ATOM 2749 C C . LEU B 1 100 ? -6.562 -25.203 -18.516 1 98.38 100 LEU B C 1
ATOM 2751 O O . LEU B 1 100 ? -7.633 -25.047 -19.109 1 98.38 100 LEU B O 1
ATOM 2755 N N . LYS B 1 101 ? -6.418 -26 -17.453 1 98 101 LYS B N 1
ATOM 2756 C CA . LYS B 1 101 ? -7.469 -26.891 -16.984 1 98 101 LYS B CA 1
ATOM 2757 C C . LYS B 1 101 ? -8.477 -26.141 -16.109 1 98 101 LYS B C 1
ATOM 2759 O O . LYS B 1 101 ? -9.594 -26.609 -15.891 1 98 101 LYS B O 1
ATOM 2764 N N . TYR B 1 102 ? -8.047 -25.031 -15.594 1 98.31 102 TYR B N 1
ATOM 2765 C CA . TYR B 1 102 ? -8.875 -24.219 -14.703 1 98.31 102 TYR B CA 1
ATOM 2766 C C . TYR B 1 102 ? -8.828 -22.75 -15.117 1 98.31 102 TYR B C 1
ATOM 2768 O O . TYR B 1 102 ? -7.832 -22.281 -15.672 1 98.31 102 TYR B O 1
ATOM 2776 N N . PRO B 1 103 ? -9.938 -22.016 -14.828 1 98.56 103 PRO B N 1
ATOM 2777 C CA . PRO B 1 103 ? -9.805 -20.562 -14.898 1 98.56 103 PRO B CA 1
ATOM 2778 C C . PRO B 1 103 ? -8.672 -20.031 -14.016 1 98.56 103 PRO B C 1
ATOM 2780 O O . PRO B 1 103 ? -8.555 -20.422 -12.852 1 98.56 103 PRO B O 1
ATOM 2783 N N . PHE B 1 104 ? -7.828 -19.266 -14.609 1 98.88 104 PHE B N 1
ATOM 2784 C CA . PHE B 1 104 ? -6.652 -18.75 -13.914 1 98.88 104 PHE B CA 1
ATOM 2785 C C . PHE B 1 104 ? -6.477 -17.266 -14.164 1 98.88 104 PHE B C 1
ATOM 2787 O O . PHE B 1 104 ? -6.539 -16.812 -15.312 1 98.88 104 PHE B O 1
ATOM 2794 N N . TYR B 1 105 ? -6.328 -16.484 -13.109 1 98.94 105 TYR B N 1
ATOM 2795 C CA . TYR B 1 105 ? -6.156 -15.047 -13.18 1 98.94 105 TYR B CA 1
ATOM 2796 C C . TYR B 1 105 ? -4.773 -14.633 -12.68 1 98.94 105 TYR B C 1
ATOM 2798 O O . TYR B 1 105 ? -4.461 -14.797 -11.5 1 98.94 105 TYR B O 1
ATOM 2806 N N . VAL B 1 106 ? -3.959 -14.125 -13.547 1 98.88 106 VAL B N 1
ATOM 2807 C CA . VAL B 1 106 ? -2.613 -13.672 -13.211 1 98.88 106 VAL B CA 1
ATOM 2808 C C . VAL B 1 106 ? -2.615 -12.156 -12.984 1 98.88 106 VAL B C 1
ATOM 2810 O O . VAL B 1 106 ? -3.092 -11.398 -13.836 1 98.88 106 VAL B O 1
ATOM 2813 N N . VAL B 1 107 ? -2.096 -11.727 -11.867 1 98.81 107 VAL B N 1
ATOM 2814 C CA . VAL B 1 107 ? -2.148 -10.32 -11.5 1 98.81 107 VAL B CA 1
ATOM 2815 C C . VAL B 1 107 ? -0.783 -9.672 -11.727 1 98.81 107 VAL B C 1
ATOM 2817 O O . VAL B 1 107 ? 0.25 -10.25 -11.383 1 98.81 107 VAL B O 1
ATOM 2820 N N . ALA B 1 108 ? -0.745 -8.586 -12.344 1 98.56 108 ALA B N 1
ATOM 2821 C CA . ALA B 1 108 ? 0.403 -7.695 -12.516 1 98.56 108 ALA B CA 1
ATOM 2822 C C . ALA B 1 108 ? 0.027 -6.25 -12.211 1 98.56 108 ALA B C 1
ATOM 2824 O O . ALA B 1 108 ? -1.071 -5.977 -11.719 1 98.56 108 ALA B O 1
ATOM 2825 N N . THR B 1 109 ? 1.009 -5.359 -12.336 1 97.56 109 THR B N 1
ATOM 2826 C CA . THR B 1 109 ? 0.764 -3.951 -12.055 1 97.56 109 THR B CA 1
ATOM 2827 C C . THR B 1 109 ? 1.221 -3.08 -13.219 1 97.56 109 THR B C 1
ATOM 2829 O O . THR B 1 109 ? 2.352 -3.213 -13.695 1 97.56 109 THR B O 1
ATOM 2832 N N . ASP B 1 110 ? 0.361 -2.223 -13.711 1 96.19 110 ASP B N 1
ATOM 2833 C CA . ASP B 1 110 ? 0.72 -1.221 -14.711 1 96.19 110 ASP B CA 1
ATOM 2834 C C . ASP B 1 110 ? 1.463 -0.049 -14.078 1 96.19 110 ASP B C 1
ATOM 2836 O O . ASP B 1 110 ? 0.889 0.696 -13.273 1 96.19 110 ASP B O 1
ATOM 2840 N N . LEU B 1 111 ? 2.637 0.091 -14.484 1 92 111 LEU B N 1
ATOM 2841 C CA . LEU B 1 111 ? 3.492 1.088 -13.852 1 92 111 LEU B CA 1
ATOM 2842 C C . LEU B 1 111 ? 3.08 2.498 -14.258 1 92 111 LEU B C 1
ATOM 2844 O O . LEU B 1 111 ? 3.248 3.447 -13.492 1 92 111 LEU B O 1
ATOM 2848 N N . LEU B 1 112 ? 2.596 2.654 -15.406 1 89.44 112 LEU B N 1
ATOM 2849 C CA . LEU B 1 112 ? 2.277 3.979 -15.93 1 89.44 112 LEU B CA 1
ATOM 2850 C C . LEU B 1 112 ? 0.901 4.434 -15.453 1 89.44 112 LEU B C 1
ATOM 2852 O O . LEU B 1 112 ? 0.717 5.602 -15.102 1 89.44 112 LEU B O 1
ATOM 2856 N N . LYS B 1 113 ? 0.002 3.512 -15.359 1 91.06 113 LYS B N 1
ATOM 2857 C CA . LYS B 1 113 ? -1.344 3.842 -14.898 1 91.06 113 LYS B CA 1
ATOM 2858 C C . LYS B 1 113 ? -1.458 3.693 -13.383 1 91.06 113 LYS B C 1
ATOM 2860 O O . LYS B 1 113 ? -2.377 4.238 -12.766 1 91.06 113 LYS B O 1
ATOM 2865 N N . GLY B 1 114 ? -0.596 2.893 -12.859 1 91 114 GLY B N 1
ATOM 2866 C CA . GLY B 1 114 ? -0.616 2.645 -11.422 1 91 114 GLY B CA 1
ATOM 2867 C C . GLY B 1 114 ? -1.771 1.766 -10.984 1 91 114 GLY B C 1
ATOM 2868 O O . GLY B 1 114 ? -2.316 1.945 -9.898 1 91 114 GLY B O 1
ATOM 2869 N N . GLU B 1 115 ? -2.131 0.874 -11.82 1 93 115 GLU B N 1
ATOM 2870 C CA . GLU B 1 115 ? -3.32 0.076 -11.539 1 93 115 GLU B CA 1
ATOM 2871 C C . GLU B 1 115 ? -3.033 -1.415 -11.695 1 93 115 GLU B C 1
ATOM 2873 O O . GLU B 1 115 ? -2.074 -1.803 -12.359 1 93 115 GLU B O 1
ATOM 2878 N N . GLN B 1 116 ? -3.887 -2.178 -11.062 1 96.88 116 GLN B N 1
ATOM 2879 C CA . GLN B 1 116 ? -3.84 -3.629 -11.195 1 96.88 116 GLN B CA 1
ATOM 2880 C C . GLN B 1 116 ? -4.207 -4.059 -12.617 1 96.88 116 GLN B C 1
ATOM 2882 O O . GLN B 1 116 ? -5.137 -3.514 -13.211 1 96.88 116 GLN B O 1
ATOM 2887 N N . VAL B 1 117 ? -3.457 -4.953 -13.148 1 97.88 117 VAL B N 1
ATOM 2888 C CA . VAL B 1 117 ? -3.775 -5.617 -14.406 1 97.88 117 VAL B CA 1
ATOM 2889 C C . VAL B 1 117 ? -4.02 -7.105 -14.156 1 97.88 117 VAL B C 1
ATOM 2891 O O . VAL B 1 117 ? -3.242 -7.762 -13.461 1 97.88 117 VAL B O 1
ATOM 2894 N N . VAL B 1 118 ? -5.121 -7.617 -14.688 1 98.75 118 VAL B N 1
ATOM 2895 C CA . VAL B 1 118 ? -5.453 -9.031 -14.547 1 98.75 118 VAL B CA 1
ATOM 2896 C C . VAL B 1 118 ? -5.438 -9.711 -15.914 1 98.75 118 VAL B C 1
ATOM 2898 O O . VAL B 1 118 ? -6.133 -9.273 -16.828 1 98.75 118 VAL B O 1
ATOM 2901 N N . PHE B 1 119 ? -4.586 -10.719 -16.031 1 98.62 119 PHE B N 1
ATOM 2902 C CA . PHE B 1 119 ? -4.57 -11.547 -17.219 1 98.62 119 PHE B CA 1
ATOM 2903 C C . PHE B 1 119 ? -5.418 -12.805 -17.016 1 98.62 119 PHE B C 1
ATOM 2905 O O . PHE B 1 119 ? -5.266 -13.508 -16.016 1 98.62 119 PHE B O 1
ATOM 2912 N N . SER B 1 120 ? -6.293 -13.062 -17.969 1 98.69 120 SER B N 1
ATOM 2913 C CA . SER B 1 120 ? -7.082 -14.289 -17.938 1 98.69 120 SER B CA 1
ATOM 2914 C C . SER B 1 120 ? -7.223 -14.891 -19.328 1 98.69 120 SER B C 1
ATOM 2916 O O . SER B 1 120 ? -7.973 -15.852 -19.516 1 98.69 120 SER B O 1
ATOM 2918 N N . GLU B 1 121 ? -6.57 -14.297 -20.266 1 98.38 121 GLU B N 1
ATOM 2919 C CA . GLU B 1 121 ? -6.527 -14.773 -21.641 1 98.38 121 GLU B CA 1
ATOM 2920 C C . GLU B 1 121 ? -5.215 -14.398 -22.312 1 98.38 121 GLU B C 1
ATOM 2922 O O . GLU B 1 121 ? -4.43 -13.625 -21.766 1 98.38 121 GLU B O 1
ATOM 2927 N N . GLY B 1 122 ? -4.949 -15.07 -23.438 1 97.94 122 GLY B N 1
ATOM 2928 C CA . GLY B 1 122 ? -3.76 -14.727 -24.203 1 97.94 122 GLY B CA 1
ATOM 2929 C C . GLY B 1 122 ? -2.537 -15.523 -23.781 1 97.94 122 GLY B C 1
ATOM 2930 O O . GLY B 1 122 ? -2.637 -16.719 -23.469 1 97.94 122 GLY B O 1
ATOM 2931 N N . SER B 1 123 ? -1.367 -14.875 -23.922 1 98 123 SER B N 1
ATOM 2932 C CA . SER B 1 123 ? -0.091 -15.539 -23.672 1 98 123 SER B CA 1
ATOM 2933 C C . SER B 1 123 ? 0.149 -15.734 -22.188 1 98 123 SER B C 1
ATOM 2935 O O . SER B 1 123 ? 0.201 -14.766 -21.422 1 98 123 SER B O 1
ATOM 2937 N N . LEU B 1 124 ? 0.302 -17 -21.906 1 98 124 LEU B N 1
ATOM 2938 C CA . LEU B 1 124 ? 0.599 -17.312 -20.5 1 98 124 LEU B CA 1
ATOM 2939 C C . LEU B 1 124 ? 1.988 -16.812 -20.125 1 98 124 LEU B C 1
ATOM 2941 O O . LEU B 1 124 ? 2.193 -16.328 -19 1 98 124 LEU B O 1
ATOM 2945 N N . TYR B 1 125 ? 2.904 -16.891 -21.016 1 97.19 125 TYR B N 1
ATOM 2946 C CA . TYR B 1 125 ? 4.258 -16.406 -20.781 1 97.19 125 TYR B CA 1
ATOM 2947 C C . TYR B 1 125 ? 4.258 -14.914 -20.469 1 97.19 125 TYR B C 1
ATOM 2949 O O . TYR B 1 125 ? 4.855 -14.484 -19.484 1 97.19 125 TYR B O 1
ATOM 2957 N N . ASP B 1 126 ? 3.543 -14.125 -21.266 1 97.38 126 ASP B N 1
ATOM 2958 C CA . ASP B 1 126 ? 3.492 -12.68 -21.078 1 97.38 126 ASP B CA 1
ATOM 2959 C C . ASP B 1 126 ? 2.887 -12.328 -19.719 1 97.38 126 ASP B C 1
ATOM 2961 O O . ASP B 1 126 ? 3.385 -11.445 -19.016 1 97.38 126 ASP B O 1
ATOM 2965 N N . ALA B 1 127 ? 1.861 -13.055 -19.391 1 98.31 127 ALA B N 1
ATOM 2966 C CA . ALA B 1 127 ? 1.171 -12.797 -18.125 1 98.31 127 ALA B CA 1
ATOM 2967 C C . ALA B 1 127 ? 2.082 -13.078 -16.938 1 98.31 127 ALA B C 1
ATOM 2969 O O . ALA B 1 127 ? 2.244 -12.227 -16.062 1 98.31 127 ALA B O 1
ATOM 2970 N N . VAL B 1 128 ? 2.701 -14.227 -16.938 1 98 128 VAL B N 1
ATOM 2971 C CA . VAL B 1 128 ? 3.523 -14.656 -15.805 1 98 128 VAL B CA 1
ATOM 2972 C C . VAL B 1 128 ? 4.793 -13.805 -15.75 1 98 128 VAL B C 1
ATOM 2974 O O . VAL B 1 128 ? 5.203 -13.367 -14.672 1 98 128 VAL B O 1
ATOM 2977 N N . ARG B 1 129 ? 5.426 -13.531 -16.875 1 95.81 129 ARG B N 1
ATOM 2978 C CA . ARG B 1 129 ? 6.625 -12.703 -16.906 1 95.81 129 ARG B CA 1
ATOM 2979 C C . ARG B 1 129 ? 6.34 -11.305 -16.359 1 95.81 129 ARG B C 1
ATOM 2981 O O . ARG B 1 129 ? 7.18 -10.711 -15.68 1 95.81 129 ARG B O 1
ATOM 2988 N N . SER B 1 130 ? 5.195 -10.797 -16.719 1 96.94 130 SER B N 1
ATOM 2989 C CA . SER B 1 130 ? 4.777 -9.508 -16.172 1 96.94 130 SER B CA 1
ATOM 2990 C C . SER B 1 130 ? 4.664 -9.562 -14.648 1 96.94 130 SER B C 1
ATOM 2992 O O . SER B 1 130 ? 5.211 -8.703 -13.953 1 96.94 130 SER B O 1
ATOM 2994 N N . SER B 1 131 ? 4.098 -10.57 -14.195 1 97.88 131 SER B N 1
ATOM 2995 C CA . SER B 1 131 ? 3.723 -10.703 -12.789 1 97.88 131 SER B CA 1
ATOM 2996 C C . SER B 1 131 ? 4.953 -10.891 -11.906 1 97.88 131 SER B C 1
ATOM 2998 O O . SER B 1 131 ? 4.914 -10.586 -10.711 1 97.88 131 SER B O 1
ATOM 3000 N N . ILE B 1 132 ? 6.066 -11.297 -12.453 1 94.75 132 ILE B N 1
ATOM 3001 C CA . ILE B 1 132 ? 7.215 -11.602 -11.609 1 94.75 132 ILE B CA 1
ATOM 3002 C C . ILE B 1 132 ? 8.227 -10.461 -11.68 1 94.75 132 ILE B C 1
ATOM 3004 O O . ILE B 1 132 ? 9.328 -10.562 -11.133 1 94.75 132 ILE B O 1
ATOM 3008 N N . SER B 1 133 ? 7.898 -9.406 -12.398 1 92.94 133 SER B N 1
ATOM 3009 C CA . SER B 1 133 ? 8.82 -8.289 -12.562 1 92.94 133 SER B CA 1
ATOM 3010 C C . SER B 1 133 ? 8.938 -7.469 -11.281 1 92.94 133 SER B C 1
ATOM 3012 O O . SER B 1 133 ? 8.461 -6.332 -11.219 1 92.94 133 SER B O 1
ATOM 3014 N N . ILE B 1 134 ? 9.641 -7.984 -10.336 1 89.69 134 ILE B N 1
ATOM 3015 C CA . ILE B 1 134 ? 9.805 -7.355 -9.023 1 89.69 134 ILE B CA 1
ATOM 3016 C C . ILE B 1 134 ? 10.562 -6.043 -9.18 1 89.69 134 ILE B C 1
ATOM 3018 O O . ILE B 1 134 ? 11.703 -6.027 -9.641 1 89.69 134 ILE B O 1
ATOM 3022 N N . PRO B 1 135 ? 9.977 -4.988 -8.758 1 89.56 135 PRO B N 1
ATOM 3023 C CA . PRO B 1 135 ? 10.695 -3.713 -8.844 1 89.56 135 PRO B CA 1
ATOM 3024 C C . PRO B 1 135 ? 12.039 -3.744 -8.125 1 89.56 135 PRO B C 1
ATOM 3026 O O . PRO B 1 135 ? 12.125 -4.191 -6.98 1 89.56 135 PRO B O 1
ATOM 3029 N N . GLY B 1 136 ? 13.078 -3.287 -8.836 1 81.25 136 GLY B N 1
ATOM 3030 C CA . GLY B 1 136 ? 14.406 -3.244 -8.242 1 81.25 136 GLY B CA 1
ATOM 3031 C C . GLY B 1 136 ? 15.172 -4.543 -8.398 1 81.25 136 GLY B C 1
ATOM 3032 O O . GLY B 1 136 ? 16.391 -4.582 -8.188 1 81.25 136 GLY B O 1
ATOM 3033 N N . VAL B 1 137 ? 14.469 -5.586 -8.75 1 81.94 137 VAL B N 1
ATOM 3034 C CA . VAL B 1 137 ? 15.117 -6.887 -8.875 1 81.94 137 VAL B CA 1
ATOM 3035 C C . VAL B 1 137 ? 15.133 -7.312 -10.344 1 81.94 137 VAL B C 1
ATOM 3037 O O . VAL B 1 137 ? 16.172 -7.711 -10.867 1 81.94 137 VAL B O 1
ATOM 3040 N N . LEU B 1 138 ? 14 -7.184 -10.984 1 85.81 138 LEU B N 1
ATOM 3041 C CA . LEU B 1 138 ? 13.867 -7.477 -12.406 1 85.81 138 LEU B CA 1
ATOM 3042 C C . LEU B 1 138 ? 13.352 -6.254 -13.172 1 85.81 138 LEU B C 1
ATOM 3044 O O . LEU B 1 138 ? 12.594 -5.453 -12.625 1 85.81 138 LEU B O 1
ATOM 3048 N N . PRO B 1 139 ? 13.828 -6.152 -14.422 1 86.62 139 PRO B N 1
ATOM 3049 C CA . PRO B 1 139 ? 13.273 -5.051 -15.211 1 86.62 139 PRO B CA 1
ATOM 3050 C C . PRO B 1 139 ? 11.773 -5.199 -15.469 1 86.62 139 PRO B C 1
ATOM 3052 O O . PRO B 1 139 ? 11.266 -6.32 -15.539 1 86.62 139 PRO B O 1
ATOM 3055 N N . PRO B 1 140 ? 11.133 -4.086 -15.625 1 92.25 140 PRO B N 1
ATOM 3056 C CA . PRO B 1 140 ? 9.727 -4.156 -16.016 1 92.25 140 PRO B CA 1
ATOM 3057 C C . PRO B 1 140 ? 9.508 -4.879 -17.344 1 92.25 140 PRO B C 1
ATOM 3059 O O . PRO B 1 140 ? 10.453 -5.012 -18.141 1 92.25 140 PRO B O 1
ATOM 3062 N N . TYR B 1 141 ? 8.398 -5.453 -17.5 1 93.31 141 TYR B N 1
ATOM 3063 C CA . TYR B 1 141 ? 8.039 -6.145 -18.734 1 93.31 141 TYR B CA 1
ATOM 3064 C C . TYR B 1 141 ? 7.078 -5.305 -19.562 1 93.31 141 TYR B C 1
ATOM 3066 O O . TYR B 1 141 ? 6.086 -4.789 -19.047 1 93.31 141 TYR B O 1
ATOM 3074 N N . LYS B 1 142 ? 7.387 -5.152 -20.844 1 94.81 142 LYS B N 1
ATOM 3075 C CA . LYS B 1 142 ? 6.574 -4.293 -21.688 1 94.81 142 LYS B CA 1
ATOM 3076 C C . LYS B 1 142 ? 5.711 -5.125 -22.641 1 94.81 142 LYS B C 1
ATOM 3078 O O . LYS B 1 142 ? 6.199 -6.062 -23.281 1 94.81 142 LYS B O 1
ATOM 3083 N N . ILE B 1 143 ? 4.5 -4.887 -22.672 1 95.5 143 ILE B N 1
ATOM 3084 C CA . ILE B 1 143 ? 3.551 -5.414 -23.641 1 95.5 143 ILE B CA 1
ATOM 3085 C C . ILE B 1 143 ? 2.861 -4.258 -24.359 1 95.5 143 ILE B C 1
ATOM 3087 O O . ILE B 1 143 ? 1.994 -3.59 -23.797 1 95.5 143 ILE B O 1
ATOM 3091 N N . GLY B 1 144 ? 3.215 -4.07 -25.625 1 93.5 144 GLY B N 1
ATOM 3092 C CA . GLY B 1 144 ? 2.756 -2.863 -26.297 1 93.5 144 GLY B CA 1
ATOM 3093 C C . GLY B 1 144 ? 3.18 -1.592 -25.578 1 93.5 144 GLY B C 1
ATOM 3094 O O . GLY B 1 144 ? 4.363 -1.392 -25.312 1 93.5 144 GLY B O 1
ATOM 3095 N N . ASP B 1 145 ? 2.246 -0.793 -25.188 1 90.75 145 ASP B N 1
ATOM 3096 C CA . ASP B 1 145 ? 2.537 0.485 -24.547 1 90.75 145 ASP B CA 1
ATOM 3097 C C . ASP B 1 145 ? 2.41 0.377 -23.031 1 90.75 145 ASP B C 1
ATOM 3099 O O . ASP B 1 145 ? 2.553 1.374 -22.312 1 90.75 145 ASP B O 1
ATOM 3103 N N . THR B 1 146 ? 2.223 -0.824 -22.594 1 93.31 146 THR B N 1
ATOM 3104 C CA . THR B 1 146 ? 2.045 -1.02 -21.156 1 93.31 146 THR B CA 1
ATOM 3105 C C . THR B 1 146 ? 3.342 -1.502 -20.516 1 93.31 146 THR B C 1
ATOM 3107 O O . THR B 1 146 ? 4.016 -2.383 -21.047 1 93.31 146 THR B O 1
ATOM 3110 N N . VAL B 1 147 ? 3.721 -0.862 -19.484 1 94 147 VAL B N 1
ATOM 3111 C CA . VAL B 1 147 ? 4.891 -1.243 -18.703 1 94 147 VAL B CA 1
ATOM 3112 C C . VAL B 1 147 ? 4.445 -1.913 -17.406 1 94 147 VAL B C 1
ATOM 3114 O O . VAL B 1 147 ? 3.801 -1.283 -16.562 1 94 147 VAL B O 1
ATOM 3117 N N . LEU B 1 148 ? 4.82 -3.188 -17.25 1 96 148 LEU B N 1
ATOM 3118 C CA . LEU B 1 148 ? 4.242 -3.996 -16.188 1 96 148 LEU B CA 1
ATOM 3119 C C . LEU B 1 148 ? 5.305 -4.414 -15.18 1 96 148 LEU B C 1
ATOM 3121 O O . LEU B 1 148 ? 6.449 -4.68 -15.547 1 96 148 LEU B O 1
ATOM 3125 N N . VAL B 1 149 ? 4.887 -4.41 -13.938 1 95.31 149 VAL B N 1
ATOM 3126 C CA . VAL B 1 149 ? 5.723 -4.914 -12.852 1 95.31 149 VAL B CA 1
ATOM 3127 C C . VAL B 1 149 ? 4.941 -5.934 -12.023 1 95.31 149 VAL B C 1
ATOM 3129 O O . VAL B 1 149 ? 3.811 -6.281 -12.367 1 95.31 149 VAL B O 1
ATOM 3132 N N . ASP B 1 150 ? 5.531 -6.398 -11.008 1 96.25 150 ASP B N 1
ATOM 3133 C CA . ASP B 1 150 ? 5.062 -7.496 -10.164 1 96.25 150 ASP B CA 1
ATOM 3134 C C . ASP B 1 150 ? 3.664 -7.211 -9.625 1 96.25 150 ASP B C 1
ATOM 3136 O O . ASP B 1 150 ? 3.377 -6.094 -9.188 1 96.25 150 ASP B O 1
ATOM 3140 N N . GLY B 1 151 ? 2.852 -8.219 -9.625 1 97.5 151 GLY B N 1
ATOM 3141 C CA . GLY B 1 151 ? 1.487 -8.086 -9.141 1 97.5 151 GLY B CA 1
ATOM 3142 C C . GLY B 1 151 ? 1.407 -7.824 -7.648 1 97.5 151 GLY B C 1
ATOM 3143 O O . GLY B 1 151 ? 0.406 -7.301 -7.156 1 97.5 151 GLY B O 1
ATOM 3144 N N . ALA B 1 152 ? 2.445 -8.195 -6.926 1 96.12 152 ALA B N 1
ATOM 3145 C CA . ALA B 1 152 ? 2.469 -8.062 -5.469 1 96.12 152 ALA B CA 1
ATOM 3146 C C . ALA B 1 152 ? 2.42 -6.594 -5.055 1 96.12 152 ALA B C 1
ATOM 3148 O O . ALA B 1 152 ? 2.1 -6.277 -3.906 1 96.12 152 ALA B O 1
ATOM 3149 N N . VAL B 1 153 ? 2.73 -5.719 -5.984 1 96.12 153 VAL B N 1
ATOM 3150 C CA . VAL B 1 153 ? 2.717 -4.289 -5.711 1 96.12 153 VAL B CA 1
ATOM 3151 C C . VAL B 1 153 ? 1.308 -3.848 -5.32 1 96.12 153 VAL B C 1
ATOM 3153 O O . VAL B 1 153 ? 1.132 -3.043 -4.402 1 96.12 153 VAL B O 1
ATOM 3156 N N . VAL B 1 154 ? 0.305 -4.492 -5.902 1 96.94 154 VAL B N 1
ATOM 3157 C CA . VAL B 1 154 ? -1.051 -4.016 -5.652 1 96.94 154 VAL B CA 1
ATOM 3158 C C . VAL B 1 154 ? -1.877 -5.125 -5 1 96.94 154 VAL B C 1
ATOM 3160 O O . VAL B 1 154 ? -2.941 -4.863 -4.434 1 96.94 154 VAL B O 1
ATOM 3163 N N . ASP B 1 155 ? -1.398 -6.336 -5.137 1 97.81 155 ASP B N 1
ATOM 3164 C CA . ASP B 1 155 ? -2.166 -7.441 -4.57 1 97.81 155 ASP B CA 1
ATOM 3165 C C . ASP B 1 155 ? -1.284 -8.672 -4.355 1 97.81 155 ASP B C 1
ATOM 3167 O O . ASP B 1 155 ? -1.131 -9.5 -5.254 1 97.81 155 ASP B O 1
ATOM 3171 N N . LYS B 1 156 ? -0.804 -8.891 -3.182 1 96.44 156 LYS B N 1
ATOM 3172 C CA . LYS B 1 156 ? 0.181 -9.938 -2.932 1 96.44 156 LYS B CA 1
ATOM 3173 C C . LYS B 1 156 ? -0.487 -11.312 -2.84 1 96.44 156 LYS B C 1
ATOM 3175 O O . LYS B 1 156 ? 0.134 -12.328 -3.145 1 96.44 156 LYS B O 1
ATOM 3180 N N . VAL B 1 157 ? -1.684 -11.383 -2.281 1 98.25 157 VAL B N 1
ATOM 3181 C CA . VAL B 1 157 ? -2.533 -12.57 -2.285 1 98.25 157 VAL B CA 1
ATOM 3182 C C . VAL B 1 157 ? -3.848 -12.258 -2.998 1 98.25 157 VAL B C 1
ATOM 3184 O O . VAL B 1 157 ? -4.824 -11.844 -2.363 1 98.25 157 VAL B O 1
ATOM 3187 N N . PRO B 1 158 ? -3.939 -12.516 -4.305 1 98.5 158 PRO B N 1
ATOM 3188 C CA . PRO B 1 158 ? -4.973 -11.906 -5.145 1 98.5 158 PRO B CA 1
ATOM 3189 C C . PRO B 1 158 ? -6.309 -12.641 -5.059 1 98.5 158 PRO B C 1
ATOM 3191 O O . PRO B 1 158 ? -6.793 -13.18 -6.059 1 98.5 158 PRO B O 1
ATOM 3194 N N . GLY B 1 159 ? -6.984 -12.562 -3.938 1 98.56 159 GLY B N 1
ATOM 3195 C CA . GLY B 1 159 ? -8.297 -13.148 -3.725 1 98.56 159 GLY B CA 1
ATOM 3196 C C . GLY B 1 159 ? -9.422 -12.32 -4.312 1 98.56 159 GLY B C 1
ATOM 3197 O O . GLY B 1 159 ? -10.461 -12.867 -4.699 1 98.56 159 GLY B O 1
ATOM 3198 N N . LYS B 1 160 ? -9.227 -11.016 -4.398 1 98.12 160 LYS B N 1
ATOM 3199 C CA . LYS B 1 160 ? -10.266 -10.109 -4.879 1 98.12 160 LYS B CA 1
ATOM 3200 C C . LYS B 1 160 ? -10.695 -10.469 -6.297 1 98.12 160 LYS B C 1
ATOM 3202 O O . LYS B 1 160 ? -11.891 -10.477 -6.605 1 98.12 160 LYS B O 1
ATOM 3207 N N . VAL B 1 161 ? -9.711 -10.781 -7.129 1 98.44 161 VAL B N 1
ATOM 3208 C CA . VAL B 1 161 ? -10.016 -11.07 -8.523 1 98.44 161 VAL B CA 1
ATOM 3209 C C . VAL B 1 161 ? -10.875 -12.328 -8.617 1 98.44 161 VAL B C 1
ATOM 3211 O O . VAL B 1 161 ? -11.75 -12.43 -9.484 1 98.44 161 VAL B O 1
ATOM 3214 N N . LEU B 1 162 ? -10.641 -13.312 -7.773 1 98.62 162 LEU B N 1
ATOM 3215 C CA . LEU B 1 162 ? -11.477 -14.508 -7.758 1 98.62 162 LEU B CA 1
ATOM 3216 C C . LEU B 1 162 ? -12.906 -14.164 -7.363 1 98.62 162 LEU B C 1
ATOM 3218 O O . LEU B 1 162 ? -13.852 -14.609 -8.016 1 98.62 162 LEU B O 1
ATOM 3222 N N . ARG B 1 163 ? -13.031 -13.32 -6.344 1 97.62 163 ARG B N 1
ATOM 3223 C CA . ARG B 1 163 ? -14.352 -12.891 -5.891 1 97.62 163 ARG B CA 1
ATOM 3224 C C . ARG B 1 163 ? -15.086 -12.141 -6.996 1 97.62 163 ARG B C 1
ATOM 3226 O O . ARG B 1 163 ? -16.266 -12.406 -7.25 1 97.62 163 ARG B O 1
ATOM 3233 N N . GLU B 1 164 ? -14.422 -11.336 -7.574 1 97.38 164 GLU B N 1
ATOM 3234 C CA . GLU B 1 164 ? -15.016 -10.508 -8.625 1 97.38 164 GLU B CA 1
ATOM 3235 C C . GLU B 1 164 ? -15.414 -11.352 -9.836 1 97.38 164 GLU B C 1
ATOM 3237 O O . GLU B 1 164 ? -16.203 -10.914 -10.672 1 97.38 164 GLU B O 1
ATOM 3242 N N . ASN B 1 165 ? -14.844 -12.539 -9.906 1 97.75 165 ASN B N 1
ATOM 3243 C CA . ASN B 1 165 ? -15.172 -13.422 -11.016 1 97.75 165 ASN B CA 1
ATOM 3244 C C . ASN B 1 165 ? -16.078 -14.57 -10.57 1 97.75 165 ASN B C 1
ATOM 3246 O O . ASN B 1 165 ? -16.062 -15.648 -11.172 1 97.75 165 ASN B O 1
ATOM 3250 N N . GLY B 1 166 ? -16.734 -14.414 -9.469 1 96.56 166 GLY B N 1
ATOM 3251 C CA . GLY B 1 166 ? -17.859 -15.258 -9.109 1 96.56 166 GLY B CA 1
ATOM 3252 C C . GLY B 1 166 ? -17.484 -16.438 -8.234 1 96.56 166 GLY B C 1
ATOM 3253 O O . GLY B 1 166 ? -18.312 -17.297 -7.938 1 96.56 166 GLY B O 1
ATOM 3254 N N . CYS B 1 167 ? -16.25 -16.516 -7.809 1 96.75 167 CYS B N 1
ATOM 3255 C CA . CYS B 1 167 ? -15.859 -17.609 -6.934 1 96.75 167 CYS B CA 1
ATOM 3256 C C . CYS B 1 167 ? -16.438 -17.438 -5.535 1 96.75 167 CYS B C 1
ATOM 3258 O O . CYS B 1 167 ? -16.312 -16.359 -4.945 1 96.75 167 CYS B O 1
ATOM 3260 N N . GLU B 1 168 ? -17 -18.422 -5.016 1 94.25 168 GLU B N 1
ATOM 3261 C CA . GLU B 1 168 ? -17.766 -18.297 -3.781 1 94.25 168 GLU B CA 1
ATOM 3262 C C . GLU B 1 168 ? -16.891 -18.562 -2.559 1 94.25 168 GLU B C 1
ATOM 3264 O O . GLU B 1 168 ? -17.062 -17.938 -1.516 1 94.25 168 GLU B O 1
ATOM 3269 N N . PHE B 1 169 ? -16.047 -19.578 -2.641 1 97.19 169 PHE B N 1
ATOM 3270 C CA . PHE B 1 169 ? -15.156 -19.891 -1.525 1 97.19 169 PHE B CA 1
ATOM 3271 C C . PHE B 1 169 ? -13.695 -19.719 -1.933 1 97.19 169 PHE B C 1
ATOM 3273 O O . PHE B 1 169 ? -13.156 -20.562 -2.662 1 97.19 169 PHE B O 1
ATOM 3280 N N . VAL B 1 170 ? -13.125 -18.688 -1.382 1 98.31 170 VAL B N 1
ATOM 3281 C CA . VAL B 1 170 ? -11.781 -18.312 -1.792 1 98.31 170 VAL B CA 1
ATOM 3282 C C . VAL B 1 170 ? -10.805 -18.547 -0.644 1 98.31 170 VAL B C 1
ATOM 3284 O O . VAL B 1 170 ? -10.961 -17.984 0.442 1 98.31 170 VAL B O 1
ATOM 3287 N N . ILE B 1 171 ? -9.812 -19.391 -0.909 1 98.56 171 ILE B N 1
ATOM 3288 C CA . ILE B 1 171 ? -8.719 -19.641 0.028 1 98.56 171 ILE B CA 1
ATOM 3289 C C . ILE B 1 171 ? -7.465 -18.906 -0.431 1 98.56 171 ILE B C 1
ATOM 3291 O O . ILE B 1 171 ? -7.016 -19.078 -1.565 1 98.56 171 ILE B O 1
ATOM 3295 N N . GLY B 1 172 ? -6.969 -18.078 0.44 1 98.69 172 GLY B N 1
ATOM 3296 C CA . GLY B 1 172 ? -5.684 -17.453 0.176 1 98.69 172 GLY B CA 1
ATOM 3297 C C . GLY B 1 172 ? -4.52 -18.203 0.79 1 98.69 172 GLY B C 1
ATOM 3298 O O . GLY B 1 172 ? -4.633 -18.75 1.894 1 98.69 172 GLY B O 1
ATOM 3299 N N . VAL B 1 173 ? -3.396 -18.219 0.06 1 98.62 173 VAL B N 1
ATOM 3300 C CA . VAL B 1 173 ? -2.162 -18.797 0.58 1 98.62 173 VAL B CA 1
ATOM 3301 C C . VAL B 1 173 ? -1.074 -17.734 0.636 1 98.62 173 VAL B C 1
ATOM 3303 O O . VAL B 1 173 ? -0.63 -17.234 -0.402 1 98.62 173 VAL B O 1
ATOM 3306 N N . ASP B 1 174 ? -0.667 -17.375 1.822 1 97.31 174 ASP B N 1
ATOM 3307 C CA . ASP B 1 174 ? 0.361 -16.359 2.043 1 97.31 174 ASP B CA 1
ATOM 3308 C C . ASP B 1 174 ? 1.723 -17 2.293 1 97.31 174 ASP B C 1
ATOM 3310 O O . ASP B 1 174 ? 1.938 -17.625 3.334 1 97.31 174 ASP B O 1
ATOM 3314 N N . VAL B 1 175 ? 2.648 -16.75 1.357 1 96.12 175 VAL B N 1
ATOM 3315 C CA . VAL B 1 175 ? 3.975 -17.344 1.473 1 96.12 175 VAL B CA 1
ATOM 3316 C C . VAL B 1 175 ? 5.027 -16.25 1.616 1 96.12 175 VAL B C 1
ATOM 3318 O O . VAL B 1 175 ? 6.211 -16.469 1.357 1 96.12 175 VAL B O 1
ATOM 3321 N N . SER B 1 176 ? 4.68 -15.031 1.915 1 89.31 176 SER B N 1
ATOM 3322 C CA . SER B 1 176 ? 5.559 -13.867 1.908 1 89.31 176 SER B CA 1
ATOM 3323 C C . SER B 1 176 ? 6.566 -13.93 3.055 1 89.31 176 SER B C 1
ATOM 3325 O O . SER B 1 176 ? 7.652 -13.359 2.963 1 89.31 176 SER B O 1
ATOM 3327 N N . GLY B 1 177 ? 6.422 -14.664 4.059 1 77.19 177 GLY B N 1
ATOM 3328 C CA . GLY B 1 177 ? 7.34 -14.734 5.184 1 77.19 177 GLY B CA 1
ATOM 3329 C C . GLY B 1 177 ? 7.523 -13.398 5.887 1 77.19 177 GLY B C 1
ATOM 3330 O O . GLY B 1 177 ? 8.57 -12.758 5.754 1 77.19 177 GLY B O 1
ATOM 3331 N N . LYS B 1 178 ? 6.57 -12.828 6.559 1 66.75 178 LYS B N 1
ATOM 3332 C CA . LYS B 1 178 ? 6.723 -11.555 7.242 1 66.75 178 LYS B CA 1
ATOM 3333 C C . LYS B 1 178 ? 7.992 -11.531 8.094 1 66.75 178 LYS B C 1
ATOM 3335 O O . LYS B 1 178 ? 8.125 -12.305 9.039 1 66.75 178 LYS B O 1
ATOM 3340 N N . GLY B 1 179 ? 9.148 -11.094 7.582 1 58.34 179 GLY B N 1
ATOM 3341 C CA . GLY B 1 179 ? 10.367 -11.07 8.383 1 58.34 179 GLY B CA 1
ATOM 3342 C C . GLY B 1 179 ? 10.32 -10.039 9.492 1 58.34 179 GLY B C 1
ATOM 3343 O O . GLY B 1 179 ? 9.477 -9.141 9.484 1 58.34 179 GLY B O 1
ATOM 3344 N N . LEU B 1 180 ? 10.992 -10.32 10.586 1 59.31 180 LEU B N 1
ATOM 3345 C CA . LEU B 1 180 ? 11.227 -9.32 11.633 1 59.31 180 LEU B CA 1
ATOM 3346 C C . LEU B 1 180 ? 11.773 -8.031 11.031 1 59.31 180 LEU B C 1
ATOM 3348 O O . LEU B 1 180 ? 12.734 -8.055 10.258 1 59.31 180 LEU B O 1
ATOM 3352 N N . LEU B 1 181 ? 10.898 -7.039 11.07 1 65.38 181 LEU B N 1
ATOM 3353 C CA . LEU B 1 181 ? 11.391 -5.758 10.57 1 65.38 181 LEU B CA 1
ATOM 3354 C C . LEU B 1 181 ? 12.539 -5.246 11.438 1 65.38 181 LEU B C 1
ATOM 3356 O O . LEU B 1 181 ? 12.469 -5.309 12.664 1 65.38 181 LEU B O 1
ATOM 3360 N N . LYS B 1 182 ? 13.719 -5.289 10.906 1 77.31 182 LYS B N 1
ATOM 3361 C CA . LYS B 1 182 ? 14.883 -4.707 11.562 1 77.31 182 LYS B CA 1
ATOM 3362 C C . LYS B 1 182 ? 15.047 -3.236 11.188 1 77.31 182 LYS B C 1
ATOM 3364 O O . LYS B 1 182 ? 14.5 -2.783 10.18 1 77.31 182 LYS B O 1
ATOM 3369 N N . GLU B 1 183 ? 15.695 -2.57 12.133 1 85.06 183 GLU B N 1
ATOM 3370 C CA . GLU B 1 183 ? 15.977 -1.168 11.836 1 85.06 183 GLU B CA 1
ATOM 3371 C C . GLU B 1 183 ? 16.812 -1.029 10.57 1 85.06 183 GLU B C 1
ATOM 3373 O O . GLU B 1 183 ? 17.891 -1.628 10.461 1 85.06 183 GLU B O 1
ATOM 3378 N N . PRO B 1 184 ? 16.312 -0.344 9.648 1 84.5 184 PRO B N 1
ATOM 3379 C CA . PRO B 1 184 ? 17.078 -0.171 8.414 1 84.5 184 PRO B CA 1
ATOM 3380 C C . PRO B 1 184 ? 18.422 0.524 8.648 1 84.5 184 PRO B C 1
ATOM 3382 O O . PRO B 1 184 ? 18.5 1.451 9.461 1 84.5 184 PRO B O 1
ATOM 3385 N N . LYS B 1 185 ? 19.484 0.036 7.945 1 85.19 185 LYS B N 1
ATOM 3386 C CA . LYS B 1 185 ? 20.844 0.54 8.141 1 85.19 185 LYS B CA 1
ATOM 3387 C C . LYS B 1 185 ? 21.141 1.672 7.164 1 85.19 185 LYS B C 1
ATOM 3389 O O . LYS B 1 185 ? 22.109 2.412 7.352 1 85.19 185 LYS B O 1
ATOM 3394 N N . ASN B 1 186 ? 20.469 1.749 6.121 1 85.5 186 ASN B N 1
ATOM 3395 C CA . ASN B 1 186 ? 20.656 2.773 5.102 1 85.5 186 ASN B CA 1
ATOM 3396 C C . ASN B 1 186 ? 19.344 3.123 4.41 1 85.5 186 ASN B C 1
ATOM 3398 O O . ASN B 1 186 ? 18.297 2.533 4.711 1 85.5 186 ASN B O 1
ATOM 3402 N N . ILE B 1 187 ? 19.391 3.998 3.49 1 82.81 187 ILE B N 1
ATOM 3403 C CA . ILE B 1 187 ? 18.203 4.562 2.85 1 82.81 187 ILE B CA 1
ATOM 3404 C C . ILE B 1 187 ? 17.531 3.5 1.994 1 82.81 187 ILE B C 1
ATOM 3406 O O . ILE B 1 187 ? 16.297 3.424 1.951 1 82.81 187 ILE B O 1
ATOM 3410 N N . LEU B 1 188 ? 18.359 2.742 1.371 1 83.44 188 LEU B N 1
ATOM 3411 C CA . LEU B 1 188 ? 17.781 1.706 0.516 1 83.44 188 LEU B CA 1
ATOM 3412 C C . LEU B 1 188 ? 17.031 0.678 1.344 1 83.44 188 LEU B C 1
ATOM 3414 O O . LEU B 1 188 ? 15.914 0.286 0.981 1 83.44 188 LEU B O 1
ATOM 3418 N N . GLU B 1 189 ? 17.609 0.28 2.439 1 84.5 189 GLU B N 1
ATOM 3419 C CA . GLU B 1 189 ? 16.922 -0.653 3.336 1 84.5 189 GLU B CA 1
ATOM 3420 C C . GLU B 1 189 ? 15.641 -0.05 3.891 1 84.5 189 GLU B C 1
ATOM 3422 O O . GLU B 1 189 ? 14.641 -0.752 4.059 1 84.5 189 GLU B O 1
ATOM 3427 N N . MET B 1 190 ? 15.656 1.24 4.113 1 87.19 190 MET B N 1
ATOM 3428 C CA . MET B 1 190 ? 14.469 1.925 4.613 1 87.19 190 MET B CA 1
ATOM 3429 C C . MET B 1 190 ? 13.359 1.921 3.564 1 87.19 190 MET B C 1
ATOM 3431 O O . MET B 1 190 ? 12.195 1.668 3.885 1 87.19 190 MET B O 1
ATOM 3435 N N . ILE B 1 191 ? 13.805 2.188 2.404 1 86.94 191 ILE B N 1
ATOM 3436 C CA . ILE B 1 191 ? 12.852 2.229 1.305 1 86.94 191 ILE B CA 1
ATOM 3437 C C . ILE B 1 191 ? 12.242 0.843 1.098 1 86.94 191 ILE B C 1
ATOM 3439 O O . ILE B 1 191 ? 11.031 0.709 0.932 1 86.94 191 ILE B O 1
ATOM 3443 N N . MET B 1 192 ? 13.047 -0.189 1.179 1 85.94 192 MET B N 1
ATOM 3444 C CA . MET B 1 192 ? 12.555 -1.552 1.001 1 85.94 192 MET B CA 1
ATOM 3445 C C . MET B 1 192 ? 11.617 -1.943 2.139 1 85.94 192 MET B C 1
ATOM 3447 O O . MET B 1 192 ? 10.602 -2.596 1.914 1 85.94 192 MET B O 1
ATOM 3451 N N . THR B 1 193 ? 12.008 -1.542 3.326 1 89.69 193 THR B N 1
ATOM 3452 C CA . THR B 1 193 ? 11.141 -1.781 4.477 1 89.69 193 THR B CA 1
ATOM 3453 C C . THR B 1 193 ? 9.797 -1.087 4.293 1 89.69 193 THR B C 1
ATOM 3455 O O . THR B 1 193 ? 8.75 -1.656 4.609 1 89.69 193 THR B O 1
ATOM 3458 N N . THR B 1 194 ? 9.844 0.109 3.773 1 91.81 194 THR B N 1
ATOM 3459 C CA . THR B 1 194 ? 8.625 0.867 3.5 1 91.81 194 THR B CA 1
ATOM 3460 C C . THR B 1 194 ? 7.734 0.118 2.516 1 91.81 194 THR B C 1
ATOM 3462 O O . THR B 1 194 ? 6.527 -0.009 2.738 1 91.81 194 THR B O 1
ATOM 3465 N N . ILE B 1 195 ? 8.289 -0.425 1.518 1 91 195 ILE B N 1
ATOM 3466 C CA . ILE B 1 195 ? 7.559 -1.185 0.509 1 91 195 ILE B CA 1
ATOM 3467 C C . ILE B 1 195 ? 6.906 -2.404 1.155 1 91 195 ILE B C 1
ATOM 3469 O O . ILE B 1 195 ? 5.734 -2.699 0.901 1 91 195 ILE B O 1
ATOM 3473 N N . ASP B 1 196 ? 7.648 -3.068 2.006 1 90.38 196 ASP B N 1
ATOM 3474 C CA . ASP B 1 196 ? 7.117 -4.234 2.707 1 90.38 196 ASP B CA 1
ATOM 3475 C C . ASP B 1 196 ? 5.918 -3.857 3.57 1 90.38 196 ASP B C 1
ATOM 3477 O O . ASP B 1 196 ? 4.902 -4.555 3.568 1 90.38 196 ASP B O 1
ATOM 3481 N N . ILE B 1 197 ? 6.035 -2.775 4.25 1 93.38 197 ILE B N 1
ATOM 3482 C CA . ILE B 1 197 ? 4.969 -2.312 5.129 1 93.38 197 ILE B CA 1
ATOM 3483 C C . ILE B 1 197 ? 3.727 -1.985 4.301 1 93.38 197 ILE B C 1
ATOM 3485 O O . ILE B 1 197 ? 2.615 -2.387 4.656 1 93.38 197 ILE B O 1
ATOM 3489 N N . MET B 1 198 ? 3.93 -1.27 3.258 1 95.25 198 MET B N 1
ATOM 3490 C CA . MET B 1 198 ? 2.807 -0.891 2.404 1 95.25 198 MET B CA 1
ATOM 3491 C C . MET B 1 198 ? 2.131 -2.125 1.815 1 95.25 198 MET B C 1
ATOM 3493 O O . MET B 1 198 ? 0.902 -2.189 1.745 1 95.25 198 MET B O 1
ATOM 3497 N N . GLY B 1 199 ? 2.961 -3.064 1.35 1 94.62 199 GLY B N 1
ATOM 3498 C CA . GLY B 1 199 ? 2.398 -4.316 0.866 1 94.62 199 GLY B CA 1
ATOM 3499 C C . GLY B 1 199 ? 1.545 -5.027 1.899 1 94.62 199 GLY B C 1
ATOM 3500 O O . GLY B 1 199 ? 0.462 -5.523 1.583 1 94.62 199 GLY B O 1
ATOM 3501 N N . GLU B 1 200 ? 1.985 -5.086 3.111 1 93.62 200 GLU B N 1
ATOM 3502 C CA . GLU B 1 200 ? 1.24 -5.711 4.203 1 93.62 200 GLU B CA 1
ATOM 3503 C C . GLU B 1 200 ? -0.063 -4.965 4.477 1 93.62 200 GLU B C 1
ATOM 3505 O O . GLU B 1 200 ? -1.084 -5.582 4.785 1 93.62 200 GLU B O 1
ATOM 3510 N N . GLU B 1 201 ? 0.036 -3.652 4.438 1 95.12 201 GLU B N 1
ATOM 3511 C CA . GLU B 1 201 ? -1.165 -2.857 4.672 1 95.12 201 GLU B CA 1
ATOM 3512 C C . GLU B 1 201 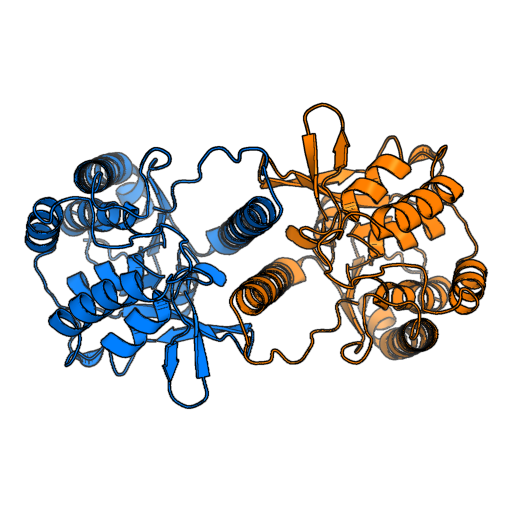? -2.219 -3.119 3.602 1 95.12 201 GLU B C 1
ATOM 3514 O O . GLU B 1 201 ? -3.398 -3.293 3.912 1 95.12 201 GLU B O 1
ATOM 3519 N N . ILE B 1 202 ? -1.811 -3.135 2.371 1 96.62 202 ILE B N 1
ATOM 3520 C CA . ILE B 1 202 ? -2.725 -3.438 1.275 1 96.62 202 ILE B CA 1
ATOM 3521 C C . ILE B 1 202 ? -3.348 -4.816 1.487 1 96.62 202 ILE B C 1
ATOM 3523 O O . ILE B 1 202 ? -4.562 -4.98 1.357 1 96.62 202 ILE B O 1
ATOM 3527 N N . PHE B 1 203 ? -2.492 -5.77 1.841 1 95.94 203 PHE B N 1
ATOM 3528 C CA . PHE B 1 203 ? -2.965 -7.129 2.082 1 95.94 203 PHE B CA 1
ATOM 3529 C C . PHE B 1 203 ? -3.992 -7.148 3.207 1 95.94 203 PHE B C 1
ATOM 3531 O O . PHE B 1 203 ? -5.039 -7.785 3.084 1 95.94 203 PHE B O 1
ATOM 3538 N N . ARG B 1 204 ? -3.697 -6.469 4.27 1 94.94 204 ARG B N 1
ATOM 3539 C CA . ARG B 1 204 ? -4.617 -6.395 5.402 1 94.94 204 ARG B CA 1
ATOM 3540 C C . ARG B 1 204 ? -5.969 -5.836 4.973 1 94.94 204 ARG B C 1
ATOM 3542 O O . ARG B 1 204 ? -7.016 -6.363 5.359 1 94.94 204 ARG B O 1
ATOM 3549 N N . LEU B 1 205 ? -6.008 -4.824 4.172 1 95.88 205 LEU B N 1
ATOM 3550 C CA . LEU B 1 205 ? -7.227 -4.148 3.738 1 95.88 205 LEU B CA 1
ATOM 3551 C C . LEU B 1 205 ? -8.023 -5.027 2.775 1 95.88 205 LEU B C 1
ATOM 3553 O O . LEU B 1 205 ? -9.234 -4.855 2.627 1 95.88 205 LEU B O 1
ATOM 3557 N N . LYS B 1 206 ? -7.363 -6.039 2.15 1 97 206 LYS B N 1
ATOM 3558 C CA . LYS B 1 206 ? -8.023 -6.875 1.151 1 97 206 LYS B CA 1
ATOM 3559 C C . LYS B 1 206 ? -8.367 -8.25 1.724 1 97 206 LYS B C 1
ATOM 3561 O O . LYS B 1 206 ? -8.875 -9.117 1.01 1 97 206 LYS B O 1
ATOM 3566 N N . GLN B 1 207 ? -8.07 -8.5 2.936 1 95.75 207 GLN B N 1
ATOM 3567 C CA . GLN B 1 207 ? -8.258 -9.812 3.545 1 95.75 207 GLN B CA 1
ATOM 3568 C C . GLN B 1 207 ? -9.727 -10.219 3.514 1 95.75 207 GLN B C 1
ATOM 3570 O O . GLN B 1 207 ? -10.039 -11.414 3.498 1 95.75 207 GLN B O 1
ATOM 3575 N N . GLY B 1 208 ? -10.625 -9.234 3.434 1 95.19 208 GLY B N 1
ATOM 3576 C CA . GLY B 1 208 ? -12.055 -9.516 3.43 1 95.19 208 GLY B CA 1
ATOM 3577 C C . GLY B 1 208 ? -12.516 -10.258 2.189 1 95.19 208 GLY B C 1
ATOM 3578 O O . GLY B 1 208 ? -13.609 -10.812 2.166 1 95.19 208 GLY B O 1
ATOM 3579 N N . TYR B 1 209 ? -11.68 -10.281 1.204 1 96.94 209 TYR B N 1
ATOM 3580 C CA . TYR B 1 209 ? -12.031 -10.977 -0.03 1 96.94 209 TYR B CA 1
ATOM 3581 C C . TYR B 1 209 ? -11.727 -12.461 0.076 1 96.94 209 TYR B C 1
ATOM 3583 O O . TYR B 1 209 ? -12.055 -13.234 -0.825 1 96.94 209 TYR B O 1
ATOM 3591 N N . LEU B 1 210 ? -11.086 -12.906 1.147 1 97.75 210 LEU B N 1
ATOM 3592 C CA . LEU B 1 210 ? -10.766 -14.305 1.396 1 97.75 210 LEU B CA 1
ATOM 3593 C C . LEU B 1 210 ? -11.711 -14.906 2.434 1 97.75 210 LEU B C 1
ATOM 3595 O O . LEU B 1 210 ? -12.055 -14.242 3.418 1 97.75 210 LEU B O 1
ATOM 3599 N N . ASP B 1 211 ? -12.148 -16.047 2.154 1 97.38 211 ASP B N 1
ATOM 3600 C CA . ASP B 1 211 ? -12.914 -16.766 3.16 1 97.38 211 ASP B CA 1
ATOM 3601 C C . ASP B 1 211 ? -12 -17.422 4.191 1 97.38 211 ASP B C 1
ATOM 3603 O O . ASP B 1 211 ? -12.391 -17.625 5.34 1 97.38 211 ASP B O 1
ATOM 3607 N N . TYR B 1 212 ? -10.844 -17.781 3.752 1 97.81 212 TYR B N 1
ATOM 3608 C CA . TYR B 1 212 ? -9.852 -18.406 4.621 1 97.81 212 TYR B CA 1
ATOM 3609 C C . TYR B 1 212 ? -8.438 -18.094 4.141 1 97.81 212 TYR B C 1
ATOM 3611 O O . TYR B 1 212 ? -8.18 -18.031 2.936 1 97.81 212 TYR B O 1
ATOM 3619 N N . LEU B 1 213 ? -7.562 -17.891 5.102 1 98 213 LEU B N 1
ATOM 3620 C CA . LEU B 1 213 ? -6.164 -17.625 4.785 1 98 213 LEU B CA 1
ATOM 3621 C C . LEU B 1 213 ? -5.25 -18.672 5.402 1 98 213 LEU B C 1
ATOM 3623 O O . LEU B 1 213 ? -5.262 -18.875 6.617 1 98 213 LEU B O 1
ATOM 3627 N N . ILE B 1 214 ? -4.531 -19.359 4.555 1 98 214 ILE B N 1
ATOM 3628 C CA . ILE B 1 214 ? -3.449 -20.219 5.016 1 98 214 ILE B CA 1
ATOM 3629 C C . ILE B 1 214 ? -2.141 -19.438 5.039 1 98 214 ILE B C 1
ATOM 3631 O O . ILE B 1 214 ? -1.573 -19.125 3.986 1 98 214 ILE B O 1
ATOM 3635 N N . LYS B 1 215 ? -1.719 -19.078 6.18 1 96.38 215 LYS B N 1
ATOM 3636 C CA . LYS B 1 215 ? -0.449 -18.375 6.348 1 96.38 215 LYS B CA 1
ATOM 3637 C C . LYS B 1 215 ? 0.662 -19.344 6.75 1 96.38 215 LYS B C 1
ATOM 3639 O O . LYS B 1 215 ? 0.522 -20.078 7.723 1 96.38 215 LYS B O 1
ATOM 3644 N N . ILE B 1 216 ? 1.751 -19.312 6.07 1 96.12 216 ILE B N 1
ATOM 3645 C CA . ILE B 1 216 ? 2.848 -20.234 6.324 1 96.12 216 ILE B CA 1
ATOM 3646 C C . ILE B 1 216 ? 4.047 -19.484 6.887 1 96.12 216 ILE B C 1
ATOM 3648 O O . ILE B 1 216 ? 4.418 -18.422 6.371 1 96.12 216 ILE B O 1
ATOM 3652 N N . ASN B 1 217 ? 4.621 -19.922 7.965 1 90.75 217 ASN B N 1
ATOM 3653 C CA . ASN B 1 217 ? 5.805 -19.312 8.57 1 90.75 217 ASN B CA 1
ATOM 3654 C C . ASN B 1 217 ? 7.062 -19.625 7.762 1 90.75 217 ASN B C 1
ATOM 3656 O O . ASN B 1 217 ? 7.613 -20.719 7.852 1 90.75 217 ASN B O 1
ATOM 3660 N N . LEU B 1 218 ? 7.508 -18.625 7.059 1 92.62 218 LEU B N 1
ATOM 3661 C CA . LEU B 1 218 ? 8.648 -18.828 6.176 1 92.62 218 LEU B CA 1
ATOM 3662 C C . LEU B 1 218 ? 9.688 -17.734 6.367 1 92.62 218 LEU B C 1
ATOM 3664 O O . LEU B 1 218 ? 10.484 -17.453 5.461 1 92.62 218 LEU B O 1
ATOM 3668 N N . GLU B 1 219 ? 9.672 -17.078 7.461 1 86.81 219 GLU B N 1
ATOM 3669 C CA . GLU B 1 219 ? 10.484 -15.891 7.707 1 86.81 219 GLU B CA 1
ATOM 3670 C C . GLU B 1 219 ? 11.969 -16.219 7.668 1 86.81 219 GLU B C 1
ATOM 3672 O O . GLU B 1 219 ? 12.797 -15.367 7.355 1 86.81 219 GLU B O 1
ATOM 3677 N N . ASP B 1 220 ? 12.336 -17.438 7.961 1 86.88 220 ASP B N 1
ATOM 3678 C CA . ASP B 1 220 ? 13.734 -17.828 8.047 1 86.88 220 ASP B CA 1
ATOM 3679 C C . ASP B 1 220 ? 14.25 -18.344 6.695 1 86.88 220 ASP B C 1
ATOM 3681 O O . ASP B 1 220 ? 15.406 -18.75 6.578 1 86.88 220 ASP B O 1
ATOM 3685 N N . ILE B 1 221 ? 13.469 -18.312 5.723 1 86.12 221 ILE B N 1
ATOM 3686 C CA . ILE B 1 221 ? 13.852 -18.781 4.395 1 86.12 221 ILE B CA 1
ATOM 3687 C C . ILE B 1 221 ? 14.273 -17.594 3.533 1 86.12 221 ILE B C 1
ATOM 3689 O O . ILE B 1 221 ? 13.562 -16.594 3.441 1 86.12 221 ILE B O 1
ATOM 3693 N N . ASN B 1 222 ? 15.484 -17.656 2.971 1 80.88 222 ASN B N 1
ATOM 3694 C CA . ASN B 1 222 ? 15.938 -16.656 2.008 1 80.88 222 ASN B CA 1
ATOM 3695 C C . ASN B 1 222 ? 15.148 -16.734 0.705 1 80.88 222 ASN B C 1
ATOM 3697 O O . ASN B 1 222 ? 15.203 -17.734 0.002 1 80.88 222 ASN B O 1
ATOM 3701 N N . PRO B 1 223 ? 14.422 -15.719 0.368 1 81.38 223 PRO B N 1
ATOM 3702 C CA . PRO B 1 223 ? 13.531 -15.789 -0.79 1 81.38 223 PRO B CA 1
ATOM 3703 C C . PRO B 1 223 ? 14.281 -15.719 -2.119 1 81.38 223 PRO B C 1
ATOM 3705 O O . PRO B 1 223 ? 13.68 -15.914 -3.18 1 81.38 223 PRO B O 1
ATOM 3708 N N . TYR B 1 224 ? 15.539 -15.586 -2.104 1 78.44 224 TYR B N 1
ATOM 3709 C CA . TYR B 1 224 ? 16.219 -15.297 -3.357 1 78.44 224 TYR B CA 1
ATOM 3710 C C . TYR B 1 224 ? 17.219 -16.406 -3.703 1 78.44 224 TYR B C 1
ATOM 3712 O O . TYR B 1 224 ? 18.047 -16.25 -4.598 1 78.44 224 TYR B O 1
ATOM 3720 N N . THR B 1 225 ? 17.156 -17.484 -2.943 1 76.56 225 THR B N 1
ATOM 3721 C CA . THR B 1 225 ? 17.953 -18.672 -3.256 1 76.56 225 THR B CA 1
ATOM 3722 C C . THR B 1 225 ? 17.094 -19.922 -3.23 1 76.56 225 THR B C 1
ATOM 3724 O O . THR B 1 225 ? 16.031 -19.953 -2.592 1 76.56 225 THR B O 1
ATOM 3727 N N . LEU B 1 226 ? 17.562 -20.906 -3.941 1 80.06 226 LEU B N 1
ATOM 3728 C CA . LEU B 1 226 ? 16.844 -22.172 -3.977 1 80.06 226 LEU B CA 1
ATOM 3729 C C . LEU B 1 226 ? 17.297 -23.078 -2.828 1 80.06 226 LEU B C 1
ATOM 3731 O O . LEU B 1 226 ? 16.828 -24.219 -2.713 1 80.06 226 LEU B O 1
ATOM 3735 N N . ALA B 1 227 ? 18.062 -22.578 -1.967 1 77.88 227 ALA B N 1
ATOM 3736 C CA . ALA B 1 227 ? 18.703 -23.391 -0.935 1 77.88 227 ALA B CA 1
ATOM 3737 C C . ALA B 1 227 ? 17.672 -23.984 0.022 1 77.88 227 ALA B C 1
ATOM 3739 O O . ALA B 1 227 ? 17.844 -25.109 0.513 1 77.88 227 ALA B O 1
ATOM 3740 N N . ASP B 1 228 ? 16.609 -23.297 0.227 1 85.94 228 ASP B N 1
ATOM 3741 C CA . ASP B 1 228 ? 15.641 -23.719 1.242 1 85.94 228 ASP B CA 1
ATOM 3742 C C . ASP B 1 228 ? 14.297 -24.078 0.611 1 85.94 228 ASP B C 1
ATOM 3744 O O . ASP B 1 228 ? 13.258 -23.984 1.26 1 85.94 228 ASP B O 1
ATOM 3748 N N . VAL B 1 229 ? 14.344 -24.547 -0.588 1 89.12 229 VAL B N 1
ATOM 3749 C CA . VAL B 1 229 ? 13.102 -24.859 -1.294 1 89.12 229 VAL B CA 1
ATOM 3750 C C . VAL B 1 229 ? 12.414 -26.047 -0.613 1 89.12 229 VAL B C 1
ATOM 3752 O O . VAL B 1 229 ? 11.18 -26.109 -0.562 1 89.12 229 VAL B O 1
ATOM 3755 N N . GLU B 1 230 ? 13.203 -27.031 -0.16 1 91.75 230 GLU B N 1
ATOM 3756 C CA . GLU B 1 230 ? 12.633 -28.188 0.529 1 91.75 230 GLU B CA 1
ATOM 3757 C C . GLU B 1 230 ? 11.883 -27.766 1.791 1 91.75 230 GLU B C 1
ATOM 3759 O O . GLU B 1 230 ? 10.789 -28.25 2.066 1 91.75 230 GLU B O 1
ATOM 3764 N N . LYS B 1 231 ? 12.516 -26.938 2.537 1 94.19 231 LYS B N 1
ATOM 3765 C CA . LYS B 1 231 ? 11.891 -26.422 3.748 1 94.19 231 LYS B CA 1
ATOM 3766 C C . LYS B 1 231 ? 10.562 -25.734 3.43 1 94.19 231 LYS B C 1
ATOM 3768 O O . LYS B 1 231 ? 9.562 -25.938 4.117 1 94.19 231 LYS B O 1
ATOM 3773 N N . ALA B 1 232 ? 10.492 -24.906 2.453 1 94.81 232 ALA B N 1
ATOM 3774 C CA . ALA B 1 232 ? 9.281 -24.219 2.039 1 94.81 232 ALA B CA 1
ATOM 3775 C C . ALA B 1 232 ? 8.188 -25.203 1.643 1 94.81 232 ALA B C 1
ATOM 3777 O O . ALA B 1 232 ? 7.047 -25.094 2.113 1 94.81 232 ALA B O 1
ATOM 3778 N N . TYR B 1 233 ? 8.594 -26.188 0.836 1 95.75 233 TYR B N 1
ATOM 3779 C CA . TYR B 1 233 ? 7.664 -27.203 0.37 1 95.75 233 TYR B CA 1
ATOM 3780 C C . TYR B 1 233 ? 7.055 -27.969 1.543 1 95.75 233 TYR B C 1
ATOM 3782 O O . TYR B 1 233 ? 5.832 -28.094 1.633 1 95.75 233 TYR B O 1
ATOM 3790 N N . GLN B 1 234 ? 7.859 -28.422 2.438 1 96.88 234 GLN B N 1
ATOM 3791 C CA . GLN B 1 234 ? 7.414 -29.234 3.57 1 96.88 234 GLN B CA 1
ATOM 3792 C C . GLN B 1 234 ? 6.527 -28.422 4.508 1 96.88 234 GLN B C 1
ATOM 3794 O O . GLN B 1 234 ? 5.527 -28.922 5.023 1 96.88 234 GLN B O 1
ATOM 3799 N N . ARG B 1 235 ? 6.809 -27.25 4.699 1 97.44 235 ARG B N 1
ATOM 3800 C CA . ARG B 1 235 ? 6.012 -26.406 5.578 1 97.44 235 ARG B CA 1
ATOM 3801 C C . ARG B 1 235 ? 4.656 -26.094 4.953 1 97.44 235 ARG B C 1
ATOM 3803 O O . ARG B 1 235 ? 3.652 -25.969 5.656 1 97.44 235 ARG B O 1
ATOM 3810 N N . GLY B 1 236 ? 4.664 -25.891 3.633 1 97.94 236 GLY B N 1
ATOM 3811 C CA . GLY B 1 236 ? 3.393 -25.75 2.945 1 97.94 236 GLY B CA 1
ATOM 3812 C C . GLY B 1 236 ? 2.479 -26.953 3.123 1 97.94 236 GLY B C 1
ATOM 3813 O O . GLY B 1 236 ? 1.291 -26.797 3.414 1 97.94 236 GLY B O 1
ATOM 3814 N N . LYS B 1 237 ? 3.102 -28.141 2.971 1 97.44 237 LYS B N 1
ATOM 3815 C CA . LYS B 1 237 ? 2.35 -29.375 3.148 1 97.44 237 LYS B CA 1
ATOM 3816 C C . LYS B 1 237 ? 1.808 -29.5 4.57 1 97.44 237 LYS B C 1
ATOM 3818 O O . LYS B 1 237 ? 0.612 -29.719 4.77 1 97.44 237 LYS B O 1
ATOM 3823 N N . LYS B 1 238 ? 2.678 -29.281 5.477 1 98.19 238 LYS B N 1
ATOM 3824 C CA . LYS B 1 238 ? 2.316 -29.422 6.883 1 98.19 238 LYS B CA 1
ATOM 3825 C C . LYS B 1 238 ? 1.225 -28.438 7.273 1 98.19 238 LYS B C 1
ATOM 3827 O O . LYS B 1 238 ? 0.248 -28.797 7.926 1 98.19 238 LYS B O 1
ATOM 3832 N N . ARG B 1 239 ? 1.365 -27.203 6.914 1 97.88 239 ARG B N 1
ATOM 3833 C CA . ARG B 1 239 ? 0.399 -26.172 7.277 1 97.88 239 ARG B CA 1
ATOM 3834 C C . ARG B 1 239 ? -0.968 -26.469 6.664 1 97.88 239 ARG B C 1
ATOM 3836 O O . ARG B 1 239 ? -1.998 -26.281 7.316 1 97.88 239 ARG B O 1
ATOM 3843 N N . ALA B 1 240 ? -0.951 -26.875 5.406 1 98.06 240 ALA B N 1
ATOM 3844 C CA . ALA B 1 240 ? -2.211 -27.219 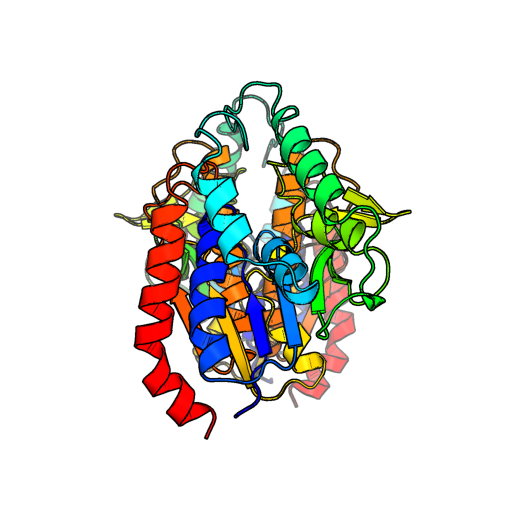4.754 1 98.06 240 ALA B CA 1
ATOM 3845 C C . ALA B 1 240 ? -2.912 -28.359 5.492 1 98.06 240 ALA B C 1
ATOM 3847 O O . ALA B 1 240 ? -4.125 -28.328 5.699 1 98.06 240 ALA B O 1
ATOM 3848 N N . GLU B 1 241 ? -2.18 -29.344 5.879 1 98.06 241 GLU B N 1
ATOM 3849 C CA . GLU B 1 241 ? -2.738 -30.484 6.609 1 98.06 241 GLU B CA 1
ATOM 3850 C C . GLU B 1 241 ? -3.361 -30.031 7.93 1 98.06 241 GLU B C 1
ATOM 3852 O O . GLU B 1 241 ? -4.445 -30.484 8.297 1 98.06 241 GLU B O 1
ATOM 3857 N N . GLU B 1 242 ? -2.672 -29.109 8.57 1 98 242 GLU B N 1
ATOM 3858 C CA . GLU B 1 242 ? -3.15 -28.594 9.844 1 98 242 GLU B CA 1
ATOM 3859 C C . GLU B 1 242 ? -4.469 -27.844 9.68 1 98 242 GLU B C 1
ATOM 3861 O O . GLU B 1 242 ? -5.285 -27.797 10.602 1 98 242 GLU B O 1
ATOM 3866 N N . GLU B 1 243 ? -4.68 -27.281 8.516 1 97.19 243 GLU B N 1
ATOM 3867 C CA . GLU B 1 243 ? -5.828 -26.406 8.312 1 97.19 243 GLU B CA 1
ATOM 3868 C C . GLU B 1 243 ? -7.008 -27.172 7.719 1 97.19 243 GLU B C 1
ATOM 3870 O O . GLU B 1 243 ? -8.094 -26.609 7.559 1 97.19 243 GLU B O 1
ATOM 3875 N N . LEU B 1 244 ? -6.875 -28.453 7.41 1 96.12 244 LEU B N 1
ATOM 3876 C CA . LEU B 1 244 ? -7.898 -29.219 6.711 1 96.12 244 LEU B CA 1
ATOM 3877 C C . LEU B 1 244 ? -9.203 -29.234 7.508 1 96.12 244 LEU B C 1
ATOM 3879 O O . LEU B 1 244 ? -10.281 -29.062 6.945 1 96.12 244 LEU B O 1
ATOM 3883 N N . GLY B 1 245 ? -9.07 -29.484 8.797 1 94.31 245 GLY B N 1
ATOM 3884 C CA . GLY B 1 245 ? -10.258 -29.516 9.625 1 94.31 245 GLY B CA 1
ATOM 3885 C C . GLY B 1 245 ? -11.062 -28.219 9.57 1 94.31 245 GLY B C 1
ATOM 3886 O O . GLY B 1 245 ? -12.281 -28.25 9.383 1 94.31 245 GLY B O 1
ATOM 3887 N N . ASN B 1 246 ? -10.383 -27.109 9.688 1 95.31 246 ASN B N 1
ATOM 3888 C CA . ASN B 1 246 ? -11.016 -25.797 9.625 1 95.31 246 ASN B CA 1
ATOM 3889 C C . ASN B 1 246 ? -11.656 -25.547 8.266 1 95.31 246 ASN B C 1
ATOM 3891 O O . ASN B 1 246 ? -12.773 -25.047 8.18 1 95.31 246 ASN B O 1
ATOM 3895 N N . LEU B 1 247 ? -10.961 -25.922 7.285 1 95.56 247 LEU B N 1
ATOM 3896 C CA . LEU B 1 247 ? -11.422 -25.688 5.922 1 95.56 247 LEU B CA 1
ATOM 3897 C C . LEU B 1 247 ? -12.664 -26.516 5.613 1 95.56 247 LEU B C 1
ATOM 3899 O O . LEU B 1 247 ? -13.609 -26.016 5.004 1 95.56 247 LEU B O 1
ATOM 3903 N N . LYS B 1 248 ? -12.672 -27.75 6.016 1 93.19 248 LYS B N 1
ATOM 3904 C CA . LYS B 1 248 ? -13.82 -28.609 5.781 1 93.19 248 LYS B CA 1
ATOM 3905 C C . LYS B 1 248 ? -15.055 -28.109 6.523 1 93.19 248 LYS B C 1
ATOM 3907 O O . LYS B 1 248 ? -16.172 -28.188 6 1 93.19 248 LYS B O 1
ATOM 3912 N N . ASN B 1 249 ? -14.828 -27.562 7.652 1 91.75 249 ASN B N 1
ATOM 3913 C CA . ASN B 1 249 ? -15.938 -27.016 8.445 1 91.75 249 ASN B CA 1
ATOM 3914 C C . ASN B 1 249 ? -16.516 -25.766 7.809 1 91.75 249 ASN B C 1
ATOM 3916 O O . ASN B 1 249 ? -17.734 -25.547 7.832 1 91.75 249 ASN B O 1
ATOM 3920 N N . LEU B 1 250 ? -15.695 -24.953 7.254 1 89.56 250 LEU B N 1
ATOM 3921 C CA . LEU B 1 250 ? -16.125 -23.672 6.695 1 89.56 250 LEU B CA 1
ATOM 3922 C C . LEU B 1 250 ? -16.75 -23.859 5.32 1 89.56 250 LEU B C 1
ATOM 3924 O O . LEU B 1 250 ? -17.703 -23.172 4.969 1 89.56 250 LEU B O 1
ATOM 3928 N N . ALA B 1 251 ? -16.203 -24.672 4.617 1 81.06 251 ALA B N 1
ATOM 3929 C CA . ALA B 1 251 ? -16.688 -24.875 3.254 1 81.06 251 ALA B CA 1
ATOM 3930 C C . ALA B 1 251 ? -18 -25.656 3.252 1 81.06 251 ALA B C 1
ATOM 3932 O O . ALA B 1 251 ? -18.719 -25.672 2.248 1 81.06 251 ALA B O 1
ATOM 3933 N N . SER B 1 252 ? -18.453 -26.297 4.391 1 68.62 252 SER B N 1
ATOM 3934 C CA . SER B 1 252 ? -19.688 -27.047 4.492 1 68.62 252 SER B CA 1
ATOM 3935 C C . SER B 1 252 ? -20.891 -26.125 4.637 1 68.62 252 SER B C 1
ATOM 3937 O O . SER B 1 252 ? -20.766 -25.031 5.207 1 68.62 252 SER B O 1
#

Radius of gyration: 24.27 Å; Cα contacts (8 Å, |Δi|>4): 1156; chains: 2; bounding box: 55×70×52 Å

Sequence (504 aa):
MKKVSLALGSGAMRGFAHIGVIEVLEKEFKFEAFSGSSIGAVIGAFYCLGYDLGLIYKVAKQIRNDILIDFKVRKNALISGKNIEEILKLFLRDKRFSDLKYPFYVVATDLLKGEQVVFSEGSLYDAVRSSISIPGVLPPYKIGDTVLVDGAVVDKVPGKVLRENGCEFVIGVDVSGKGLLKEPKNILEMIMTTIDIMGEEIFRLKQGYLDYLIKINLEDINPYTLADVEKAYQRGKKRAEEELGNLKNLASMKKVSLALGSGAMRGFAHIGVIEVLEKEFKFEAFSGSSIGAVIGAFYCLGYDLGLIYKVAKQIRNDILIDFKVRKNALISGKNIEEILKLFLRDKRFSDLKYPFYVVATDLLKGEQVVFSEGSLYDAVRSSISIPGVLPPYKIGDTVLVDGAVVDKVPGKVLRENGCEFVIGVDVSGKGLLKEPKNILEMIMTTIDIMGEEIFRLKQGYLDYLIKINLEDINPYTLADVEKAYQRGKKRAEEELGNLKNLAS

pLDDT: mean 89.08, std 14.78, range [31.89, 98.94]

InterPro domains:
  IPR002641 Patatin-like phospholipase domain [PF01734] (6-158)
  IPR002641 Patatin-like phospholipase domain [PS51635] (6-163)
  IPR016035 Acyl transferase/acyl hydrolase/lysophospholipase [SSF52151] (2-241)
  IPR050301 Neuropathy target esterase [PTHR14226] (3-246)

Foldseek 3Di:
DFEEEEFQFDAFLLSLLVLLLCVQVVVPHHYAEYEYFASGLVLRVCVQLPHDSVVVLVVLLPPDWDQQQNPPPDPCLPPNQVNVLVVLCVRFVPHWLVSTNHQYWAWKAFPVVGDIDIDRTDGSSLRNSLQNQAPPNHAWRDDPPTTIHHRLQQPRRPLQVVVVVPGDAYETEASNQPADDDDDPDDVSVVVVVSVVVSVVSHVVCVVSHPYYQYFHDNVPDSRISNCSVVSNVRSNVSSVVCVVVVVVSSD/DFEEEEFQFDAFLLSLLVLLLCVQVVVPHHYAEYEYFASGLVLRVCVQLPHDSVVVLVVLLPPDWCQAQNPPPDPPLVPRLVVVLVVLCVRFVPHWLVSTNHQYWAWKAFPVVGDIDIDRTDGSSLRNNLQNQAPPNHAWRDDPPTTIHHRLQQPRRPLQVVVVVPGDAYETEASNQPADDDDQPDDVSVVVSVSVVVSVVSHVVCVVSHPYYQYFHDRVPDSRTSNCSVVSNVRSNVSSVVCSVVVVVSSD

Nearest PDB structures (foldseek):
  5fya-assembly1_B  TM=8.616E-01  e=1.399E-20  Pseudomonas aeruginosa PAO1
  5fya-assembly1_A  TM=8.607E-01  e=3.812E-20  Pseudomonas aeruginosa PAO1
  5fqu-assembly1_A  TM=8.614E-01  e=1.169E-19  Pseudomonas aeruginosa PAO1
  5fqu-assembly1_B  TM=8.707E-01  e=3.186E-19  Pseudomonas aeruginosa PAO1
  4akf-assembly1_A-2  TM=5.621E-01  e=1.618E-07  Legionella pneumophila